Protein AF-F2TVN1-F1 (afdb_monomer)

Structure (mmCIF, N/CA/C/O backbone):
data_AF-F2TVN1-F1
#
_entry.id   AF-F2TVN1-F1
#
loop_
_atom_site.group_PDB
_atom_site.id
_atom_site.type_symbol
_atom_site.label_atom_id
_atom_site.label_alt_id
_atom_site.label_comp_id
_atom_site.label_asym_id
_atom_site.label_entity_id
_atom_site.label_seq_id
_atom_site.pdbx_PDB_ins_code
_atom_site.Cartn_x
_atom_site.Cartn_y
_atom_site.Cartn_z
_atom_site.occupancy
_atom_site.B_iso_or_equiv
_atom_site.auth_seq_id
_atom_site.auth_comp_id
_atom_site.auth_asym_id
_atom_site.auth_atom_id
_atom_site.pdbx_PDB_model_num
ATOM 1 N N . MET A 1 1 ? -55.662 37.431 -53.518 1.00 36.25 1 MET A N 1
ATOM 2 C CA . MET A 1 1 ? -55.819 38.896 -53.651 1.00 36.25 1 MET A CA 1
ATOM 3 C C . MET A 1 1 ? -54.844 39.530 -52.672 1.00 36.25 1 MET A C 1
ATOM 5 O O . MET A 1 1 ? -54.899 39.170 -51.512 1.00 36.25 1 MET A O 1
ATOM 9 N N . SER A 1 2 ? -53.738 40.112 -53.129 1.00 35.88 2 SER A N 1
ATOM 10 C CA . SER A 1 2 ? -53.595 41.418 -53.801 1.00 35.88 2 SER A CA 1
ATOM 11 C C . SER A 1 2 ? -53.331 42.542 -52.787 1.00 35.88 2 SER A C 1
ATOM 13 O O . SER A 1 2 ? -53.999 42.606 -51.763 1.00 35.88 2 SER A O 1
ATOM 15 N N . THR A 1 3 ? -52.388 43.417 -53.160 1.00 40.69 3 THR A N 1
ATOM 16 C CA . THR A 1 3 ? -51.977 44.720 -52.588 1.00 40.69 3 THR A CA 1
ATOM 17 C C . THR A 1 3 ? -51.145 44.692 -51.289 1.00 40.69 3 THR A C 1
ATOM 19 O O . THR A 1 3 ? -51.583 44.136 -50.296 1.00 40.69 3 THR A O 1
ATOM 22 N N . ALA A 1 4 ? -49.853 45.080 -51.288 1.00 42.88 4 ALA A N 1
ATOM 23 C CA . ALA A 1 4 ? -49.265 46.430 -51.485 1.00 42.88 4 ALA A CA 1
ATOM 24 C C . ALA A 1 4 ? -49.445 47.286 -50.197 1.00 42.88 4 ALA A C 1
ATOM 26 O O . ALA A 1 4 ? -50.481 47.175 -49.567 1.00 42.88 4 ALA A O 1
ATOM 27 N N . GLN A 1 5 ? -48.540 48.143 -49.699 1.00 43.66 5 GLN A N 1
ATOM 28 C CA . GLN A 1 5 ? -47.474 48.946 -50.314 1.00 43.66 5 GLN A CA 1
ATOM 29 C C . GLN A 1 5 ? -46.787 49.829 -49.212 1.00 43.66 5 GLN A C 1
ATOM 31 O O . GLN A 1 5 ? -47.404 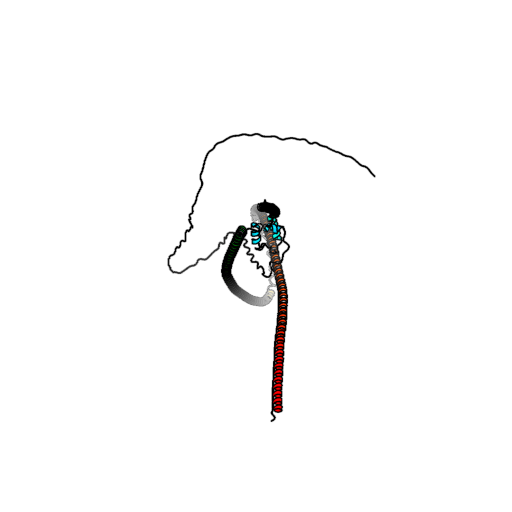50.045 -48.173 1.00 43.66 5 GLN A O 1
ATOM 36 N N . ILE A 1 6 ? -45.612 50.433 -49.520 1.00 41.84 6 ILE A N 1
ATOM 37 C CA . ILE A 1 6 ? -45.077 51.751 -49.033 1.00 41.84 6 ILE A CA 1
ATOM 38 C C . ILE A 1 6 ? -44.469 51.807 -47.606 1.00 41.84 6 ILE A C 1
ATOM 40 O O . ILE A 1 6 ? -45.030 51.254 -46.677 1.00 41.84 6 ILE A O 1
ATOM 44 N N . SER A 1 7 ? -43.411 52.558 -47.256 1.00 43.16 7 SER A N 1
ATOM 45 C CA . SER A 1 7 ? -42.189 53.161 -47.842 1.00 43.16 7 SER A CA 1
ATOM 46 C C . SER A 1 7 ? -41.518 53.970 -46.697 1.00 43.16 7 SER A C 1
ATOM 48 O O . SER A 1 7 ? -42.205 54.321 -45.737 1.00 43.16 7 SER A O 1
ATOM 50 N N . LYS A 1 8 ? -40.205 54.257 -46.802 1.00 46.00 8 LYS A N 1
ATOM 51 C CA . LYS A 1 8 ? -39.429 55.437 -46.304 1.00 46.00 8 LYS A CA 1
ATOM 52 C C . LYS A 1 8 ? -37.957 55.014 -46.126 1.00 46.00 8 LYS A C 1
ATOM 54 O O . LYS A 1 8 ? -37.659 54.255 -45.217 1.00 46.00 8 LYS A O 1
ATOM 59 N N . THR A 1 9 ? -37.047 55.189 -47.090 1.00 41.50 9 THR A N 1
ATOM 60 C CA . THR A 1 9 ? -36.265 56.399 -47.457 1.00 41.50 9 THR A CA 1
ATOM 61 C C . THR A 1 9 ? -35.840 57.307 -46.307 1.00 41.50 9 THR A C 1
ATOM 63 O O . THR A 1 9 ? -36.656 58.076 -45.818 1.00 41.50 9 THR A O 1
ATOM 66 N N . GLU A 1 10 ? -34.532 57.317 -46.031 1.00 45.75 10 GLU A N 1
ATOM 67 C CA . GLU A 1 10 ? -33.753 58.522 -45.726 1.00 45.75 10 GLU A CA 1
ATOM 68 C C . GLU A 1 10 ? -32.330 58.380 -46.304 1.00 45.75 10 GLU A C 1
ATOM 70 O O . GLU A 1 10 ? -31.744 57.297 -46.327 1.00 45.75 10 GLU A O 1
ATOM 75 N N . MET A 1 11 ? -31.835 59.479 -46.871 1.00 40.62 11 MET A N 1
ATOM 76 C CA . MET A 1 11 ? -30.633 59.619 -47.694 1.00 40.62 11 MET A CA 1
ATOM 77 C C . MET A 1 11 ? -29.557 60.457 -46.972 1.00 40.62 11 MET A C 1
ATOM 79 O O . MET A 1 11 ? -29.943 61.474 -46.417 1.00 40.62 11 MET A O 1
ATOM 83 N N . VAL A 1 12 ? -28.256 60.123 -47.172 1.00 41.94 12 VAL A N 1
ATOM 84 C CA . VAL A 1 12 ? -27.107 61.032 -47.540 1.00 41.94 12 VAL A CA 1
ATOM 85 C C . VAL A 1 12 ? -26.705 62.132 -46.492 1.00 41.94 12 VAL A C 1
ATOM 87 O O . VAL A 1 12 ? -27.548 62.449 -45.667 1.00 41.94 12 VAL A O 1
ATOM 90 N N . PRO A 1 13 ? -25.484 62.764 -46.436 1.00 54.66 13 PRO A N 1
ATOM 91 C CA . PRO A 1 13 ? -24.332 62.825 -47.370 1.00 54.66 13 PRO A CA 1
ATOM 92 C C . PRO A 1 13 ? -22.887 62.653 -46.815 1.00 54.66 13 PRO A C 1
ATOM 94 O O . PRO A 1 13 ? -22.612 62.632 -45.621 1.00 54.66 13 PRO A O 1
ATOM 97 N N . LEU A 1 14 ? -21.951 62.641 -47.783 1.00 46.94 14 LEU A N 1
ATOM 98 C CA . LEU A 1 14 ? -20.505 62.930 -47.713 1.00 46.94 14 LEU A CA 1
ATOM 99 C C . LEU A 1 14 ? -20.137 64.348 -47.206 1.00 46.94 14 LEU A C 1
ATOM 101 O O . LEU A 1 14 ? -20.820 65.296 -47.573 1.00 46.94 14 LEU A O 1
ATOM 105 N N . GLN A 1 15 ? -18.951 64.496 -46.580 1.00 43.38 15 GLN A N 1
ATOM 106 C CA . GLN A 1 15 ? -17.939 65.588 -46.731 1.00 43.38 15 GLN A CA 1
ATOM 107 C C . GLN A 1 15 ? -16.689 65.242 -45.864 1.00 43.38 15 GLN A C 1
ATOM 109 O O . GLN A 1 15 ? -16.850 64.821 -44.730 1.00 43.38 15 GLN A O 1
ATOM 114 N N . ARG A 1 16 ? -15.459 65.072 -46.393 1.00 42.66 16 ARG A N 1
ATOM 115 C CA . ARG A 1 16 ? -14.366 66.008 -46.797 1.00 42.66 16 ARG A CA 1
ATOM 116 C C . ARG A 1 16 ? -13.490 66.600 -45.659 1.00 42.66 16 ARG A C 1
ATOM 118 O O . ARG A 1 16 ? -14.004 67.113 -44.682 1.00 42.66 16 ARG A O 1
ATOM 125 N N . ALA A 1 17 ? -12.176 66.654 -45.957 1.00 38.16 17 ALA A N 1
ATOM 126 C CA . ALA A 1 17 ? -11.051 67.391 -45.327 1.00 38.16 17 ALA A CA 1
ATOM 127 C C . ALA A 1 17 ? -10.345 66.731 -44.112 1.00 38.16 17 ALA A C 1
ATOM 129 O O . ALA A 1 17 ? -10.984 66.112 -43.281 1.00 38.16 17 ALA A O 1
ATOM 130 N N . GLY A 1 18 ? -9.016 66.796 -43.939 1.00 36.09 18 GLY A N 1
ATOM 131 C CA . GLY A 1 18 ? -8.003 67.573 -44.651 1.00 36.09 18 GLY A CA 1
ATOM 132 C C . GLY A 1 18 ? -6.557 67.197 -44.275 1.00 36.09 18 GLY A C 1
ATOM 133 O O . GLY A 1 18 ? -6.276 66.551 -43.271 1.00 36.09 18 GLY A O 1
ATOM 134 N N . SER A 1 19 ? -5.645 67.617 -45.148 1.00 40.81 19 SER A N 1
ATOM 135 C CA . SER A 1 19 ? -4.184 67.588 -45.044 1.00 40.81 19 SER A CA 1
ATOM 136 C C . SER A 1 19 ? -3.636 68.759 -44.220 1.00 40.81 19 SER A C 1
ATOM 138 O O . SER A 1 19 ? -4.094 69.875 -44.452 1.00 40.81 19 SER A O 1
ATOM 140 N N . VAL A 1 20 ? -2.561 68.585 -43.434 1.00 44.97 20 VAL A N 1
ATOM 141 C CA . VAL A 1 20 ? -1.663 69.703 -43.053 1.00 44.97 20 VAL A CA 1
ATOM 142 C C . VAL A 1 20 ? -0.188 69.269 -42.997 1.00 44.97 20 VAL A C 1
ATOM 144 O O . VAL A 1 20 ? 0.171 68.202 -42.510 1.00 44.97 20 VAL A O 1
ATOM 147 N N . LYS A 1 21 ? 0.652 70.147 -43.558 1.00 41.50 21 LYS A N 1
ATOM 148 C CA . LYS A 1 21 ? 2.115 70.138 -43.706 1.00 41.50 21 LYS A CA 1
ATOM 149 C C . LYS A 1 21 ? 2.855 70.686 -42.463 1.00 41.50 21 LYS A C 1
ATOM 151 O O . LYS A 1 21 ? 2.386 71.636 -41.859 1.00 41.50 21 LYS A O 1
ATOM 156 N N . LYS A 1 22 ? 4.093 70.193 -42.273 1.00 41.59 22 LYS A N 1
ATOM 157 C CA . LYS A 1 22 ? 5.385 70.867 -41.930 1.00 41.59 22 LYS A CA 1
ATOM 158 C C . LYS A 1 22 ? 5.481 71.937 -40.813 1.00 41.59 22 LYS A C 1
ATOM 160 O O . LYS A 1 22 ? 4.861 72.984 -40.922 1.00 41.59 22 LYS A O 1
ATOM 165 N N . ARG A 1 23 ? 6.515 71.783 -39.955 1.00 42.56 23 ARG A N 1
ATOM 166 C CA . ARG A 1 23 ? 7.610 72.735 -39.552 1.00 42.56 23 ARG A CA 1
ATOM 167 C C . ARG A 1 23 ? 8.525 71.978 -38.549 1.00 42.56 23 ARG A C 1
ATOM 169 O O . ARG A 1 23 ? 7.977 71.330 -37.675 1.00 42.56 23 ARG A O 1
ATOM 176 N N . ARG A 1 24 ? 9.835 71.717 -38.726 1.00 42.53 24 ARG A N 1
ATOM 177 C CA . ARG A 1 24 ? 11.100 72.500 -38.851 1.00 42.53 24 ARG A CA 1
ATOM 178 C C . ARG A 1 24 ? 11.522 73.314 -37.606 1.00 42.53 24 ARG A C 1
ATOM 180 O O . ARG A 1 24 ? 10.919 74.347 -37.360 1.00 42.53 24 ARG A O 1
ATOM 187 N N . ALA A 1 25 ? 12.615 72.878 -36.958 1.00 42.44 25 ALA A N 1
ATOM 188 C CA . ALA A 1 25 ? 13.751 73.648 -36.393 1.00 42.44 25 ALA A CA 1
ATOM 189 C C . ALA A 1 25 ? 14.860 72.614 -36.011 1.00 42.44 25 ALA A C 1
ATOM 191 O O . ALA A 1 25 ? 14.502 71.609 -35.407 1.00 42.44 25 ALA A O 1
ATOM 192 N N . SER A 1 26 ? 16.107 72.561 -36.534 1.00 42.72 26 SER A N 1
ATOM 193 C CA . SER A 1 26 ? 17.300 73.457 -36.423 1.00 42.72 26 SER A CA 1
ATOM 194 C C . SER A 1 26 ? 17.663 73.758 -34.961 1.00 42.72 26 SER A C 1
ATOM 196 O O . SER A 1 26 ? 16.752 74.132 -34.241 1.00 42.72 26 SER A O 1
ATOM 198 N N . GLN A 1 27 ? 18.873 73.676 -34.393 1.00 39.28 27 GLN A N 1
ATOM 199 C CA . GLN A 1 27 ? 20.325 73.581 -34.708 1.00 39.28 27 GLN A CA 1
ATOM 200 C C . GLN A 1 27 ? 20.979 73.073 -33.374 1.00 39.28 27 GLN A C 1
ATOM 202 O O . GLN A 1 27 ? 20.307 73.144 -32.352 1.00 39.28 27 GLN A O 1
ATOM 207 N N . GLY A 1 28 ? 22.186 72.510 -33.213 1.00 37.50 28 GLY A N 1
ATOM 208 C CA . GLY A 1 28 ? 23.531 72.651 -33.805 1.00 37.50 28 GLY A CA 1
ATOM 209 C C . GLY A 1 28 ? 24.439 71.502 -33.274 1.00 37.50 28 GLY A C 1
ATOM 210 O O . GLY A 1 28 ? 24.067 70.848 -32.305 1.00 37.50 28 GLY A O 1
ATOM 211 N N . LEU A 1 29 ? 25.464 71.007 -33.995 1.00 41.19 29 LEU A N 1
ATOM 212 C CA . LEU A 1 29 ? 26.850 71.530 -34.145 1.00 41.19 29 LEU A CA 1
ATOM 213 C C . LEU A 1 29 ? 27.554 71.700 -32.777 1.00 41.19 29 LEU A C 1
ATOM 215 O O . LEU A 1 29 ? 27.094 72.512 -31.990 1.00 41.19 29 LEU A O 1
ATOM 219 N N . LEU A 1 30 ? 28.582 70.924 -32.384 1.00 42.84 30 LEU A N 1
ATOM 220 C CA . LEU A 1 30 ? 29.967 70.758 -32.910 1.00 42.84 30 LEU A CA 1
ATOM 221 C C . LEU A 1 30 ? 30.584 69.420 -32.373 1.00 42.84 30 LEU A C 1
ATOM 223 O O . LEU A 1 30 ? 30.242 69.032 -31.262 1.00 42.84 30 LEU A O 1
ATOM 227 N N . LEU A 1 31 ? 31.286 68.560 -33.147 1.00 41.19 31 LEU A N 1
ATOM 228 C CA . LEU A 1 31 ? 32.741 68.536 -33.504 1.00 41.19 31 LEU A CA 1
ATOM 229 C C . LEU A 1 31 ? 33.674 68.393 -32.262 1.00 41.19 31 LEU A C 1
ATOM 231 O O . LEU A 1 31 ? 33.511 69.161 -31.329 1.00 41.19 31 LEU A O 1
ATOM 235 N N . HIS A 1 32 ? 34.627 67.449 -32.105 1.00 36.03 32 HIS A N 1
ATOM 236 C CA . HIS A 1 32 ? 35.710 66.958 -32.986 1.00 36.03 32 HIS A CA 1
ATOM 237 C C . HIS A 1 32 ? 36.421 65.675 -32.438 1.00 36.03 32 HIS A C 1
ATOM 239 O O . HIS A 1 32 ? 36.527 65.531 -31.228 1.00 36.03 32 HIS A O 1
ATOM 245 N N . HIS A 1 33 ? 36.997 64.866 -33.362 1.00 34.22 33 HIS A N 1
ATOM 246 C CA . HIS A 1 33 ? 38.270 64.077 -33.322 1.00 34.22 33 HIS A CA 1
ATOM 247 C C . HIS A 1 33 ? 38.533 63.016 -32.212 1.00 34.22 33 HIS A C 1
ATOM 249 O O . HIS A 1 33 ? 38.099 63.164 -31.089 1.00 34.22 33 HIS A O 1
ATOM 255 N N . ALA A 1 34 ? 39.297 61.925 -32.379 1.00 34.34 34 ALA A N 1
ATOM 256 C CA . ALA A 1 34 ? 39.984 61.261 -33.490 1.00 34.34 34 ALA A CA 1
ATOM 257 C C . ALA A 1 34 ? 40.574 59.906 -32.991 1.00 34.34 34 ALA A C 1
ATOM 259 O O . ALA A 1 34 ? 40.886 59.755 -31.816 1.00 34.34 34 ALA A O 1
ATOM 260 N N . THR A 1 35 ? 40.788 58.981 -33.939 1.00 36.84 35 THR A N 1
ATOM 261 C CA . THR A 1 35 ? 41.914 58.018 -34.073 1.00 36.84 35 THR A CA 1
ATOM 262 C C . THR A 1 35 ? 42.166 56.815 -33.133 1.00 36.84 35 THR A C 1
ATOM 264 O O . THR A 1 35 ? 42.152 56.886 -31.914 1.00 36.84 35 THR A O 1
ATOM 267 N N . SER A 1 36 ? 42.609 55.748 -33.821 1.00 33.25 36 SER A N 1
ATOM 268 C CA . SER A 1 36 ? 43.500 54.627 -33.451 1.00 33.25 36 SER A CA 1
ATOM 269 C C . SER A 1 36 ? 42.957 53.351 -32.769 1.00 33.25 36 SER A C 1
ATOM 271 O O . SER A 1 36 ? 42.635 53.289 -31.593 1.00 33.25 36 SER A O 1
ATOM 273 N N . SER A 1 37 ? 42.944 52.303 -33.600 1.00 36.97 37 SER A N 1
ATOM 274 C CA . SER A 1 37 ? 43.110 50.850 -33.371 1.00 36.97 37 SER A CA 1
ATOM 275 C C . SER A 1 37 ? 44.581 50.507 -32.984 1.00 36.97 37 SER A C 1
ATOM 277 O O . SER A 1 37 ? 45.391 51.427 -33.109 1.00 36.97 37 SER A O 1
ATOM 279 N N . PRO A 1 38 ? 45.053 49.251 -32.729 1.00 61.53 38 PRO A N 1
ATOM 280 C CA . PRO A 1 38 ? 44.490 47.983 -32.191 1.00 61.53 38 PRO A CA 1
ATOM 281 C C . PRO A 1 38 ? 45.395 47.302 -31.101 1.00 61.53 38 PRO A C 1
ATOM 283 O O . PRO A 1 38 ? 46.413 47.846 -30.697 1.00 61.53 38 PRO A O 1
ATOM 286 N N . GLN A 1 39 ? 45.054 46.043 -30.749 1.00 38.19 39 GLN A N 1
ATOM 287 C CA . GLN A 1 39 ? 45.935 44.854 -30.559 1.00 38.19 39 GLN A CA 1
ATOM 288 C C . GLN A 1 39 ? 46.097 44.198 -29.156 1.00 38.19 39 GLN A C 1
ATOM 290 O O . GLN A 1 39 ? 46.610 44.776 -28.212 1.00 38.19 39 GLN A O 1
ATOM 295 N N . THR A 1 40 ? 45.721 42.901 -29.130 1.00 38.09 40 THR A N 1
ATOM 296 C CA . THR A 1 40 ? 46.318 41.718 -28.447 1.00 38.09 40 THR A CA 1
ATOM 297 C C . THR A 1 40 ? 46.662 41.731 -26.947 1.00 38.09 40 THR A C 1
ATOM 299 O O . THR A 1 40 ? 47.564 42.442 -26.536 1.00 38.09 40 THR A O 1
ATOM 302 N N . ALA A 1 41 ? 46.141 40.753 -26.178 1.00 33.66 41 ALA A N 1
ATOM 303 C CA . ALA A 1 41 ? 46.901 39.574 -25.696 1.00 33.66 41 ALA A CA 1
ATOM 304 C C . ALA A 1 41 ? 46.206 38.774 -24.559 1.00 33.66 41 ALA A C 1
ATOM 306 O O . ALA A 1 41 ? 45.339 39.253 -23.839 1.00 33.66 41 ALA A O 1
ATOM 307 N N . ARG A 1 42 ? 46.646 37.511 -24.446 1.00 39.81 42 ARG A N 1
ATOM 308 C CA . ARG A 1 42 ? 46.382 36.436 -23.463 1.00 39.81 42 ARG A CA 1
ATOM 309 C C . ARG A 1 42 ? 46.694 36.768 -21.984 1.00 39.81 42 ARG A C 1
ATOM 311 O O . ARG A 1 42 ? 47.730 37.366 -21.731 1.00 39.81 42 ARG A O 1
ATOM 318 N N . ARG A 1 43 ? 45.957 36.137 -21.044 1.00 35.28 43 ARG A N 1
ATOM 319 C CA . ARG A 1 43 ? 46.389 35.356 -19.829 1.00 35.28 43 ARG A CA 1
ATOM 320 C C . ARG A 1 43 ? 45.173 35.196 -18.884 1.00 35.28 43 ARG A C 1
ATOM 322 O O . ARG A 1 43 ? 44.502 36.177 -18.625 1.00 35.28 43 ARG A O 1
ATOM 329 N N . MET A 1 44 ? 44.673 33.999 -18.551 1.00 44.06 44 MET A N 1
ATOM 330 C CA . MET A 1 44 ? 45.105 33.021 -17.522 1.00 44.06 44 MET A CA 1
ATOM 331 C C . MET A 1 44 ? 45.124 33.510 -16.057 1.00 44.06 44 MET A C 1
ATOM 333 O O . MET A 1 44 ? 46.130 34.049 -15.616 1.00 44.06 44 MET A O 1
ATOM 337 N N . SER A 1 45 ? 44.066 33.166 -15.308 1.00 38.03 45 SER A N 1
ATOM 338 C CA . SER A 1 45 ? 44.016 32.691 -13.899 1.00 38.03 45 SER A CA 1
ATOM 339 C C . SER A 1 45 ? 42.530 32.369 -13.603 1.00 38.03 45 SER A C 1
ATOM 341 O O . SER A 1 45 ? 41.661 33.128 -14.009 1.00 38.03 45 SER A O 1
ATOM 343 N N . ARG A 1 46 ? 42.072 31.173 -13.194 1.00 43.28 46 ARG A N 1
ATOM 344 C CA . ARG A 1 46 ? 42.308 30.338 -11.996 1.00 43.28 46 ARG A CA 1
ATOM 345 C C . ARG A 1 46 ? 42.095 31.082 -10.671 1.00 43.28 46 ARG A C 1
ATOM 347 O O . ARG A 1 46 ? 43.039 31.632 -10.126 1.00 43.28 46 ARG A O 1
ATOM 354 N N . THR A 1 47 ? 40.883 30.968 -10.128 1.00 38.41 47 THR A N 1
ATOM 355 C CA . THR A 1 47 ? 40.592 31.056 -8.689 1.00 38.41 47 THR A CA 1
ATOM 356 C C . THR A 1 47 ? 39.498 30.046 -8.334 1.00 38.41 47 THR A C 1
ATOM 358 O O . THR A 1 47 ? 38.316 30.224 -8.611 1.00 38.41 47 THR A O 1
ATOM 361 N N . SER A 1 48 ? 39.938 28.929 -7.761 1.00 37.91 48 SER A N 1
ATOM 362 C CA . SER A 1 48 ? 39.141 27.994 -6.974 1.00 37.91 48 SER A CA 1
ATOM 363 C C . SER A 1 48 ? 38.982 28.563 -5.566 1.00 37.91 48 SER A C 1
ATOM 365 O O . SER A 1 48 ? 39.983 28.912 -4.942 1.00 37.91 48 SER A O 1
ATOM 367 N N . ILE A 1 49 ? 37.752 28.639 -5.065 1.00 37.47 49 ILE A N 1
ATOM 368 C CA . ILE A 1 49 ? 37.466 28.960 -3.664 1.00 37.47 49 ILE A CA 1
ATOM 369 C C . ILE A 1 49 ? 37.247 27.634 -2.934 1.00 37.47 49 ILE A C 1
ATOM 371 O O . ILE A 1 49 ? 36.299 26.908 -3.220 1.00 37.47 49 ILE A O 1
ATOM 375 N N . SER A 1 50 ? 38.160 27.325 -2.018 1.00 38.69 50 SER A N 1
ATOM 376 C CA . SER A 1 50 ? 38.101 26.238 -1.039 1.00 38.69 50 SER A CA 1
ATOM 377 C C . SER A 1 50 ? 38.165 26.843 0.361 1.00 38.69 50 SER A C 1
ATOM 379 O O . SER A 1 50 ? 39.009 27.706 0.577 1.00 38.69 50 SER A O 1
ATOM 381 N N . PHE A 1 51 ? 37.346 26.366 1.300 1.00 35.53 51 PHE A N 1
ATOM 382 C CA . PHE A 1 51 ? 37.487 26.573 2.752 1.00 35.53 51 PHE A CA 1
ATOM 383 C C . PHE A 1 51 ? 36.687 25.474 3.498 1.00 35.53 51 PHE A C 1
ATOM 385 O O . PHE A 1 51 ? 35.854 24.823 2.866 1.00 35.53 51 PHE A O 1
ATOM 392 N N . PRO A 1 52 ? 36.996 25.154 4.772 1.00 46.44 52 PRO A N 1
ATOM 393 C CA . PRO A 1 52 ? 37.739 23.939 5.090 1.00 46.44 52 PRO A CA 1
ATOM 394 C C . PRO A 1 52 ? 37.007 22.997 6.062 1.00 46.44 52 PRO A C 1
ATOM 396 O O . PRO A 1 52 ? 36.098 23.375 6.796 1.00 46.44 52 PRO A O 1
ATOM 399 N N . SER A 1 53 ? 37.484 21.757 6.091 1.00 35.03 53 SER A N 1
ATOM 400 C CA . SER A 1 53 ? 37.230 20.741 7.111 1.00 35.03 53 SER A CA 1
ATOM 401 C C . SER A 1 53 ? 37.884 21.107 8.448 1.00 35.03 53 SER A C 1
ATOM 403 O O . SER A 1 53 ? 39.093 21.340 8.486 1.00 35.03 53 SER A O 1
ATOM 405 N N . ILE A 1 54 ? 37.119 21.066 9.542 1.00 36.22 54 ILE A N 1
ATOM 406 C CA . ILE A 1 54 ? 37.651 21.024 10.910 1.00 36.22 54 ILE A CA 1
ATOM 407 C C . ILE A 1 54 ? 37.422 19.610 11.450 1.00 36.22 54 ILE A C 1
ATOM 409 O O . ILE A 1 54 ? 36.292 19.192 11.690 1.00 36.22 54 ILE A O 1
ATOM 413 N N . LEU A 1 55 ? 38.528 18.883 11.594 1.00 37.28 55 LEU A N 1
ATOM 414 C CA . LEU A 1 55 ? 38.674 17.733 12.477 1.00 37.28 55 LEU A CA 1
ATOM 415 C C . LEU A 1 55 ? 38.849 18.258 13.904 1.00 37.28 55 LEU A C 1
ATOM 417 O O . LEU A 1 55 ? 39.639 19.173 14.117 1.00 37.28 55 LEU A O 1
ATOM 421 N N . ASN A 1 56 ? 38.175 17.639 14.869 1.00 34.09 56 ASN A N 1
ATOM 422 C CA . ASN A 1 56 ? 38.613 17.654 16.257 1.00 34.09 56 ASN A CA 1
ATOM 423 C C . ASN A 1 56 ? 38.476 16.239 16.818 1.00 34.09 56 ASN A C 1
ATOM 425 O O . ASN A 1 56 ? 37.416 15.618 16.759 1.00 34.09 56 ASN A O 1
ATOM 429 N N . SER A 1 57 ? 39.604 15.739 17.300 1.00 35.53 57 SER A N 1
ATOM 430 C CA . SER A 1 57 ? 39.824 14.450 17.944 1.00 35.53 57 SER A CA 1
ATOM 431 C C . SER A 1 57 ? 40.212 14.675 19.404 1.00 35.53 57 SER A C 1
ATOM 433 O O . SER A 1 57 ? 40.579 15.790 19.767 1.00 35.53 57 SER A O 1
ATOM 435 N N . SER A 1 58 ? 40.250 13.572 20.163 1.00 33.69 58 SER A N 1
ATOM 436 C CA . SER A 1 58 ? 40.662 13.406 21.574 1.00 33.69 58 SER A CA 1
ATOM 437 C C . SER A 1 58 ? 39.681 13.984 22.604 1.00 33.69 58 SER A C 1
ATOM 439 O O . SER A 1 58 ? 39.091 15.026 22.375 1.00 33.69 58 SER A O 1
ATOM 441 N N . SER A 1 59 ? 39.429 13.414 23.780 1.00 37.03 59 SER A N 1
ATOM 442 C CA . SER A 1 59 ? 39.742 12.153 24.480 1.00 37.03 59 SER A CA 1
ATOM 443 C C . SER A 1 59 ? 39.137 12.303 25.892 1.00 37.03 59 SER A C 1
ATOM 445 O O . SER A 1 59 ? 38.976 13.450 26.303 1.00 37.03 59 SER A O 1
ATOM 447 N N . LEU A 1 60 ? 38.912 11.198 26.623 1.00 35.53 60 LEU A N 1
ATOM 448 C CA . LEU A 1 60 ? 38.826 11.018 28.102 1.00 35.53 60 LEU A CA 1
ATOM 449 C C . LEU A 1 60 ? 37.610 10.136 28.443 1.00 35.53 60 LEU A C 1
ATOM 451 O O . LEU A 1 60 ? 36.480 10.480 28.127 1.00 35.53 60 LEU A O 1
ATOM 455 N N . GLN A 1 61 ? 37.830 8.867 28.788 1.00 35.00 61 GLN A N 1
ATOM 456 C CA . GLN A 1 61 ? 38.174 8.306 30.108 1.00 35.00 61 GLN A CA 1
ATOM 457 C C . GLN A 1 61 ? 36.931 7.803 30.861 1.00 35.00 61 GLN A C 1
ATOM 459 O O . GLN A 1 61 ? 35.946 8.501 31.058 1.00 35.00 61 GLN A O 1
ATOM 464 N N . SER A 1 62 ? 37.046 6.531 31.227 1.00 37.56 62 SER A N 1
ATOM 465 C CA . SER A 1 62 ? 36.212 5.697 32.087 1.00 37.56 62 SER A CA 1
ATOM 466 C C . SER A 1 62 ? 35.975 6.279 33.480 1.00 37.56 62 SER A C 1
ATOM 468 O O . SER A 1 62 ? 36.881 6.920 34.007 1.00 37.56 62 SER A O 1
ATOM 470 N N . LEU A 1 63 ? 34.858 5.909 34.120 1.00 35.12 63 LEU A N 1
ATOM 471 C CA . LEU A 1 63 ? 34.846 5.216 35.420 1.00 35.12 63 LEU A CA 1
ATOM 472 C C . LEU A 1 63 ? 33.426 4.771 35.819 1.00 35.12 63 LEU A C 1
ATOM 474 O O . LEU A 1 63 ? 32.427 5.382 35.445 1.00 35.12 63 LEU A O 1
ATOM 478 N N . ASP A 1 64 ? 33.411 3.665 36.556 1.00 36.59 64 ASP A N 1
ATOM 479 C CA . ASP A 1 64 ? 32.286 2.911 37.103 1.00 36.59 64 ASP A CA 1
ATOM 480 C C . ASP A 1 64 ? 31.493 3.629 38.210 1.00 36.59 64 ASP A C 1
ATOM 482 O O . ASP A 1 64 ? 31.999 4.545 38.856 1.00 36.59 64 ASP A O 1
ATOM 486 N N . ALA A 1 65 ? 30.288 3.096 38.480 1.00 35.28 65 ALA A N 1
ATOM 487 C CA . ALA A 1 65 ? 29.787 2.668 39.805 1.00 35.28 65 ALA A CA 1
ATOM 488 C C . ALA A 1 65 ? 28.308 3.034 40.087 1.00 35.28 65 ALA A C 1
ATOM 490 O O . ALA A 1 65 ? 27.959 4.153 40.440 1.00 35.28 65 ALA A O 1
ATOM 491 N N . SER A 1 66 ? 27.458 2.009 39.961 1.00 33.81 66 SER A N 1
ATOM 492 C CA . SER A 1 66 ? 26.443 1.532 40.924 1.00 33.81 66 SER A CA 1
ATOM 493 C C . SER A 1 66 ? 25.540 2.480 41.751 1.00 33.81 66 SER A C 1
ATOM 495 O O . SER A 1 66 ? 25.987 3.201 42.634 1.00 33.81 66 SER A O 1
ATOM 497 N N . SER A 1 67 ? 24.240 2.148 41.655 1.00 33.25 67 SER A N 1
ATOM 498 C CA . SER A 1 67 ? 23.269 1.859 42.741 1.00 33.25 67 SER A CA 1
ATOM 499 C C . SER A 1 67 ? 22.264 2.924 43.222 1.00 33.25 67 SER A C 1
ATOM 501 O O . SER A 1 67 ? 22.636 3.984 43.705 1.00 33.25 67 SER A O 1
ATOM 503 N N . THR A 1 68 ? 20.984 2.484 43.212 1.00 33.19 68 THR A N 1
ATOM 504 C CA . THR A 1 68 ? 19.828 2.837 44.085 1.00 33.19 68 THR A CA 1
ATOM 505 C C . THR A 1 68 ? 19.313 4.288 44.033 1.00 33.19 68 THR A C 1
ATOM 507 O O . THR A 1 68 ? 20.090 5.220 44.016 1.00 33.19 68 THR A O 1
ATOM 510 N N . SER A 1 69 ? 18.018 4.624 44.016 1.00 32.09 69 SER A N 1
ATOM 511 C CA . SER A 1 69 ? 16.768 3.930 44.360 1.00 32.09 69 SER A CA 1
ATOM 512 C C . SER A 1 69 ? 15.562 4.810 43.960 1.00 32.09 69 SER A C 1
ATOM 514 O O . SER A 1 69 ? 15.641 6.026 44.065 1.00 32.09 69 SER A O 1
ATOM 516 N N . ILE A 1 70 ? 14.458 4.161 43.566 1.00 36.56 70 ILE A N 1
ATOM 517 C CA . ILE A 1 70 ? 13.044 4.430 43.919 1.00 36.56 70 ILE A CA 1
ATOM 518 C C . ILE A 1 70 ? 12.567 5.900 43.973 1.00 36.56 70 ILE A C 1
ATOM 520 O O . ILE A 1 70 ? 12.844 6.601 44.937 1.00 36.56 70 ILE A O 1
ATOM 524 N N . ALA A 1 71 ? 11.663 6.276 43.059 1.00 30.84 71 ALA A N 1
ATOM 525 C CA . ALA A 1 71 ? 10.454 7.041 43.395 1.00 30.84 71 ALA A CA 1
ATOM 526 C C . ALA A 1 71 ? 9.419 6.965 42.261 1.00 30.84 71 ALA A C 1
ATOM 528 O O . ALA A 1 71 ? 9.699 7.246 41.098 1.00 30.84 71 ALA A O 1
ATOM 529 N N . SER A 1 72 ? 8.221 6.547 42.643 1.00 33.19 72 SER A N 1
ATOM 530 C CA . SER A 1 72 ? 7.028 6.390 41.824 1.00 33.19 72 SER A CA 1
ATOM 531 C C . SER A 1 72 ? 6.326 7.723 41.530 1.00 33.19 72 SER A C 1
ATOM 533 O O . SER A 1 72 ? 6.466 8.683 42.282 1.00 33.19 72 SER A O 1
ATOM 535 N N . SER A 1 73 ? 5.416 7.656 40.552 1.00 32.09 73 SER A N 1
ATOM 536 C CA . SER A 1 73 ? 4.110 8.340 40.469 1.00 32.09 73 SER A CA 1
ATOM 537 C C . SER A 1 73 ? 3.923 9.511 39.489 1.00 32.09 73 SER A C 1
ATOM 539 O O . SER A 1 73 ? 4.712 10.443 39.427 1.00 32.09 73 SER A O 1
ATOM 541 N N . ALA A 1 74 ? 2.778 9.402 38.793 1.00 32.84 74 ALA A N 1
ATOM 542 C CA . ALA A 1 74 ? 1.873 10.460 38.331 1.00 32.84 74 ALA A CA 1
ATOM 543 C C . ALA A 1 74 ? 2.412 11.428 37.258 1.00 32.84 74 ALA A C 1
ATOM 545 O O . ALA A 1 74 ? 3.226 12.301 37.508 1.00 32.84 74 ALA A O 1
ATOM 546 N N . SER A 1 75 ? 2.071 11.211 35.985 1.00 39.56 75 SER A N 1
ATOM 547 C CA . SER A 1 75 ? 0.845 11.710 35.334 1.00 39.56 75 SER A CA 1
ATOM 548 C C . SER A 1 75 ? 0.840 13.226 35.128 1.00 39.56 75 SER A C 1
ATOM 550 O O . SER A 1 75 ? 0.510 13.962 36.044 1.00 39.56 75 SER A O 1
ATOM 552 N N . GLU A 1 76 ? 1.095 13.658 33.893 1.00 35.00 76 GLU A N 1
ATOM 553 C CA . GLU A 1 76 ? 0.375 14.769 33.258 1.00 35.00 76 GLU A CA 1
ATOM 554 C C . GLU A 1 76 ? 0.668 14.754 31.752 1.00 35.00 76 GLU A C 1
ATOM 556 O O . GLU A 1 76 ? 1.688 15.221 31.248 1.00 35.00 76 GLU A O 1
ATOM 561 N N . GLY A 1 77 ? -0.243 14.109 31.023 1.00 36.12 77 GLY A N 1
ATOM 562 C CA . GLY A 1 77 ? -0.297 14.164 29.574 1.00 36.12 77 GLY A CA 1
ATOM 563 C C . GLY A 1 77 ? -0.899 15.491 29.135 1.00 36.12 77 GLY A C 1
ATOM 564 O O . GLY A 1 77 ? -2.114 15.652 29.132 1.00 36.12 77 GLY A O 1
ATOM 565 N N . ALA A 1 78 ? -0.049 16.410 28.699 1.00 41.94 78 ALA A N 1
ATOM 566 C CA . ALA A 1 78 ? -0.444 17.547 27.882 1.00 41.94 78 ALA A CA 1
ATOM 567 C C . ALA A 1 78 ? 0.536 17.661 26.710 1.00 41.94 78 ALA A C 1
ATOM 569 O O . ALA A 1 78 ? 1.513 18.403 26.754 1.00 41.94 78 ALA A O 1
ATOM 570 N N . SER A 1 79 ? 0.290 16.878 25.654 1.00 37.28 79 SER A N 1
ATOM 571 C CA . SER A 1 79 ? 0.932 17.099 24.355 1.00 37.28 79 SER A CA 1
ATOM 572 C C . SER A 1 79 ? 0.040 17.972 23.463 1.00 37.28 79 SER A C 1
ATOM 574 O O . SER A 1 79 ? -1.169 17.738 23.383 1.00 37.28 79 SER A O 1
ATOM 576 N N . PRO A 1 80 ? 0.618 18.978 22.785 1.00 40.16 80 PRO A N 1
ATOM 577 C CA . PRO A 1 80 ? -0.110 19.943 21.979 1.00 40.16 80 PRO A CA 1
ATOM 578 C C . PRO A 1 80 ? -0.589 19.316 20.666 1.00 40.16 80 PRO A C 1
ATOM 580 O O . PRO A 1 80 ? 0.118 18.534 20.029 1.00 40.16 80 PRO A O 1
ATOM 583 N N . ARG A 1 81 ? -1.792 19.711 20.236 1.00 40.00 81 ARG A N 1
ATOM 584 C CA . ARG A 1 81 ? -2.351 19.411 18.912 1.00 40.00 81 ARG A CA 1
ATOM 585 C C . ARG A 1 81 ? -1.383 19.868 17.811 1.00 40.00 81 ARG A C 1
ATOM 587 O O . ARG A 1 81 ? -1.337 21.052 17.482 1.00 40.00 81 ARG A O 1
ATOM 594 N N . ARG A 1 82 ? -0.645 18.930 17.211 1.00 34.09 82 ARG A N 1
ATOM 595 C CA . ARG A 1 82 ? -0.073 19.094 15.868 1.00 34.09 82 ARG A CA 1
ATOM 596 C C . ARG A 1 82 ? -1.148 18.773 14.834 1.00 34.09 82 ARG A C 1
ATOM 598 O O . ARG A 1 82 ? -1.869 17.787 14.963 1.00 34.09 82 ARG A O 1
ATOM 605 N N . ALA A 1 83 ? -1.259 19.648 13.841 1.00 35.81 83 ALA A N 1
ATOM 606 C CA . ALA A 1 83 ? -2.107 19.480 12.670 1.00 35.81 83 ALA A CA 1
ATOM 607 C C . ALA A 1 83 ? -1.793 18.154 11.944 1.00 35.81 83 ALA A C 1
ATOM 609 O O . ALA A 1 83 ? -0.634 17.733 11.952 1.00 35.81 83 ALA A O 1
ATOM 610 N N . PRO A 1 84 ? -2.784 17.499 11.312 1.00 37.34 84 PRO A N 1
ATOM 611 C CA . PRO A 1 84 ? -2.535 16.284 10.555 1.00 37.34 84 PRO A CA 1
ATOM 612 C C . PRO A 1 84 ? -1.756 16.634 9.283 1.00 37.34 84 PRO A C 1
ATOM 614 O O . PRO A 1 84 ? -2.293 17.201 8.331 1.00 37.34 84 PRO A O 1
ATOM 617 N N . GLU A 1 85 ? -0.471 16.296 9.265 1.00 35.56 85 GLU A N 1
ATOM 618 C CA . GLU A 1 85 ? 0.278 16.157 8.023 1.00 35.56 85 GLU A CA 1
ATOM 619 C C . GLU A 1 85 ? -0.299 14.946 7.280 1.00 35.56 85 GLU A C 1
ATOM 621 O O . GLU A 1 85 ? -0.104 13.797 7.672 1.00 35.56 85 GLU A O 1
ATOM 626 N N . HIS A 1 86 ? -1.065 15.205 6.219 1.00 35.06 86 HIS A N 1
ATOM 627 C CA . HIS A 1 86 ? -1.512 14.183 5.278 1.00 35.06 86 HIS A CA 1
ATOM 628 C C . HIS A 1 86 ? -0.311 13.651 4.481 1.00 35.06 86 HIS A C 1
ATOM 630 O O . HIS A 1 86 ? -0.085 14.025 3.331 1.00 35.06 86 HIS A O 1
ATOM 636 N N . HIS A 1 87 ? 0.458 12.763 5.100 1.00 32.28 87 HIS A N 1
ATOM 637 C CA . HIS A 1 87 ? 1.322 11.820 4.407 1.00 32.28 87 HIS A CA 1
ATOM 638 C C . HIS A 1 87 ? 0.492 10.577 4.081 1.00 32.28 87 HIS A C 1
ATOM 640 O O . HIS A 1 87 ? 0.466 9.600 4.822 1.00 32.28 87 HIS A O 1
ATOM 646 N N . THR A 1 88 ? -0.258 10.639 2.981 1.00 35.78 88 THR A N 1
ATOM 647 C CA . THR A 1 88 ? -0.748 9.426 2.326 1.00 35.78 88 THR A CA 1
ATOM 648 C C . THR A 1 88 ? 0.397 8.875 1.490 1.00 35.78 88 THR A C 1
ATOM 650 O O . THR A 1 88 ? 0.591 9.296 0.347 1.00 35.78 88 THR A O 1
ATOM 653 N N . ASP A 1 89 ? 1.166 7.960 2.073 1.00 36.81 89 ASP A N 1
ATOM 654 C CA . ASP A 1 89 ? 2.036 7.064 1.321 1.00 36.81 89 ASP A CA 1
ATOM 655 C C . ASP A 1 89 ? 1.135 6.167 0.467 1.00 36.81 89 ASP A C 1
ATOM 657 O O . ASP A 1 89 ? 0.601 5.147 0.903 1.00 36.81 89 ASP A O 1
ATOM 661 N N . PHE A 1 90 ? 0.879 6.630 -0.754 1.00 34.69 90 PHE A N 1
ATOM 662 C CA . PHE A 1 90 ? 0.138 5.913 -1.779 1.00 34.69 90 PHE A CA 1
ATOM 663 C C . PHE A 1 90 ? 1.094 4.900 -2.424 1.00 34.69 90 PHE A C 1
ATOM 665 O O . PHE A 1 90 ? 1.500 5.047 -3.574 1.00 34.69 90 PHE A O 1
ATOM 672 N N . ASP A 1 91 ? 1.481 3.878 -1.657 1.00 38.50 91 ASP A N 1
ATOM 673 C CA . ASP A 1 91 ? 2.146 2.674 -2.165 1.00 38.50 91 ASP A CA 1
ATOM 674 C C . ASP A 1 91 ? 1.109 1.827 -2.921 1.00 38.50 91 ASP A C 1
ATOM 676 O O . ASP A 1 91 ? 0.669 0.754 -2.502 1.00 38.50 91 ASP A O 1
ATOM 680 N N . ALA A 1 92 ? 0.662 2.352 -4.061 1.00 37.94 92 ALA A N 1
ATOM 681 C CA . ALA A 1 92 ? -0.032 1.564 -5.055 1.00 37.94 92 ALA A CA 1
ATOM 682 C C . ALA A 1 92 ? 1.021 0.735 -5.790 1.00 37.94 92 ALA A C 1
ATOM 684 O O . ALA A 1 92 ? 1.773 1.237 -6.628 1.00 37.94 92 ALA A O 1
ATOM 685 N N . ARG A 1 93 ? 1.047 -0.559 -5.469 1.00 37.31 93 ARG A N 1
ATOM 686 C CA . ARG A 1 93 ? 1.538 -1.594 -6.373 1.00 37.31 93 ARG A CA 1
ATOM 687 C C . ARG A 1 93 ? 0.783 -1.439 -7.690 1.00 37.31 93 ARG A C 1
ATOM 689 O O . ARG A 1 93 ? -0.370 -1.836 -7.802 1.00 37.31 93 ARG A O 1
ATOM 696 N N . VAL A 1 94 ? 1.418 -0.788 -8.654 1.00 36.34 94 VAL A N 1
ATOM 697 C CA . VAL A 1 94 ? 1.024 -0.887 -10.054 1.00 36.34 94 VAL A CA 1
ATOM 698 C C . VAL A 1 94 ? 1.388 -2.307 -10.459 1.00 36.34 94 VAL A C 1
ATOM 700 O O . VAL A 1 94 ? 2.573 -2.640 -10.515 1.00 36.34 94 VAL A O 1
ATOM 703 N N . ASP A 1 95 ? 0.383 -3.157 -10.652 1.00 36.00 95 ASP A N 1
ATOM 704 C CA . ASP A 1 95 ? 0.604 -4.505 -11.157 1.00 36.00 95 ASP A CA 1
ATOM 705 C C . ASP A 1 95 ? 1.348 -4.424 -12.499 1.00 36.00 95 ASP A C 1
ATOM 707 O O . ASP A 1 95 ? 0.860 -3.770 -13.431 1.00 36.00 95 ASP A O 1
ATOM 711 N N . PRO A 1 96 ? 2.514 -5.081 -12.639 1.00 44.50 96 PRO A N 1
ATOM 712 C CA . PRO A 1 96 ? 3.320 -5.024 -13.859 1.00 44.50 96 PRO A CA 1
ATOM 713 C C . PRO A 1 96 ? 2.618 -5.654 -15.075 1.00 44.50 96 PRO A C 1
ATOM 715 O O . PRO A 1 96 ? 3.056 -5.446 -16.206 1.00 44.50 96 PRO A O 1
ATOM 718 N N . ASP A 1 97 ? 1.506 -6.361 -14.853 1.00 39.25 97 ASP A N 1
ATOM 719 C CA . ASP A 1 97 ? 0.674 -6.969 -15.893 1.00 39.25 97 ASP A CA 1
ATOM 720 C C . ASP A 1 97 ? -0.412 -6.028 -16.449 1.00 39.25 97 ASP A C 1
ATOM 722 O O . ASP A 1 97 ? -1.006 -6.312 -17.497 1.00 39.25 97 ASP A O 1
ATOM 726 N N . THR A 1 98 ? -0.637 -4.861 -15.829 1.00 41.69 98 THR A N 1
ATOM 727 C CA . THR A 1 98 ? -1.413 -3.785 -16.463 1.00 41.69 98 THR A CA 1
ATOM 728 C C . THR A 1 98 ? -0.535 -3.046 -17.459 1.00 41.69 98 THR A C 1
ATOM 730 O O . THR A 1 98 ? 0.099 -2.040 -17.168 1.00 41.69 98 THR A O 1
ATOM 733 N N . ASN A 1 99 ? -0.494 -3.598 -18.668 1.00 36.41 99 ASN A N 1
ATOM 734 C CA . ASN A 1 99 ? 0.179 -3.051 -19.835 1.00 36.41 99 ASN A CA 1
ATOM 735 C C . ASN A 1 99 ? -0.041 -1.516 -19.933 1.00 36.41 99 ASN A C 1
ATOM 737 O O . ASN A 1 99 ? -1.142 -1.092 -20.296 1.00 36.41 99 ASN A O 1
ATOM 741 N N . PRO A 1 100 ? 0.969 -0.658 -19.666 1.00 43.97 100 PRO A N 1
ATOM 742 C CA . PRO A 1 100 ? 0.821 0.807 -19.697 1.00 43.97 100 PRO A CA 1
ATOM 743 C C . PRO A 1 100 ? 0.574 1.353 -21.117 1.00 43.97 100 PRO A C 1
ATOM 745 O O . PRO A 1 100 ? 0.387 2.548 -21.327 1.00 43.97 100 PRO A O 1
ATOM 748 N N . LEU A 1 101 ? 0.555 0.462 -22.111 1.00 38.81 101 LEU A N 1
ATOM 749 C CA . LEU A 1 101 ? 0.227 0.731 -23.506 1.00 38.81 101 LEU A CA 1
ATOM 750 C C . LEU A 1 101 ? -1.217 0.362 -23.880 1.00 38.81 101 LEU A C 1
ATOM 752 O O . LEU A 1 101 ? -1.583 0.491 -25.051 1.00 38.81 101 LEU A O 1
ATOM 756 N N . ALA A 1 102 ? -2.057 -0.063 -22.928 1.00 37.38 102 ALA A N 1
ATOM 757 C CA . ALA A 1 102 ? -3.494 -0.174 -23.154 1.00 37.38 102 ALA A CA 1
ATOM 758 C C . ALA A 1 102 ? -4.094 1.236 -23.282 1.00 37.38 102 ALA A C 1
ATOM 760 O O . ALA A 1 102 ? -4.497 1.878 -22.316 1.00 37.38 102 ALA A O 1
ATOM 761 N N . TYR A 1 103 ? -4.067 1.719 -24.520 1.00 38.06 103 TYR A N 1
ATOM 762 C CA . TYR A 1 103 ? -4.756 2.881 -25.062 1.00 38.06 103 TYR A CA 1
ATOM 763 C C . TYR A 1 103 ? -6.036 3.213 -24.272 1.00 38.06 103 TYR A C 1
ATOM 765 O O . TYR A 1 103 ? -7.034 2.505 -24.382 1.00 38.06 103 TYR A O 1
ATOM 773 N N . ASN A 1 104 ? -6.026 4.312 -23.512 1.00 43.03 104 ASN A N 1
ATOM 774 C CA . ASN A 1 104 ? -7.252 4.954 -23.049 1.00 43.03 104 ASN A CA 1
ATOM 775 C C . ASN A 1 104 ? -7.544 6.130 -24.001 1.00 43.03 104 ASN A C 1
ATOM 777 O O . ASN A 1 104 ? -6.923 7.188 -23.871 1.00 43.03 104 ASN A O 1
ATOM 781 N N . PRO A 1 105 ? -8.421 5.962 -25.010 1.00 41.81 105 PRO A N 1
ATOM 782 C CA . PRO A 1 105 ? -8.717 7.005 -25.991 1.00 41.81 105 PRO A CA 1
ATOM 783 C C . PRO A 1 105 ? -9.554 8.159 -25.418 1.00 41.81 105 PRO A C 1
ATOM 785 O O . PRO A 1 105 ? -9.842 9.111 -26.140 1.00 41.81 105 PRO A O 1
ATOM 788 N N . LEU A 1 106 ? -9.906 8.139 -24.130 1.00 42.38 106 LEU A N 1
ATOM 789 C CA . LEU A 1 106 ? -10.587 9.247 -23.461 1.00 42.38 106 LEU A CA 1
ATOM 790 C C . LEU A 1 106 ? -9.575 10.232 -22.867 1.00 42.38 106 LEU A C 1
ATOM 792 O O . LEU A 1 106 ? -9.529 10.512 -21.672 1.00 42.38 106 LEU A O 1
ATOM 796 N N . LEU A 1 107 ? -8.752 10.789 -23.751 1.00 47.47 107 LEU A N 1
ATOM 797 C CA . LEU A 1 107 ? -8.126 12.079 -23.515 1.00 47.47 107 LEU A CA 1
ATOM 798 C C . LEU A 1 107 ? -9.237 13.125 -23.511 1.00 47.47 107 LEU A C 1
ATOM 800 O O . LEU A 1 107 ? -9.661 13.572 -24.574 1.00 47.47 107 LEU A O 1
ATOM 804 N N . ASP A 1 108 ? -9.691 13.535 -22.329 1.00 51.91 108 ASP A N 1
ATOM 805 C CA . ASP A 1 108 ? -10.395 14.805 -22.209 1.00 51.91 108 ASP A CA 1
ATOM 806 C C . ASP A 1 108 ? -9.462 15.899 -22.788 1.00 51.91 108 ASP A C 1
ATOM 808 O O . ASP A 1 108 ? -8.361 16.122 -22.251 1.00 51.91 108 ASP A O 1
ATOM 812 N N . PRO A 1 109 ? -9.832 16.567 -23.903 1.00 53.56 109 PRO A N 1
ATOM 813 C CA . PRO A 1 109 ? -9.001 17.582 -24.552 1.00 53.56 109 PRO A CA 1
ATOM 814 C C . PRO A 1 109 ? -8.575 18.705 -23.599 1.00 53.56 109 PRO A C 1
ATOM 816 O O . PRO A 1 109 ? -7.564 19.382 -23.829 1.00 53.56 109 PRO A O 1
ATOM 819 N N . HIS A 1 110 ? -9.328 18.902 -22.516 1.00 51.28 110 HIS A N 1
ATOM 820 C CA . HIS A 1 110 ? -9.051 19.894 -21.495 1.00 51.28 110 HIS A CA 1
ATOM 821 C C . HIS A 1 110 ? -7.847 19.510 -20.621 1.00 51.28 110 HIS A C 1
ATOM 823 O O . HIS A 1 110 ? -6.970 20.348 -20.401 1.00 51.28 110 HIS A O 1
ATOM 829 N N . VAL A 1 111 ? -7.690 18.241 -20.227 1.00 53.50 111 VAL A N 1
ATOM 830 C CA . VAL A 1 111 ? -6.546 17.790 -19.405 1.00 53.50 111 VAL A CA 1
ATOM 831 C C . VAL A 1 111 ? -5.238 17.831 -20.202 1.00 53.50 111 VAL A C 1
ATOM 833 O O . VAL A 1 111 ? -4.197 18.266 -19.700 1.00 53.50 111 VAL A O 1
ATOM 836 N N . GLN A 1 112 ? -5.296 17.503 -21.494 1.00 58.16 112 GLN A N 1
ATOM 837 C CA . GLN A 1 112 ? -4.134 17.526 -22.386 1.00 58.16 112 GLN A CA 1
ATOM 838 C C . GLN A 1 112 ? -3.536 18.937 -22.566 1.00 58.16 112 GLN A C 1
ATOM 840 O O . GLN A 1 112 ? -2.318 19.093 -22.709 1.00 58.16 112 GLN A O 1
ATOM 845 N N . ARG A 1 113 ? -4.370 19.989 -22.513 1.00 57.72 113 ARG A N 1
ATOM 846 C CA . ARG A 1 113 ? -3.905 21.390 -22.534 1.00 57.72 113 ARG A CA 1
ATOM 847 C C . ARG A 1 113 ? -3.128 21.758 -21.272 1.00 57.72 113 ARG A C 1
ATOM 849 O O . ARG A 1 113 ? -2.144 22.496 -21.357 1.00 57.72 113 ARG A O 1
ATOM 856 N N . HIS A 1 114 ? -3.523 21.222 -20.122 1.00 59.75 114 HIS A N 1
ATOM 857 C CA . HIS A 1 114 ? -2.913 21.546 -18.834 1.00 59.75 114 HIS A CA 1
ATOM 858 C C . HIS A 1 114 ? -1.604 20.782 -18.569 1.00 59.75 114 HIS A C 1
ATOM 860 O O . HIS A 1 114 ? -0.724 21.318 -17.896 1.00 59.75 114 HIS A O 1
ATOM 866 N N . LEU A 1 115 ? -1.393 19.617 -19.196 1.00 61.31 115 LEU A N 1
ATOM 867 C CA . LEU A 1 115 ? -0.125 18.862 -19.138 1.00 61.31 115 LEU A CA 1
ATOM 868 C C . LEU A 1 115 ? 1.087 19.608 -19.711 1.00 61.31 115 LEU A C 1
ATOM 870 O O . LEU A 1 115 ? 2.229 19.312 -19.358 1.00 61.31 115 LEU A O 1
ATOM 874 N N . ARG A 1 116 ? 0.858 20.599 -20.579 1.00 62.81 116 ARG A N 1
ATOM 875 C CA . ARG A 1 116 ? 1.924 21.455 -21.126 1.00 62.81 116 ARG A CA 1
ATOM 876 C C . ARG A 1 116 ? 2.476 22.444 -20.095 1.00 62.81 116 ARG A C 1
ATOM 878 O O . ARG A 1 116 ? 3.527 23.035 -20.326 1.00 62.81 116 ARG A O 1
ATOM 885 N N . ARG A 1 117 ? 1.790 22.629 -18.962 1.00 67.81 117 ARG A N 1
ATOM 886 C CA . ARG A 1 117 ? 2.199 23.541 -17.889 1.00 67.81 117 ARG A CA 1
ATOM 887 C C . ARG A 1 117 ? 3.036 22.774 -16.854 1.00 67.81 117 ARG A C 1
ATOM 889 O O . ARG A 1 117 ? 2.502 21.876 -16.205 1.00 67.81 117 ARG A O 1
ATOM 896 N N . PRO A 1 118 ? 4.317 23.130 -16.632 1.00 66.44 118 PRO A N 1
ATOM 897 C CA . PRO A 1 118 ? 5.205 22.372 -15.744 1.00 66.44 118 PRO A CA 1
ATOM 898 C C . PRO A 1 118 ? 4.712 22.293 -14.296 1.00 66.44 118 PRO A C 1
ATOM 900 O O . PRO A 1 118 ? 4.859 21.254 -13.659 1.00 66.44 118 PRO A O 1
ATOM 903 N N . GLY A 1 119 ? 4.112 23.378 -13.788 1.00 65.19 119 GLY A N 1
ATOM 904 C CA . GLY A 1 119 ? 3.555 23.425 -12.433 1.00 65.19 119 GLY A CA 1
ATOM 905 C C . GLY A 1 119 ? 2.407 22.435 -12.259 1.00 65.19 119 GLY A C 1
ATOM 906 O O . GLY A 1 119 ? 2.446 21.611 -11.358 1.00 65.19 119 GLY A O 1
ATOM 907 N N . VAL A 1 120 ? 1.454 22.437 -13.194 1.00 64.69 120 VAL A N 1
ATOM 908 C CA . VAL A 1 120 ? 0.290 21.539 -13.171 1.00 64.69 120 VAL A CA 1
ATOM 909 C C . VAL A 1 120 ? 0.704 20.084 -13.382 1.00 64.69 120 VAL A C 1
ATOM 911 O O . VAL A 1 120 ? 0.203 19.206 -12.691 1.00 64.69 120 VAL A O 1
ATOM 914 N N . LYS A 1 121 ? 1.674 19.821 -14.271 1.00 68.94 121 LYS A N 1
ATOM 915 C CA . LYS A 1 121 ? 2.240 18.478 -14.470 1.00 68.94 121 LYS A CA 1
ATOM 916 C C . LYS A 1 121 ? 2.881 17.942 -13.186 1.00 68.94 121 LYS A C 1
ATOM 918 O O . LYS A 1 121 ? 2.689 16.777 -12.867 1.00 68.94 121 LYS A O 1
ATOM 923 N N . LYS A 1 122 ? 3.611 18.772 -12.430 1.00 69.19 122 LYS A N 1
ATOM 924 C CA . LYS A 1 122 ? 4.175 18.369 -11.129 1.00 69.19 122 LYS A CA 1
ATOM 925 C C . LYS A 1 122 ? 3.083 18.034 -10.116 1.00 69.19 122 LYS A C 1
ATOM 927 O O . LYS A 1 122 ? 3.207 17.023 -9.435 1.00 69.19 122 LYS A O 1
ATOM 932 N N . THR A 1 123 ? 2.024 18.839 -10.039 1.00 65.50 123 THR A N 1
ATOM 933 C CA . THR A 1 123 ? 0.906 18.579 -9.122 1.00 65.50 123 THR A CA 1
ATOM 934 C C . THR A 1 123 ? 0.176 17.293 -9.493 1.00 65.50 123 THR A C 1
ATOM 936 O O . THR A 1 123 ? 0.011 16.439 -8.637 1.00 65.50 123 THR A O 1
ATOM 939 N N . LEU A 1 124 ? -0.153 17.110 -10.776 1.00 66.94 124 LEU A N 1
ATOM 940 C CA . LEU A 1 124 ? -0.841 15.921 -11.288 1.00 66.94 124 LEU A CA 1
ATOM 941 C C . LEU A 1 124 ? -0.025 14.631 -11.131 1.00 66.94 124 LEU A C 1
ATOM 943 O O . LEU A 1 124 ? -0.609 13.568 -10.922 1.00 66.94 124 LEU A O 1
ATOM 947 N N . LYS A 1 125 ? 1.307 14.712 -11.245 1.00 68.12 125 LYS A N 1
ATOM 948 C CA . LYS A 1 125 ? 2.212 13.597 -10.929 1.00 68.12 125 LYS A CA 1
ATOM 949 C C . LYS A 1 125 ? 2.197 13.288 -9.437 1.00 68.12 125 LYS A C 1
ATOM 951 O O . LYS A 1 125 ? 2.066 12.138 -9.047 1.00 68.12 125 LYS A O 1
ATOM 956 N N . ARG A 1 126 ? 2.291 14.328 -8.601 1.00 65.94 126 ARG A N 1
ATOM 957 C CA . ARG A 1 126 ? 2.287 14.194 -7.140 1.00 65.94 126 ARG A CA 1
ATOM 958 C C . ARG A 1 126 ? 0.980 13.596 -6.616 1.00 65.94 126 ARG A C 1
ATOM 960 O O . ARG A 1 126 ? 1.012 12.875 -5.631 1.00 65.94 126 ARG A O 1
ATOM 967 N N . THR A 1 127 ? -0.147 13.873 -7.269 1.00 62.12 127 THR A N 1
ATOM 968 C CA . THR A 1 127 ? -1.460 13.311 -6.922 1.00 62.12 127 THR A CA 1
ATOM 969 C C . THR A 1 127 ? -1.733 11.946 -7.563 1.00 62.12 127 THR A C 1
ATOM 971 O O . THR A 1 127 ? -2.847 11.448 -7.449 1.00 62.12 127 THR A O 1
ATOM 974 N N . GLY A 1 128 ? -0.767 11.344 -8.271 1.00 59.41 128 GLY A N 1
ATOM 975 C CA . GLY A 1 128 ? -0.924 10.020 -8.893 1.00 59.41 128 GLY A CA 1
ATOM 976 C C . GLY A 1 128 ? -1.904 9.973 -10.073 1.00 59.41 128 GLY A C 1
ATOM 977 O O . GLY A 1 128 ? -2.233 8.904 -10.570 1.00 59.41 128 GLY A O 1
ATOM 978 N N . THR A 1 129 ? -2.378 11.127 -10.546 1.00 66.00 129 THR A N 1
ATOM 979 C CA . THR A 1 129 ? -3.320 11.233 -11.676 1.00 66.00 129 THR A CA 1
ATOM 980 C C . THR A 1 129 ? -2.658 10.997 -13.031 1.00 66.00 129 THR A C 1
ATOM 982 O O . THR A 1 129 ? -3.330 10.602 -13.983 1.00 66.00 129 THR A O 1
ATOM 985 N N . ILE A 1 130 ? -1.350 11.248 -13.145 1.00 65.31 130 ILE A N 1
ATOM 986 C CA . ILE A 1 130 ? -0.575 10.988 -14.364 1.00 65.31 130 ILE A CA 1
ATOM 987 C C . ILE A 1 130 ? 0.753 10.309 -14.035 1.00 65.31 130 ILE A C 1
ATOM 989 O O . ILE A 1 130 ? 1.368 10.609 -13.013 1.00 65.31 130 ILE A O 1
ATOM 993 N N . THR A 1 131 ? 1.220 9.455 -14.940 1.00 64.00 131 THR A N 1
ATOM 994 C CA . THR A 1 131 ? 2.550 8.849 -14.903 1.00 64.00 131 THR A CA 1
ATOM 995 C C . THR A 1 131 ? 3.645 9.875 -15.181 1.00 64.00 131 THR A C 1
ATOM 997 O O . THR A 1 131 ? 3.404 11.000 -15.647 1.00 64.00 131 THR A O 1
ATOM 1000 N N . ASP A 1 132 ? 4.894 9.476 -14.946 1.00 62.53 132 ASP A N 1
ATOM 1001 C CA . ASP A 1 132 ? 6.039 10.336 -15.210 1.00 62.53 132 ASP A CA 1
ATOM 1002 C C . ASP A 1 132 ? 6.186 10.745 -16.682 1.00 62.53 132 ASP A C 1
ATOM 1004 O O . ASP A 1 132 ? 6.570 11.891 -16.977 1.00 62.53 132 ASP A O 1
ATOM 1008 N N . ASP A 1 133 ? 5.741 9.868 -17.577 1.00 59.56 133 ASP A N 1
ATOM 1009 C CA . ASP A 1 133 ? 5.696 10.073 -19.024 1.00 59.56 133 ASP A CA 1
ATOM 1010 C C . ASP A 1 133 ? 4.524 10.965 -19.466 1.00 59.56 133 ASP A C 1
ATOM 1012 O O . ASP A 1 133 ? 4.466 11.425 -20.607 1.00 59.56 133 ASP A O 1
ATOM 1016 N N . GLY A 1 134 ? 3.631 11.326 -18.539 1.00 55.06 134 GLY A N 1
ATOM 1017 C CA . GLY A 1 134 ? 2.482 12.195 -18.789 1.00 55.06 134 GLY A CA 1
ATOM 1018 C C . GLY A 1 134 ? 1.262 11.464 -19.343 1.00 55.06 134 GLY A C 1
ATOM 1019 O O . GLY A 1 134 ? 0.387 12.117 -19.912 1.00 55.06 134 GLY A O 1
ATOM 1020 N N . GLN A 1 135 ? 1.199 10.142 -19.184 1.00 59.72 135 GLN A N 1
ATOM 1021 C CA . GLN A 1 135 ? -0.001 9.362 -19.470 1.00 59.72 135 GLN A CA 1
ATOM 1022 C C . GLN A 1 135 ? -0.933 9.437 -18.258 1.00 59.72 135 GLN A C 1
ATOM 1024 O O . GLN A 1 135 ? -0.477 9.353 -17.122 1.00 59.72 135 GLN A O 1
ATOM 1029 N N . LEU A 1 136 ? -2.232 9.641 -18.478 1.00 58.44 136 LEU A N 1
ATOM 1030 C CA . LEU A 1 136 ? -3.217 9.558 -17.400 1.00 58.44 136 LEU A CA 1
ATOM 1031 C C . LEU A 1 136 ? -3.286 8.112 -16.914 1.00 58.44 136 LEU A C 1
ATOM 1033 O O . LEU A 1 136 ? -3.565 7.215 -17.707 1.00 58.44 136 LEU A O 1
ATOM 1037 N N . LEU A 1 137 ? -3.057 7.901 -15.619 1.00 56.34 137 LEU A N 1
ATOM 1038 C CA . LEU A 1 137 ? -3.431 6.639 -14.994 1.00 56.34 137 LEU A CA 1
ATOM 1039 C C . LEU A 1 137 ? -4.958 6.614 -14.978 1.00 56.34 137 LEU A C 1
ATOM 1041 O O . LEU A 1 137 ? -5.581 7.619 -14.639 1.00 56.34 137 LEU A O 1
ATOM 1045 N N . ALA A 1 138 ? -5.569 5.516 -15.420 1.00 50.78 138 ALA A N 1
ATOM 1046 C CA . ALA A 1 138 ? -7.018 5.361 -15.393 1.00 50.78 138 ALA A CA 1
ATOM 1047 C C . ALA A 1 138 ? -7.485 5.391 -13.931 1.00 50.78 138 ALA A C 1
ATOM 1049 O O . ALA A 1 138 ? -7.506 4.377 -13.243 1.00 50.78 138 ALA A O 1
ATOM 1050 N N . THR A 1 139 ? -7.779 6.577 -13.406 1.00 47.53 139 THR A N 1
ATOM 1051 C CA . THR A 1 139 ? -8.189 6.718 -12.015 1.00 47.53 139 THR A CA 1
ATOM 1052 C C . THR A 1 139 ? -9.660 6.346 -11.903 1.00 47.53 139 THR A C 1
ATOM 1054 O O . THR A 1 139 ? -10.501 7.002 -12.515 1.00 47.53 139 THR A O 1
ATOM 1057 N N . ALA A 1 140 ? -9.978 5.377 -11.045 1.00 45.19 140 ALA A N 1
ATOM 1058 C CA . ALA A 1 140 ? -11.337 4.982 -10.661 1.00 45.19 140 ALA A CA 1
ATOM 1059 C C . ALA A 1 140 ? -12.182 6.110 -10.013 1.00 45.19 140 ALA A C 1
ATOM 1061 O O . ALA A 1 140 ? -13.334 5.898 -9.658 1.00 45.19 140 ALA A O 1
ATOM 1062 N N . ASN A 1 141 ? -11.638 7.325 -9.871 1.00 53.31 141 ASN A N 1
ATOM 1063 C CA . ASN A 1 141 ? -12.280 8.466 -9.223 1.00 53.31 141 ASN A CA 1
ATOM 1064 C C . ASN A 1 141 ? -12.398 9.673 -10.168 1.00 53.31 141 ASN A C 1
ATOM 1066 O O . ASN A 1 141 ? -11.728 10.693 -9.993 1.00 53.31 141 ASN A O 1
ATOM 1070 N N . GLU A 1 142 ? -13.318 9.603 -11.137 1.00 53.97 142 GLU A N 1
ATOM 1071 C CA . GLU A 1 142 ? -13.676 10.738 -12.009 1.00 53.97 142 GLU A CA 1
ATOM 1072 C C . GLU A 1 142 ? -14.021 12.022 -11.235 1.00 53.97 142 GLU A C 1
ATOM 1074 O O . GLU A 1 142 ? -13.797 13.132 -11.724 1.00 53.97 142 GLU A O 1
ATOM 1079 N N . ARG A 1 143 ? -14.578 11.891 -10.022 1.00 54.94 143 ARG A N 1
ATOM 1080 C CA . ARG A 1 143 ? -14.932 13.036 -9.173 1.00 54.94 143 ARG A CA 1
ATOM 1081 C C . ARG A 1 143 ? -13.711 13.882 -8.816 1.00 54.94 143 ARG A C 1
ATOM 1083 O O . ARG A 1 143 ? -13.797 15.095 -8.934 1.00 54.94 143 ARG A O 1
ATOM 1090 N N . ALA A 1 144 ? -12.578 13.274 -8.464 1.00 56.03 144 ALA A N 1
ATOM 1091 C CA . ALA A 1 144 ? -11.371 14.009 -8.076 1.00 56.03 144 ALA A CA 1
ATOM 1092 C C . ALA A 1 144 ? -10.770 14.806 -9.250 1.00 56.03 144 ALA A C 1
ATOM 1094 O O . ALA A 1 144 ? -10.349 15.951 -9.078 1.00 56.03 144 ALA A O 1
ATOM 1095 N N . LEU A 1 145 ? -10.808 14.238 -10.462 1.00 59.09 145 LEU A N 1
ATOM 1096 C CA . LEU A 1 145 ? -10.406 14.919 -11.698 1.00 59.09 145 LEU A CA 1
ATOM 1097 C C . LEU A 1 145 ? -11.314 16.113 -12.018 1.00 59.09 145 LEU A C 1
ATOM 1099 O O . LEU A 1 145 ? -10.814 17.184 -12.365 1.00 59.09 145 LEU A O 1
ATOM 1103 N N . LYS A 1 146 ? -12.635 15.958 -11.855 1.00 59.00 146 LYS A N 1
ATOM 1104 C CA . LYS A 1 146 ? -13.607 17.047 -12.052 1.00 59.00 146 LYS A CA 1
ATOM 1105 C C . LYS A 1 146 ? -13.373 18.189 -11.057 1.00 59.00 146 LYS A C 1
ATOM 1107 O O . LYS A 1 146 ? -13.329 19.343 -11.483 1.00 59.00 146 LYS A O 1
ATOM 1112 N N . THR A 1 147 ? -13.128 17.888 -9.778 1.00 59.56 147 THR A N 1
ATOM 1113 C CA . THR A 1 147 ? -12.850 18.905 -8.747 1.00 59.56 147 THR A CA 1
ATOM 1114 C C . THR A 1 147 ? -11.548 19.660 -9.026 1.00 59.56 147 THR A C 1
ATOM 1116 O O . THR A 1 147 ? -11.544 20.892 -9.068 1.00 59.56 147 THR A O 1
ATOM 1119 N N . PHE A 1 148 ? -10.465 18.941 -9.338 1.00 60.66 148 PHE A N 1
ATOM 1120 C CA . PHE A 1 148 ? -9.183 19.551 -9.704 1.00 60.66 148 PHE A CA 1
ATOM 1121 C C . PHE A 1 148 ? -9.306 20.427 -10.958 1.00 60.66 148 PHE A C 1
ATOM 1123 O O . PHE A 1 148 ? -8.737 21.518 -11.022 1.00 60.66 148 PHE A O 1
ATOM 1130 N N . HIS A 1 149 ? -10.095 20.000 -11.950 1.00 59.56 149 HIS A N 1
ATOM 1131 C CA . HIS A 1 149 ? -10.328 20.794 -13.152 1.00 59.56 149 HIS A CA 1
ATOM 1132 C C . HIS A 1 149 ? -11.106 22.083 -12.857 1.00 59.56 149 HIS A C 1
ATOM 1134 O O . HIS A 1 149 ? -10.733 23.145 -13.366 1.00 59.56 149 HIS A O 1
ATOM 1140 N N . THR A 1 150 ? -12.136 22.022 -12.005 1.00 58.56 150 THR A N 1
ATOM 1141 C CA . THR A 1 150 ? -12.888 23.210 -11.569 1.00 58.56 150 THR A CA 1
ATOM 1142 C C . THR A 1 150 ? -12.038 24.191 -10.761 1.00 58.56 150 THR A C 1
ATOM 1144 O O . THR A 1 150 ? -12.189 25.403 -10.913 1.00 58.56 150 THR A O 1
ATOM 1147 N N . GLU A 1 151 ? -11.092 23.703 -9.957 1.00 60.75 151 GLU A N 1
ATOM 1148 C CA . GLU A 1 151 ? -10.138 24.548 -9.229 1.00 60.75 151 GLU A CA 1
ATOM 1149 C C . GLU A 1 151 ? -9.123 25.211 -10.173 1.00 60.75 151 GLU A C 1
ATOM 1151 O O . GLU A 1 151 ? -8.839 26.404 -10.051 1.00 60.75 151 GLU A O 1
ATOM 1156 N N . LEU A 1 152 ? -8.647 24.484 -11.188 1.00 58.66 152 LEU A N 1
ATOM 1157 C CA . LEU A 1 152 ? -7.733 25.008 -12.210 1.00 58.66 152 LEU A CA 1
ATOM 1158 C C . LEU A 1 152 ? -8.369 26.052 -13.130 1.00 58.66 152 LEU A C 1
ATOM 1160 O O . LEU A 1 152 ? -7.701 26.996 -13.553 1.00 58.66 152 LEU A O 1
ATOM 1164 N N . THR A 1 153 ? -9.649 25.883 -13.459 1.00 56.28 153 THR A N 1
ATOM 1165 C CA . THR A 1 153 ? -10.396 26.827 -14.304 1.00 56.28 153 THR A CA 1
ATOM 1166 C C . THR A 1 153 ? -10.846 28.062 -13.531 1.00 56.28 153 THR A C 1
ATOM 1168 O O . THR A 1 153 ? -10.817 29.158 -14.089 1.00 56.28 153 THR A O 1
ATOM 1171 N N . ARG A 1 154 ? -11.144 27.943 -12.229 1.00 56.06 154 ARG A N 1
ATOM 1172 C CA . ARG A 1 154 ? -11.410 29.102 -11.355 1.00 56.06 154 ARG A CA 1
ATOM 1173 C C . ARG A 1 154 ? -10.185 30.003 -11.145 1.00 56.06 154 ARG A C 1
ATOM 1175 O O . ARG A 1 154 ? -10.350 31.186 -10.864 1.00 56.06 154 ARG A O 1
ATOM 1182 N N . GLY A 1 155 ? -8.971 29.484 -11.343 1.00 52.81 155 GLY A N 1
ATOM 1183 C CA . GLY A 1 155 ? -7.716 30.239 -11.245 1.00 52.81 155 GLY A CA 1
ATOM 1184 C C . GLY A 1 155 ? -7.322 31.064 -12.481 1.00 52.81 155 GLY A C 1
ATOM 1185 O O . GLY A 1 155 ? -6.224 31.622 -12.494 1.00 52.81 155 GLY A O 1
ATOM 1186 N N . GLN A 1 156 ? -8.154 31.151 -13.530 1.00 51.06 156 GLN A N 1
ATOM 1187 C CA . GLN A 1 156 ? -7.813 31.864 -14.770 1.00 51.06 156 GLN A CA 1
ATOM 1188 C C . GLN A 1 156 ? -7.768 33.394 -14.597 1.00 51.06 156 GLN A C 1
ATOM 1190 O O . GLN A 1 156 ? -8.682 34.126 -14.967 1.00 51.06 156 GLN A O 1
ATOM 1195 N N . LYS A 1 157 ? -6.630 33.895 -14.114 1.00 46.41 157 LYS A N 1
ATOM 1196 C CA . LYS A 1 157 ? -6.125 35.233 -14.436 1.00 46.41 157 LYS A CA 1
ATOM 1197 C C . LYS A 1 157 ? -4.879 35.077 -15.314 1.00 46.41 157 LYS A C 1
ATOM 1199 O O . LYS A 1 157 ? -3.809 34.754 -14.819 1.00 46.41 157 LYS A O 1
ATOM 1204 N N . ASN A 1 158 ? -5.040 35.328 -16.616 1.00 53.56 158 ASN A N 1
ATOM 1205 C CA . ASN A 1 158 ? -3.988 35.669 -17.587 1.00 53.56 158 ASN A CA 1
ATOM 1206 C C . ASN A 1 158 ? -2.707 34.806 -17.570 1.00 53.56 158 ASN A C 1
ATOM 1208 O O . ASN A 1 158 ? -1.665 35.211 -17.056 1.00 53.56 158 ASN A O 1
ATOM 1212 N N . ASP A 1 159 ? -2.738 33.652 -18.242 1.00 59.94 159 ASP A N 1
ATOM 1213 C CA . ASP A 1 159 ? -1.564 32.787 -18.379 1.00 59.94 159 ASP A CA 1
ATOM 1214 C C . ASP A 1 159 ? -0.493 33.372 -19.315 1.00 59.94 159 ASP A C 1
ATOM 1216 O O . ASP A 1 159 ? -0.508 33.202 -20.539 1.00 59.94 159 ASP A O 1
ATOM 1220 N N . ALA A 1 160 ? 0.519 33.999 -18.713 1.00 59.56 160 ALA A N 1
ATOM 1221 C CA . ALA A 1 160 ? 1.744 34.463 -19.370 1.00 59.56 160 ALA A CA 1
ATOM 1222 C C . ALA A 1 160 ? 2.438 33.371 -20.215 1.00 59.56 160 ALA A C 1
ATOM 1224 O O . ALA A 1 160 ? 3.131 33.670 -21.192 1.00 59.56 160 ALA A O 1
ATOM 1225 N N . TYR A 1 161 ? 2.231 32.094 -19.877 1.00 59.50 161 TYR A N 1
ATOM 1226 C CA . TYR A 1 161 ? 2.751 30.957 -20.633 1.00 59.50 161 TYR A CA 1
ATOM 1227 C C . TYR A 1 161 ? 2.106 30.824 -22.020 1.00 59.50 161 TYR A C 1
ATOM 1229 O O . TYR A 1 161 ? 2.815 30.645 -23.010 1.00 59.50 161 TYR A O 1
ATOM 1237 N N . GLU A 1 162 ? 0.784 30.969 -22.132 1.00 63.19 162 GLU A N 1
ATOM 1238 C CA . GLU A 1 162 ? 0.092 30.853 -23.422 1.00 63.19 162 GLU A CA 1
ATOM 1239 C C . GLU A 1 162 ? 0.426 32.029 -24.341 1.00 63.19 162 GLU A C 1
ATOM 1241 O O . GLU A 1 162 ? 0.696 31.838 -25.530 1.00 63.19 162 GLU A O 1
ATOM 1246 N N . GLN A 1 163 ? 0.550 33.232 -23.773 1.00 68.56 163 GLN A N 1
ATOM 1247 C CA . GLN A 1 163 ? 1.042 34.398 -24.508 1.00 68.56 163 GLN A CA 1
ATOM 1248 C C . GLN A 1 163 ? 2.490 34.206 -24.990 1.00 68.56 163 GLN A C 1
ATOM 1250 O O . GLN A 1 163 ? 2.822 34.583 -26.117 1.00 68.56 163 GLN A O 1
ATOM 1255 N N . ARG A 1 164 ? 3.356 33.570 -24.188 1.00 70.81 164 ARG A N 1
ATOM 1256 C CA . ARG A 1 164 ? 4.739 33.246 -24.576 1.00 70.81 164 ARG A CA 1
ATOM 1257 C C . ARG A 1 164 ? 4.793 32.215 -25.706 1.00 70.81 164 ARG A C 1
ATOM 1259 O O . ARG A 1 164 ? 5.548 32.406 -26.658 1.00 70.81 164 ARG A O 1
ATOM 1266 N N . VAL A 1 165 ? 3.974 31.164 -25.646 1.00 72.44 165 VAL A N 1
ATOM 1267 C CA . VAL A 1 165 ? 3.886 30.147 -26.710 1.00 72.44 165 VAL A CA 1
ATOM 1268 C C . VAL A 1 165 ? 3.359 30.758 -28.013 1.00 72.44 165 VAL A C 1
ATOM 1270 O O . VAL A 1 165 ? 3.902 30.479 -29.082 1.00 72.44 165 VAL A O 1
ATOM 1273 N N . ALA A 1 166 ? 2.359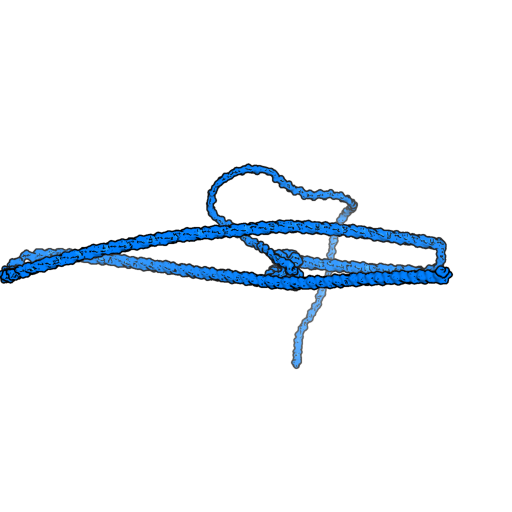 31.640 -27.945 1.00 73.12 166 ALA A N 1
ATOM 1274 C CA . ALA A 1 166 ? 1.849 32.345 -29.120 1.00 73.12 166 ALA A CA 1
ATOM 1275 C C . ALA A 1 166 ? 2.908 33.265 -29.760 1.00 73.12 166 ALA A C 1
ATOM 1277 O O . ALA A 1 166 ? 3.035 33.295 -30.986 1.00 73.12 166 ALA A O 1
ATOM 1278 N N . ARG A 1 167 ? 3.716 33.972 -28.953 1.00 77.69 167 ARG A N 1
ATOM 1279 C CA . ARG A 1 167 ? 4.841 34.792 -29.447 1.00 77.69 167 ARG A CA 1
ATOM 1280 C C . ARG A 1 167 ? 5.925 33.938 -30.113 1.00 77.69 167 ARG A C 1
ATOM 1282 O O . ARG A 1 167 ? 6.362 34.278 -31.208 1.00 77.69 167 ARG A O 1
ATOM 1289 N N . MET A 1 168 ? 6.293 32.809 -29.506 1.00 72.06 168 MET A N 1
ATOM 1290 C CA . MET A 1 168 ? 7.271 31.862 -30.065 1.00 72.06 168 MET A CA 1
ATOM 1291 C C . MET A 1 168 ? 6.813 31.284 -31.412 1.00 72.06 168 MET A C 1
ATOM 1293 O O . MET A 1 168 ? 7.606 31.207 -32.347 1.00 72.06 168 MET A O 1
ATOM 1297 N N . LYS A 1 169 ? 5.527 30.927 -31.548 1.00 80.62 169 LYS A N 1
ATOM 1298 C CA . LYS A 1 169 ? 4.970 30.455 -32.828 1.00 80.62 169 LYS A CA 1
ATOM 1299 C C . LYS A 1 169 ? 5.067 31.518 -33.922 1.00 80.62 169 LYS A C 1
ATOM 1301 O O . LYS A 1 169 ? 5.570 31.224 -35.002 1.00 80.62 169 LYS A O 1
ATOM 1306 N N . LYS A 1 170 ? 4.681 32.763 -33.619 1.00 80.50 170 LYS A N 1
ATOM 1307 C CA . LYS A 1 170 ? 4.798 33.883 -34.569 1.00 80.50 170 LYS A CA 1
ATOM 1308 C C . LYS A 1 170 ? 6.251 34.141 -34.993 1.00 80.50 170 LYS A C 1
ATOM 1310 O O . LYS A 1 170 ? 6.495 34.400 -36.166 1.00 80.50 170 LYS A O 1
ATOM 1315 N N . GLN A 1 171 ? 7.211 34.021 -34.071 1.00 76.81 171 GLN A N 1
ATOM 1316 C CA . GLN A 1 171 ? 8.645 34.140 -34.378 1.00 76.81 171 GLN A CA 1
ATOM 1317 C C . GLN A 1 171 ? 9.163 32.992 -35.258 1.00 76.81 171 GLN A C 1
ATOM 1319 O O . GLN A 1 171 ? 9.977 33.205 -36.155 1.00 76.81 171 GLN A O 1
ATOM 1324 N N . HIS A 1 172 ? 8.690 31.765 -35.034 1.00 78.75 172 HIS A N 1
ATOM 1325 C CA . HIS A 1 172 ? 9.082 30.629 -35.865 1.00 78.75 172 HIS A CA 1
ATOM 1326 C C . HIS A 1 172 ? 8.536 30.756 -37.295 1.00 78.75 172 HIS A C 1
ATOM 1328 O O . HIS A 1 172 ? 9.258 30.510 -38.261 1.00 78.75 172 HIS A O 1
ATOM 1334 N N . GLU A 1 173 ? 7.283 31.195 -37.442 1.00 83.06 173 GLU A N 1
ATOM 1335 C CA . GLU A 1 173 ? 6.666 31.448 -38.748 1.00 83.06 173 GLU A CA 1
ATOM 1336 C C . GLU A 1 173 ? 7.387 32.561 -39.523 1.00 83.06 173 GLU A C 1
ATOM 1338 O O . GLU A 1 173 ? 7.605 32.421 -40.728 1.00 83.06 173 GLU A O 1
ATOM 1343 N N . SER A 1 174 ? 7.817 33.643 -38.859 1.00 81.31 174 SER A N 1
ATOM 1344 C CA . SER A 1 174 ? 8.592 34.700 -39.523 1.00 81.31 174 SER A CA 1
ATOM 1345 C C . SER A 1 174 ? 9.956 34.196 -40.003 1.00 81.31 174 SER A C 1
ATOM 1347 O O . SER A 1 174 ? 10.326 34.443 -41.150 1.00 81.31 174 SER A O 1
ATOM 1349 N N . LEU A 1 175 ? 10.665 33.412 -39.183 1.00 78.75 175 LEU A N 1
ATOM 1350 C CA . LEU A 1 175 ? 11.959 32.828 -39.556 1.00 78.75 175 LEU A CA 1
ATOM 1351 C C . LEU A 1 175 ? 11.840 31.813 -40.703 1.00 78.75 175 LEU A C 1
ATOM 1353 O O . LEU A 1 175 ? 12.707 31.759 -41.578 1.00 78.75 175 LEU A O 1
ATOM 1357 N N . GLN A 1 176 ? 10.770 31.012 -40.735 1.00 82.25 176 GLN A N 1
ATOM 1358 C CA . GLN A 1 176 ? 10.505 30.109 -41.858 1.00 82.25 176 GLN A CA 1
ATOM 1359 C C . GLN A 1 176 ? 10.253 30.883 -43.156 1.00 82.25 176 GLN A C 1
ATOM 1361 O O . GLN A 1 176 ? 10.868 30.565 -44.176 1.00 82.25 176 GLN A O 1
ATOM 1366 N N . ARG A 1 177 ? 9.439 31.946 -43.117 1.00 83.25 177 ARG A N 1
ATOM 1367 C CA . ARG A 1 177 ? 9.189 32.804 -44.289 1.00 83.25 177 ARG A CA 1
ATOM 1368 C C . ARG A 1 177 ? 10.469 33.468 -44.805 1.00 83.25 177 ARG A C 1
ATOM 1370 O O . ARG A 1 177 ? 10.685 33.516 -46.016 1.00 83.25 177 ARG A O 1
ATOM 1377 N N . GLU A 1 178 ? 11.349 33.929 -43.917 1.00 83.38 178 GLU A N 1
ATOM 1378 C CA . GLU A 1 178 ? 12.653 34.490 -44.299 1.00 83.38 178 GLU A CA 1
ATOM 1379 C C . GLU A 1 178 ? 13.571 33.454 -44.965 1.00 83.38 178 GLU A C 1
ATOM 1381 O O . GLU A 1 178 ? 14.175 33.736 -46.006 1.00 83.38 178 GLU A O 1
ATOM 1386 N N . ARG A 1 179 ? 13.637 32.228 -44.424 1.00 78.44 179 ARG A N 1
ATOM 1387 C CA . ARG A 1 179 ? 14.409 31.123 -45.022 1.00 78.44 179 ARG A CA 1
ATOM 1388 C C . ARG A 1 179 ? 13.901 30.761 -46.415 1.00 78.44 179 ARG A C 1
ATOM 1390 O O . ARG A 1 179 ? 14.697 30.596 -47.343 1.00 78.44 179 ARG A O 1
ATOM 1397 N N . GLU A 1 180 ? 12.586 30.678 -46.590 1.00 84.06 180 GLU A N 1
ATOM 1398 C CA . GLU A 1 180 ? 11.979 30.415 -47.896 1.00 84.06 180 GLU A CA 1
ATOM 1399 C C . GLU A 1 180 ? 12.266 31.537 -48.902 1.00 84.06 180 GLU A C 1
ATOM 1401 O O . GLU A 1 180 ? 12.602 31.264 -50.061 1.00 84.06 180 GLU A O 1
ATOM 1406 N N . ALA A 1 181 ? 12.213 32.799 -48.469 1.00 84.19 181 ALA A N 1
ATOM 1407 C CA . ALA A 1 181 ? 12.563 33.942 -49.307 1.00 84.19 181 ALA A CA 1
ATOM 1408 C C . ALA A 1 181 ? 14.043 33.914 -49.736 1.00 84.19 181 ALA A C 1
ATOM 1410 O O . ALA A 1 181 ? 14.351 34.159 -50.908 1.00 84.19 181 ALA A O 1
ATOM 1411 N N . ALA A 1 182 ? 14.960 33.555 -48.833 1.00 81.25 182 ALA A N 1
ATOM 1412 C CA . ALA A 1 182 ? 16.382 33.406 -49.144 1.00 81.25 182 ALA A CA 1
ATOM 1413 C C . ALA A 1 182 ? 16.633 32.291 -50.176 1.00 81.25 182 ALA A C 1
ATOM 1415 O O . ALA A 1 182 ? 17.334 32.507 -51.170 1.00 81.25 182 ALA A O 1
ATOM 1416 N N . LEU A 1 183 ? 15.993 31.128 -50.013 1.00 84.44 183 LEU A N 1
ATOM 1417 C CA . LEU A 1 183 ? 16.084 30.024 -50.976 1.00 84.44 183 LEU A CA 1
ATOM 1418 C C . LEU A 1 183 ? 15.547 30.416 -52.359 1.00 84.44 183 LEU A C 1
ATOM 1420 O O . LEU A 1 183 ? 16.149 30.065 -53.380 1.00 84.44 183 LEU A O 1
ATOM 1424 N N . ARG A 1 184 ? 14.452 31.185 -52.417 1.00 85.25 184 ARG A N 1
ATOM 1425 C CA . ARG A 1 184 ? 13.925 31.722 -53.683 1.00 85.25 184 ARG A CA 1
ATOM 1426 C C . ARG A 1 184 ? 14.938 32.648 -54.367 1.00 85.25 184 ARG A C 1
ATOM 1428 O O . ARG A 1 184 ? 15.157 32.493 -55.568 1.00 85.25 184 ARG A O 1
ATOM 1435 N N . ARG A 1 185 ? 15.618 33.533 -53.625 1.00 84.94 185 ARG A N 1
ATOM 1436 C CA . ARG A 1 185 ? 16.674 34.422 -54.164 1.00 84.94 185 ARG A CA 1
ATOM 1437 C C . ARG A 1 185 ? 17.880 33.649 -54.712 1.00 84.94 185 ARG A C 1
ATOM 1439 O O . ARG A 1 185 ? 18.399 33.988 -55.773 1.00 84.94 185 ARG A O 1
ATOM 1446 N N . VAL A 1 186 ? 18.311 32.580 -54.040 1.00 83.94 186 VAL A N 1
ATOM 1447 C CA . VAL A 1 186 ? 19.413 31.731 -54.534 1.00 83.94 186 VAL A CA 1
ATOM 1448 C C . VAL A 1 186 ? 19.018 31.019 -55.830 1.00 83.94 186 VAL A C 1
ATOM 1450 O O . VAL A 1 186 ? 19.798 30.992 -56.785 1.00 83.94 186 VAL A O 1
ATOM 1453 N N . LYS A 1 187 ? 17.791 30.486 -55.906 1.00 83.31 187 LYS A N 1
ATOM 1454 C CA . LYS A 1 187 ? 17.284 29.829 -57.121 1.00 83.31 187 LYS A CA 1
ATOM 1455 C C . LYS A 1 187 ? 17.207 30.794 -58.307 1.00 83.31 187 LYS A C 1
ATOM 1457 O O . LYS A 1 187 ? 17.609 30.421 -59.408 1.00 83.31 187 LYS A O 1
ATOM 1462 N N . THR A 1 188 ? 16.733 32.026 -58.110 1.00 85.25 188 THR A N 1
ATOM 1463 C CA . THR A 1 188 ? 16.681 33.024 -59.194 1.00 85.25 188 THR A CA 1
ATOM 1464 C C . THR A 1 188 ? 18.077 33.459 -59.640 1.00 85.25 188 THR A C 1
ATOM 1466 O O . THR A 1 188 ? 18.309 33.571 -60.843 1.00 85.25 188 THR A O 1
ATOM 1469 N N . ARG A 1 189 ? 19.035 33.611 -58.713 1.00 84.94 189 ARG A N 1
ATOM 1470 C CA . ARG A 1 189 ? 20.439 33.909 -59.045 1.00 84.94 189 ARG A CA 1
ATOM 1471 C C . ARG A 1 189 ? 21.081 32.799 -59.884 1.00 84.94 189 ARG A C 1
ATOM 1473 O O . ARG A 1 189 ? 21.637 33.097 -60.936 1.00 84.94 189 ARG A O 1
ATOM 1480 N N . ARG A 1 190 ? 20.916 31.528 -59.492 1.00 83.88 190 ARG A N 1
ATOM 1481 C CA . ARG A 1 190 ? 21.419 30.373 -60.265 1.00 83.88 190 ARG A CA 1
ATOM 1482 C C . ARG A 1 190 ? 20.817 30.291 -61.671 1.00 83.88 190 ARG A C 1
ATOM 1484 O O . ARG A 1 190 ? 21.526 29.955 -62.613 1.00 83.88 190 ARG A O 1
ATOM 1491 N N . LYS A 1 191 ? 19.529 30.627 -61.839 1.00 84.69 191 LYS A N 1
ATOM 1492 C CA . LYS A 1 191 ? 18.890 30.683 -63.168 1.00 84.69 191 LYS A CA 1
ATOM 1493 C C . LYS A 1 191 ? 19.514 31.760 -64.065 1.00 84.69 191 LYS A C 1
ATOM 1495 O O . LYS A 1 191 ? 19.806 31.467 -65.221 1.00 84.69 191 LYS A O 1
ATOM 1500 N N . LYS A 1 192 ? 19.761 32.964 -63.533 1.00 86.12 192 LYS A N 1
ATOM 1501 C CA . LYS A 1 192 ? 20.415 34.056 -64.279 1.00 86.12 192 LYS A CA 1
ATOM 1502 C C . LYS A 1 192 ? 21.861 33.716 -64.652 1.00 86.12 192 LYS A C 1
ATOM 1504 O O . LYS A 1 192 ? 22.274 33.959 -65.778 1.00 86.12 192 LYS A O 1
ATOM 1509 N N . GLU A 1 193 ? 22.611 33.114 -63.732 1.00 80.44 193 GLU A N 1
ATOM 1510 C CA . GLU A 1 193 ? 23.998 32.698 -63.973 1.00 80.44 193 GLU A CA 1
ATOM 1511 C C . GLU A 1 193 ? 24.093 31.598 -65.040 1.00 80.44 193 GLU A C 1
ATOM 1513 O O . GLU A 1 193 ? 24.936 31.672 -65.933 1.00 80.44 193 GLU A O 1
ATOM 1518 N N . LYS A 1 194 ? 23.177 30.619 -65.007 1.00 86.81 194 LYS A N 1
ATOM 1519 C CA . LYS A 1 194 ? 23.074 29.596 -66.053 1.00 86.81 194 LYS A CA 1
ATOM 1520 C C . LYS A 1 194 ? 22.784 30.221 -67.420 1.00 86.81 194 LYS A C 1
ATOM 1522 O O . LYS A 1 194 ? 23.496 29.933 -68.373 1.00 86.81 194 LYS A O 1
ATOM 1527 N N . GLN A 1 195 ? 21.812 31.133 -67.505 1.00 83.38 195 GLN A N 1
ATOM 1528 C CA . GLN A 1 195 ? 21.510 31.848 -68.752 1.00 83.38 195 GLN A CA 1
ATOM 1529 C C . GLN A 1 195 ? 22.708 32.660 -69.269 1.00 83.38 195 GLN A C 1
ATOM 1531 O O . GLN A 1 195 ? 22.968 32.668 -70.471 1.00 83.38 195 GLN A O 1
ATOM 1536 N N . ALA A 1 196 ? 23.468 33.307 -68.380 1.00 82.19 196 ALA A N 1
ATOM 1537 C CA . ALA A 1 196 ? 24.679 34.032 -68.757 1.00 82.19 196 ALA A CA 1
ATOM 1538 C C . ALA A 1 196 ? 25.763 33.094 -69.320 1.00 82.19 196 ALA A C 1
ATOM 1540 O O . ALA A 1 196 ? 26.349 33.398 -70.360 1.00 82.19 196 ALA A O 1
ATOM 1541 N N . ARG A 1 197 ? 25.986 31.931 -68.689 1.00 77.62 197 ARG A N 1
ATOM 1542 C CA . ARG A 1 197 ? 26.902 30.897 -69.204 1.00 77.62 197 ARG A CA 1
ATOM 1543 C C . ARG A 1 197 ? 26.458 30.357 -70.560 1.00 77.62 197 ARG A C 1
ATOM 1545 O O . ARG A 1 197 ? 27.274 30.289 -71.474 1.00 77.62 197 ARG A O 1
ATOM 1552 N N . ASP A 1 198 ? 25.180 30.028 -70.712 1.00 81.62 198 ASP A N 1
ATOM 1553 C CA . ASP A 1 198 ? 24.644 29.480 -71.962 1.00 81.62 198 ASP A CA 1
ATOM 1554 C C . ASP A 1 198 ? 24.778 30.495 -73.114 1.00 81.62 198 ASP A C 1
ATOM 1556 O O . ASP A 1 198 ? 25.151 30.133 -74.232 1.00 81.62 198 ASP A O 1
ATOM 1560 N N . ASN A 1 199 ? 24.563 31.787 -72.842 1.00 84.25 199 ASN A N 1
ATOM 1561 C CA . ASN A 1 199 ? 24.779 32.860 -73.815 1.00 84.25 199 ASN A CA 1
ATOM 1562 C C . ASN A 1 199 ? 26.261 33.036 -74.179 1.00 84.25 199 ASN A C 1
ATOM 1564 O O . ASN A 1 199 ? 26.587 33.246 -75.349 1.00 84.25 199 ASN A O 1
ATOM 1568 N N . TYR A 1 200 ? 27.164 32.913 -73.205 1.00 78.44 200 TYR A N 1
ATOM 1569 C CA . TYR A 1 200 ? 28.607 32.963 -73.440 1.00 78.44 200 TYR A CA 1
ATOM 1570 C C . TYR A 1 200 ? 29.084 31.797 -74.323 1.00 78.44 200 TYR A C 1
ATOM 1572 O O . TYR A 1 200 ? 29.794 32.013 -75.306 1.00 78.44 200 TYR A O 1
ATOM 1580 N N . ILE A 1 201 ? 28.610 30.575 -74.054 1.00 77.69 201 ILE A N 1
ATOM 1581 C CA . ILE A 1 201 ? 28.898 29.382 -74.869 1.00 77.69 201 ILE A CA 1
ATOM 1582 C C . ILE A 1 201 ? 28.351 29.547 -76.296 1.00 77.69 201 ILE A C 1
ATOM 1584 O O . ILE A 1 201 ? 29.038 29.234 -77.272 1.00 77.69 201 ILE A O 1
ATOM 1588 N N . LYS A 1 202 ? 27.138 30.094 -76.454 1.00 77.62 202 LYS A N 1
ATOM 1589 C CA . LYS A 1 202 ? 26.567 30.409 -77.776 1.00 77.62 202 LYS A CA 1
ATOM 1590 C C . LYS A 1 202 ? 27.387 31.452 -78.542 1.00 77.62 202 LYS A C 1
ATOM 1592 O O . LYS A 1 202 ? 27.527 31.343 -79.758 1.00 77.62 202 LYS A O 1
ATOM 1597 N N . ARG A 1 203 ? 27.962 32.445 -77.856 1.00 77.12 203 ARG A N 1
ATOM 1598 C CA . ARG A 1 203 ? 28.847 33.445 -78.476 1.00 77.12 203 ARG A CA 1
ATOM 1599 C C . ARG A 1 203 ? 30.166 32.820 -78.942 1.00 77.12 203 ARG A C 1
ATOM 1601 O O . ARG A 1 203 ? 30.570 33.044 -80.077 1.00 77.12 203 ARG A O 1
ATOM 1608 N N . LEU A 1 204 ? 30.790 31.982 -78.113 1.00 69.38 204 LEU A N 1
ATOM 1609 C CA . LEU A 1 204 ? 32.025 31.273 -78.471 1.00 69.38 204 LEU A CA 1
ATOM 1610 C C . LEU A 1 204 ? 31.831 30.282 -79.626 1.00 69.38 204 LEU A C 1
ATOM 1612 O O . LEU A 1 204 ? 32.671 30.198 -80.517 1.00 69.38 204 LEU A O 1
ATOM 1616 N N . SER A 1 205 ? 30.716 29.552 -79.644 1.00 61.75 205 SER A N 1
ATOM 1617 C CA . SER A 1 205 ? 30.410 28.603 -80.724 1.00 61.75 205 SER A CA 1
ATOM 1618 C C . SER A 1 205 ? 30.104 29.285 -82.061 1.00 61.75 205 SER A C 1
ATOM 1620 O O . SER A 1 205 ? 30.422 28.717 -83.102 1.00 61.75 205 SER A O 1
ATOM 1622 N N . ARG A 1 206 ? 29.568 30.516 -82.062 1.00 64.75 206 ARG A N 1
ATOM 1623 C CA . ARG A 1 206 ? 29.452 31.333 -83.285 1.00 64.75 206 ARG A CA 1
ATOM 1624 C C . ARG A 1 206 ? 30.818 31.755 -83.832 1.00 64.75 206 ARG A C 1
ATOM 1626 O O . ARG A 1 206 ? 31.020 31.670 -85.035 1.00 64.75 206 ARG A O 1
ATOM 1633 N N . ASN A 1 207 ? 31.764 32.105 -82.961 1.00 59.06 207 ASN A N 1
ATOM 1634 C CA . ASN A 1 207 ? 33.124 32.482 -83.367 1.00 59.06 207 ASN A CA 1
ATOM 1635 C C . ASN A 1 207 ? 33.989 31.288 -83.817 1.00 59.06 207 ASN A C 1
ATOM 1637 O O . ASN A 1 207 ? 34.986 31.486 -84.499 1.00 59.06 207 ASN A O 1
ATOM 1641 N N . ARG A 1 208 ? 33.622 30.046 -83.470 1.00 57.75 208 ARG A N 1
ATOM 1642 C CA . ARG A 1 208 ? 34.331 28.835 -83.927 1.00 57.75 208 ARG A CA 1
ATOM 1643 C C . ARG A 1 208 ? 34.041 28.443 -85.380 1.00 57.75 208 ARG A C 1
ATOM 1645 O O . ARG A 1 208 ? 34.770 27.622 -85.915 1.00 57.75 208 ARG A O 1
ATOM 1652 N N . LYS A 1 209 ? 33.008 29.001 -86.023 1.00 52.16 209 LYS A N 1
ATOM 1653 C CA . LYS A 1 209 ? 32.636 28.640 -87.405 1.00 52.16 209 LYS A CA 1
ATOM 1654 C C . LYS A 1 209 ? 33.471 29.329 -88.497 1.00 52.16 209 LYS A C 1
ATOM 1656 O O . LYS A 1 209 ? 33.236 29.045 -89.662 1.00 52.16 209 LYS A O 1
ATOM 1661 N N . SER A 1 210 ? 34.413 30.213 -88.153 1.00 53.72 210 SER A N 1
ATOM 1662 C CA . SER A 1 210 ? 35.223 30.958 -89.135 1.00 53.72 210 SER A CA 1
ATOM 1663 C C . SER A 1 210 ? 36.725 30.658 -89.090 1.00 53.72 210 SER A C 1
ATOM 1665 O O . SER A 1 210 ? 37.498 31.402 -89.686 1.00 53.72 210 SER A O 1
ATOM 1667 N N . VAL A 1 211 ? 37.159 29.609 -88.388 1.00 54.19 211 VAL A N 1
ATOM 1668 C CA . VAL A 1 211 ? 38.554 29.149 -88.453 1.00 54.19 211 VAL A CA 1
ATOM 1669 C C . VAL A 1 211 ? 38.596 27.999 -89.451 1.00 54.19 211 VAL A C 1
ATOM 1671 O O . VAL A 1 211 ? 38.211 26.880 -89.131 1.00 54.19 211 VAL A O 1
ATOM 1674 N N . VAL A 1 212 ? 38.957 28.331 -90.687 1.00 50.31 212 VAL A N 1
ATOM 1675 C CA . VAL A 1 212 ? 39.229 27.382 -91.772 1.00 50.31 212 VAL A CA 1
ATOM 1676 C C . VAL A 1 212 ? 40.470 26.563 -91.407 1.00 50.31 212 VAL A C 1
ATOM 1678 O O . VAL A 1 212 ? 41.446 27.124 -90.908 1.00 50.31 212 VAL A O 1
ATOM 1681 N N . ASP A 1 213 ? 40.407 25.252 -91.649 1.00 53.78 213 ASP A N 1
ATOM 1682 C CA . ASP A 1 213 ? 41.473 24.274 -91.422 1.00 53.78 213 ASP A CA 1
ATOM 1683 C C . ASP A 1 213 ? 42.719 24.592 -92.269 1.00 53.78 213 ASP A C 1
ATOM 1685 O O . ASP A 1 213 ? 42.877 24.108 -93.388 1.00 53.78 213 ASP A O 1
ATOM 1689 N N . TYR A 1 214 ? 43.626 25.407 -91.733 1.00 53.81 214 TYR A N 1
ATOM 1690 C CA . TYR A 1 214 ? 45.013 25.419 -92.187 1.00 53.81 214 TYR A CA 1
ATOM 1691 C C . TYR A 1 214 ? 45.779 24.310 -91.463 1.00 53.81 214 TYR A C 1
ATOM 1693 O O . TYR A 1 214 ? 45.618 24.114 -90.256 1.00 53.81 214 TYR A O 1
ATOM 1701 N N . ALA A 1 215 ? 46.618 23.577 -92.199 1.00 59.06 215 ALA A N 1
ATOM 1702 C CA . ALA A 1 215 ? 47.549 22.631 -91.601 1.00 59.06 215 ALA A CA 1
ATOM 1703 C C . ALA A 1 215 ? 48.475 23.397 -90.643 1.00 59.06 215 ALA A C 1
ATOM 1705 O O . ALA A 1 215 ? 49.225 24.273 -91.070 1.00 59.06 215 ALA A O 1
ATOM 1706 N N . LEU A 1 216 ? 48.367 23.090 -89.348 1.00 63.50 216 LEU A N 1
ATOM 1707 C CA . LEU A 1 216 ? 49.173 23.698 -88.290 1.00 63.50 216 LEU A CA 1
ATOM 1708 C C . LEU A 1 216 ? 50.659 23.575 -88.637 1.00 63.50 216 LEU A C 1
ATOM 1710 O O . LEU A 1 216 ? 51.131 22.487 -88.975 1.00 63.50 216 LEU A O 1
ATOM 1714 N N . THR A 1 217 ? 51.397 24.674 -88.517 1.00 70.94 217 THR A N 1
ATOM 1715 C CA . THR A 1 217 ? 52.859 24.644 -88.645 1.00 70.94 217 THR A CA 1
ATOM 1716 C C . THR A 1 217 ? 53.468 23.797 -87.520 1.00 70.94 217 THR A C 1
ATOM 1718 O O . THR A 1 217 ? 52.878 23.665 -86.446 1.00 70.94 217 THR A O 1
ATOM 1721 N N . GLU A 1 218 ? 54.661 23.220 -87.713 1.00 69.38 218 GLU A N 1
ATOM 1722 C CA . GLU A 1 218 ? 55.303 22.378 -86.683 1.00 69.38 218 GLU A CA 1
ATOM 1723 C C . GLU A 1 218 ? 55.440 23.099 -85.331 1.00 69.38 218 GLU A C 1
ATOM 1725 O O . GLU A 1 218 ? 55.215 22.497 -84.282 1.00 69.38 218 GLU A O 1
ATOM 1730 N N . ARG A 1 219 ? 55.696 24.415 -85.343 1.00 70.38 219 ARG A N 1
ATOM 1731 C CA . ARG A 1 219 ? 55.738 25.249 -84.129 1.00 70.38 219 ARG A CA 1
ATOM 1732 C C . ARG A 1 219 ? 54.390 25.320 -83.409 1.00 70.38 219 ARG A C 1
ATOM 1734 O O . ARG A 1 219 ? 54.350 25.273 -82.183 1.00 70.38 219 ARG A O 1
ATOM 1741 N N . GLU A 1 220 ? 53.286 25.419 -84.145 1.00 72.31 220 GLU A N 1
ATOM 1742 C CA . GLU A 1 220 ? 51.937 25.440 -83.569 1.00 72.31 220 GLU A CA 1
ATOM 1743 C C . GLU A 1 220 ? 51.510 24.058 -83.071 1.00 72.31 220 GLU A C 1
ATOM 1745 O O . GLU A 1 220 ? 50.825 23.962 -82.051 1.00 72.31 220 GLU A O 1
ATOM 1750 N N . ARG A 1 221 ? 51.947 22.981 -83.739 1.00 73.06 221 ARG A N 1
ATOM 1751 C CA . ARG A 1 221 ? 51.736 21.611 -83.257 1.00 73.06 221 ARG A CA 1
ATOM 1752 C C . ARG A 1 221 ? 52.460 21.385 -81.927 1.00 73.06 221 ARG A C 1
ATOM 1754 O O . ARG A 1 221 ? 51.804 20.955 -80.982 1.00 73.06 221 ARG A O 1
ATOM 1761 N N . ILE A 1 222 ? 53.740 21.755 -81.830 1.00 76.19 222 ILE A N 1
ATOM 1762 C CA . ILE A 1 222 ? 54.522 21.663 -80.584 1.00 76.19 222 ILE A CA 1
ATOM 1763 C C . ILE A 1 222 ? 53.870 22.505 -79.481 1.00 76.19 222 ILE A C 1
ATOM 1765 O O . ILE A 1 222 ? 53.657 22.015 -78.377 1.00 76.19 222 ILE A O 1
ATOM 1769 N N . PHE A 1 223 ? 53.447 23.738 -79.778 1.00 79.38 223 PHE A N 1
ATOM 1770 C CA . PHE A 1 223 ? 52.753 24.577 -78.798 1.00 79.38 223 PHE A CA 1
ATOM 1771 C C . PHE A 1 223 ? 51.438 23.949 -78.309 1.00 79.38 223 PHE A C 1
ATOM 1773 O O . PHE A 1 223 ? 51.141 23.978 -77.116 1.00 79.38 223 PHE A O 1
ATOM 1780 N N . LEU A 1 224 ? 50.632 23.363 -79.200 1.00 80.62 224 LEU A N 1
ATOM 1781 C CA . LEU A 1 224 ? 49.393 22.688 -78.809 1.00 80.62 224 LEU A CA 1
ATOM 1782 C C . LEU A 1 224 ? 49.651 21.400 -78.021 1.00 80.62 224 LEU A C 1
ATOM 1784 O O . LEU A 1 224 ? 48.869 21.092 -77.122 1.00 80.62 224 LEU A O 1
ATOM 1788 N N . GLU A 1 225 ? 50.716 20.663 -78.328 1.00 79.00 225 GLU A N 1
ATOM 1789 C CA . GLU A 1 225 ? 51.158 19.502 -77.551 1.00 79.00 225 GLU A CA 1
ATOM 1790 C C . GLU A 1 225 ? 51.631 19.916 -76.153 1.00 79.00 225 GLU A C 1
ATOM 1792 O O . GLU A 1 225 ? 51.120 19.377 -75.174 1.00 79.00 225 GLU A O 1
ATOM 1797 N N . GLU A 1 226 ? 52.445 20.967 -76.023 1.00 79.88 226 GLU A N 1
ATOM 1798 C CA . GLU A 1 226 ? 52.835 21.529 -74.722 1.00 79.88 226 GLU A CA 1
ATOM 1799 C C . GLU A 1 226 ? 51.629 22.030 -73.910 1.00 79.88 226 GLU A C 1
ATOM 1801 O O . GLU A 1 226 ? 51.583 21.897 -72.686 1.00 79.88 226 GLU A O 1
ATOM 1806 N N . GLN A 1 227 ? 50.631 22.642 -74.558 1.00 82.19 227 GLN A N 1
ATOM 1807 C CA . GLN A 1 227 ? 49.415 23.078 -73.864 1.00 82.19 227 GLN A CA 1
ATOM 1808 C C . GLN A 1 227 ? 48.544 21.893 -73.439 1.00 82.19 227 GLN A C 1
ATOM 1810 O O . GLN A 1 227 ? 47.945 21.944 -72.363 1.00 82.19 227 GLN A O 1
ATOM 1815 N N . LYS A 1 228 ? 48.477 20.824 -74.242 1.00 81.56 228 LYS A N 1
ATOM 1816 C CA . LYS A 1 228 ? 47.802 19.577 -73.854 1.00 81.56 228 LYS A CA 1
ATOM 1817 C C . LYS A 1 228 ? 48.497 18.938 -72.660 1.00 81.56 228 LYS A C 1
ATOM 1819 O O . LYS A 1 228 ? 47.821 18.635 -71.684 1.00 81.56 228 LYS A O 1
ATOM 1824 N N . GLU A 1 229 ? 49.822 18.851 -72.686 1.00 84.12 229 GLU A N 1
ATOM 1825 C CA . GLU A 1 229 ? 50.616 18.325 -71.577 1.00 84.12 229 GLU A CA 1
ATOM 1826 C C . GLU A 1 229 ? 50.404 19.153 -70.299 1.00 84.12 229 GLU A C 1
ATOM 1828 O O . GLU A 1 229 ? 50.092 18.601 -69.248 1.00 84.12 229 GLU A O 1
ATOM 1833 N N . LYS A 1 230 ? 50.415 20.491 -70.387 1.00 84.25 230 LYS A N 1
ATOM 1834 C CA . LYS A 1 230 ? 50.083 21.379 -69.253 1.00 84.25 230 LYS A CA 1
ATOM 1835 C C . LYS A 1 230 ? 48.667 21.159 -68.714 1.00 84.25 230 LYS A C 1
ATOM 1837 O O . LYS A 1 230 ? 48.442 21.272 -67.509 1.00 84.25 230 LYS A O 1
ATOM 1842 N N . VAL A 1 231 ? 47.693 20.887 -69.582 1.00 83.81 231 VAL A N 1
ATOM 1843 C CA . VAL A 1 231 ? 46.314 20.584 -69.171 1.00 83.81 231 VAL A CA 1
ATOM 1844 C C . VAL A 1 231 ? 46.230 19.212 -68.507 1.00 83.81 231 VAL A C 1
ATOM 1846 O O . VAL A 1 231 ? 45.524 19.077 -67.509 1.00 83.81 231 VAL A O 1
ATOM 1849 N N . ASP A 1 232 ? 46.947 18.215 -69.013 1.00 83.38 232 ASP A N 1
ATOM 1850 C CA . ASP A 1 232 ? 46.948 16.868 -68.448 1.00 83.38 232 ASP A CA 1
ATOM 1851 C C . ASP A 1 232 ? 47.694 16.811 -67.107 1.00 83.38 232 ASP A C 1
ATOM 1853 O O . ASP A 1 232 ? 47.185 16.198 -66.170 1.00 83.38 232 ASP A O 1
ATOM 1857 N N . ILE A 1 233 ? 48.786 17.568 -66.941 1.00 87.56 233 ILE A N 1
ATOM 1858 C CA . ILE A 1 233 ? 49.439 17.788 -65.638 1.00 87.56 233 ILE A CA 1
ATOM 1859 C C . ILE A 1 233 ? 48.453 18.419 -64.645 1.00 87.56 233 ILE A C 1
ATOM 1861 O O . ILE A 1 233 ? 48.292 17.923 -63.533 1.00 87.56 233 ILE A O 1
ATOM 1865 N N . ARG A 1 234 ? 47.710 19.461 -65.047 1.00 84.81 234 ARG A N 1
ATOM 1866 C CA . ARG A 1 234 ? 46.688 20.079 -64.179 1.00 84.81 234 ARG A CA 1
ATOM 1867 C C . ARG A 1 234 ? 45.569 19.110 -63.796 1.00 84.81 234 ARG A C 1
ATOM 1869 O O . ARG A 1 234 ? 45.112 19.144 -62.658 1.00 84.81 234 ARG A O 1
ATOM 1876 N N . LYS A 1 235 ? 45.131 18.235 -64.710 1.00 89.44 235 LYS A N 1
ATOM 1877 C CA . LYS A 1 235 ? 44.147 17.186 -64.386 1.00 89.44 235 LYS A CA 1
ATOM 1878 C C . LYS A 1 235 ? 44.703 16.207 -63.357 1.00 89.44 235 LYS A C 1
ATOM 1880 O O . LYS A 1 235 ? 44.003 15.892 -62.402 1.00 89.44 235 LYS A O 1
ATOM 1885 N N . GLN A 1 236 ? 45.950 15.765 -63.521 1.00 87.38 236 GLN A N 1
ATOM 1886 C CA . GLN A 1 236 ? 46.608 14.884 -62.556 1.00 87.38 236 GLN A CA 1
ATOM 1887 C C . GLN A 1 236 ? 46.747 15.558 -61.183 1.00 87.38 236 GLN A C 1
ATOM 1889 O O . GLN A 1 236 ? 46.444 14.938 -60.165 1.00 87.38 236 GLN A O 1
ATOM 1894 N N . GLU A 1 237 ? 47.121 16.839 -61.134 1.00 86.75 237 GLU A N 1
ATOM 1895 C CA . GLU A 1 237 ? 47.163 17.619 -59.889 1.00 86.75 237 GLU A CA 1
ATOM 1896 C C . GLU A 1 237 ? 45.784 17.725 -59.219 1.00 86.75 237 GLU A C 1
ATOM 1898 O O . GLU A 1 237 ? 45.667 17.548 -58.004 1.00 86.75 237 GLU A O 1
ATOM 1903 N N . ASP A 1 238 ? 44.724 17.987 -59.986 1.00 88.88 238 ASP A N 1
ATOM 1904 C CA . ASP A 1 238 ? 43.361 18.069 -59.458 1.00 88.88 238 ASP A CA 1
ATOM 1905 C C . ASP A 1 238 ? 42.839 16.700 -58.983 1.00 88.88 238 ASP A C 1
ATOM 1907 O O . ASP A 1 238 ? 42.161 16.622 -57.954 1.00 88.88 238 ASP A O 1
ATOM 1911 N N . GLU A 1 239 ? 43.198 15.607 -59.662 1.00 90.00 239 GLU A N 1
ATOM 1912 C CA . GLU A 1 239 ? 42.913 14.240 -59.213 1.00 90.00 239 GLU A CA 1
ATOM 1913 C C . GLU A 1 239 ? 43.642 13.901 -57.907 1.00 90.00 239 GLU A C 1
ATOM 1915 O O . GLU A 1 239 ? 43.037 13.320 -57.000 1.00 90.00 239 GLU A O 1
ATOM 1920 N N . LEU A 1 240 ? 44.911 14.298 -57.765 1.00 90.69 240 LEU A N 1
ATOM 1921 C CA . LEU A 1 240 ? 45.669 14.132 -56.522 1.00 90.69 240 LEU A CA 1
ATOM 1922 C C . LEU A 1 240 ? 45.041 14.938 -55.380 1.00 90.69 240 LEU A C 1
ATOM 1924 O O . LEU A 1 240 ? 44.772 14.377 -54.317 1.00 90.69 240 LEU A O 1
ATOM 1928 N N . ARG A 1 241 ? 44.687 16.207 -55.614 1.00 91.00 241 ARG A N 1
ATOM 1929 C CA . ARG A 1 241 ? 43.960 17.037 -54.633 1.00 91.00 241 ARG A CA 1
ATOM 1930 C C . ARG A 1 241 ? 42.616 16.428 -54.248 1.00 91.00 241 ARG A C 1
ATOM 1932 O O . ARG A 1 241 ? 42.221 16.478 -53.082 1.00 91.00 241 ARG A O 1
ATOM 1939 N N . HIS A 1 242 ? 41.899 15.838 -55.205 1.00 89.12 242 HIS A N 1
ATOM 1940 C CA . HIS A 1 242 ? 40.648 1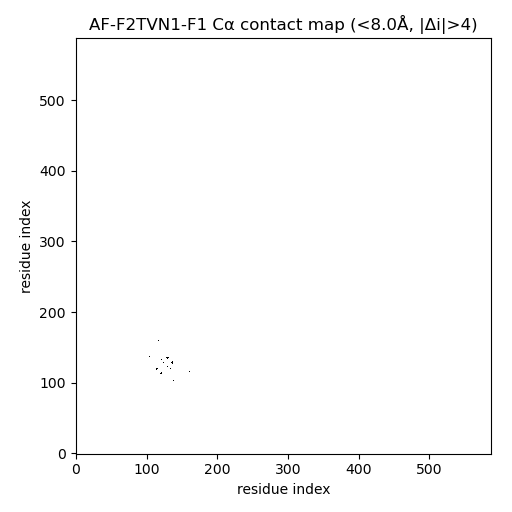5.141 -54.928 1.00 89.12 242 HIS A CA 1
ATOM 1941 C C . HIS A 1 242 ? 40.872 13.916 -54.029 1.00 89.12 242 HIS A C 1
ATOM 1943 O O . HIS A 1 242 ? 40.153 13.748 -53.041 1.00 89.12 242 HIS A O 1
ATOM 1949 N N . ARG A 1 243 ? 41.898 13.102 -54.312 1.00 89.06 243 ARG A N 1
ATOM 1950 C CA . ARG A 1 243 ? 42.277 11.946 -53.480 1.00 89.06 243 ARG A CA 1
ATOM 1951 C C . ARG A 1 243 ? 42.680 12.368 -52.068 1.00 89.06 243 ARG A C 1
ATOM 1953 O O . ARG A 1 243 ? 42.196 11.773 -51.108 1.00 89.06 243 ARG A O 1
ATOM 1960 N N . GLU A 1 244 ? 43.476 13.424 -51.921 1.00 92.81 244 GLU A N 1
ATOM 1961 C CA . GLU A 1 244 ? 43.845 13.981 -50.613 1.00 92.81 244 GLU A CA 1
ATOM 1962 C C . GLU A 1 244 ? 42.623 14.457 -49.822 1.00 92.81 244 GLU A C 1
ATOM 1964 O O . GLU A 1 244 ? 42.500 14.189 -48.625 1.00 92.81 244 GLU A O 1
ATOM 1969 N N . LEU A 1 245 ? 41.687 15.143 -50.482 1.00 93.12 245 LEU A N 1
ATOM 1970 C CA . LEU A 1 245 ? 40.460 15.614 -49.847 1.00 93.12 245 LEU A CA 1
ATOM 1971 C C . LEU A 1 245 ? 39.584 14.443 -49.386 1.00 93.12 245 LEU A C 1
ATOM 1973 O O . LEU A 1 245 ? 39.019 14.498 -48.291 1.00 93.12 245 LEU A O 1
ATOM 1977 N N . MET A 1 246 ? 39.489 13.378 -50.184 1.00 91.56 246 MET A N 1
ATOM 1978 C CA . MET A 1 246 ? 38.765 12.164 -49.806 1.00 91.56 246 MET A CA 1
ATOM 1979 C C . MET A 1 246 ? 39.447 11.437 -48.642 1.00 91.56 246 MET A C 1
ATOM 1981 O O . MET A 1 246 ? 38.762 11.080 -47.687 1.00 91.56 246 MET A O 1
ATOM 1985 N N . ALA A 1 247 ? 40.776 11.314 -48.648 1.00 92.38 247 ALA A N 1
ATOM 1986 C CA . ALA A 1 247 ? 41.535 10.733 -47.539 1.00 92.38 247 ALA A CA 1
ATOM 1987 C C . ALA A 1 247 ? 41.391 11.545 -46.236 1.00 92.38 247 ALA A C 1
ATOM 1989 O O . ALA A 1 247 ? 41.246 10.989 -45.149 1.00 92.38 247 ALA A O 1
ATOM 1990 N N . ARG A 1 248 ? 41.362 12.881 -46.321 1.00 91.88 248 ARG A N 1
ATOM 1991 C CA . ARG A 1 248 ? 41.088 13.739 -45.156 1.00 91.88 248 ARG A CA 1
ATOM 1992 C C . ARG A 1 248 ? 39.678 13.534 -44.612 1.00 91.88 248 ARG A C 1
ATOM 1994 O O . ARG A 1 248 ? 39.505 13.498 -43.396 1.00 91.88 248 ARG A O 1
ATOM 2001 N N . LYS A 1 249 ? 38.678 13.390 -45.488 1.00 92.56 249 LYS A N 1
ATOM 2002 C CA . LYS A 1 249 ? 37.296 13.108 -45.074 1.00 92.56 249 LYS A CA 1
ATOM 2003 C C . LYS A 1 249 ? 37.178 11.756 -44.379 1.00 92.56 249 LYS A C 1
ATOM 2005 O O . LYS A 1 249 ? 36.608 11.705 -43.296 1.00 92.56 249 LYS A O 1
ATOM 2010 N N . THR A 1 250 ? 37.762 10.697 -44.938 1.00 91.00 250 THR A N 1
ATOM 2011 C CA . THR A 1 250 ? 37.708 9.362 -44.322 1.00 91.00 250 THR A CA 1
ATOM 2012 C C . THR A 1 250 ? 38.396 9.335 -42.959 1.00 91.00 250 THR A C 1
ATOM 2014 O O . THR A 1 250 ? 37.852 8.762 -42.019 1.00 91.00 250 THR A O 1
ATOM 2017 N N . LEU A 1 251 ? 39.537 10.016 -42.803 1.00 91.94 251 LEU A N 1
ATOM 2018 C CA . LEU A 1 251 ? 40.187 10.173 -41.498 1.00 91.94 251 LEU A CA 1
ATOM 2019 C C . LEU A 1 251 ? 39.322 10.963 -40.513 1.00 91.94 251 LEU A C 1
ATOM 2021 O O . LEU A 1 251 ? 39.205 10.584 -39.349 1.00 91.94 251 LEU A O 1
ATOM 2025 N N . GLN A 1 252 ? 38.696 12.050 -40.965 1.00 93.00 252 GLN A N 1
ATOM 2026 C CA . GLN A 1 252 ? 37.818 12.851 -40.119 1.00 93.00 252 GLN A CA 1
ATOM 2027 C C . GLN A 1 252 ? 36.606 12.044 -39.641 1.00 93.00 252 GLN A C 1
ATOM 2029 O O . GLN A 1 252 ? 36.229 12.151 -38.473 1.00 93.00 252 GLN A O 1
ATOM 2034 N N . ASP A 1 253 ? 36.011 11.237 -40.514 1.00 90.88 253 ASP A N 1
ATOM 2035 C CA . ASP A 1 253 ? 34.875 10.390 -40.162 1.00 90.88 253 ASP A CA 1
ATOM 2036 C C . ASP A 1 253 ? 35.306 9.243 -39.237 1.00 90.88 253 ASP A C 1
ATOM 2038 O O . ASP A 1 253 ? 34.662 9.028 -38.215 1.00 90.88 253 ASP A O 1
ATOM 2042 N N . ALA A 1 254 ? 36.476 8.633 -39.452 1.00 91.06 254 ALA A N 1
ATOM 2043 C CA . ALA A 1 254 ? 37.035 7.646 -38.524 1.00 91.06 254 ALA A CA 1
ATOM 2044 C C . ALA A 1 254 ? 37.299 8.224 -37.117 1.00 91.06 254 ALA A C 1
ATOM 2046 O O . ALA A 1 254 ? 37.080 7.548 -36.111 1.00 91.06 254 ALA A O 1
ATOM 2047 N N . VAL A 1 255 ? 37.748 9.482 -37.019 1.00 92.88 255 VAL A N 1
ATOM 2048 C CA . VAL A 1 255 ? 37.920 10.172 -35.727 1.00 92.88 255 VAL A CA 1
ATOM 2049 C C . VAL A 1 255 ? 36.571 10.445 -35.060 1.00 92.88 255 VAL A C 1
ATOM 2051 O O . VAL A 1 255 ? 36.453 10.271 -33.847 1.00 92.88 255 VAL A O 1
ATOM 2054 N N . LYS A 1 256 ? 35.546 10.851 -35.821 1.00 92.50 256 LYS A N 1
ATOM 2055 C CA . LYS A 1 256 ? 34.188 11.023 -35.277 1.00 92.50 256 LYS A CA 1
ATOM 2056 C C . LYS A 1 256 ? 33.630 9.698 -34.770 1.00 92.50 256 LYS A C 1
ATOM 2058 O O . LYS A 1 256 ? 33.120 9.665 -33.657 1.00 92.50 256 LYS A O 1
ATOM 2063 N N . ASP A 1 257 ? 33.782 8.621 -35.532 1.00 89.44 257 ASP A N 1
ATOM 2064 C CA . ASP A 1 257 ? 33.291 7.296 -35.152 1.00 89.44 257 ASP A CA 1
ATOM 2065 C C . ASP A 1 257 ? 33.979 6.779 -33.887 1.00 89.44 257 ASP A C 1
ATOM 2067 O O . ASP A 1 257 ? 33.315 6.226 -33.010 1.00 89.44 257 ASP A O 1
ATOM 2071 N N . LYS A 1 258 ? 35.294 7.002 -33.739 1.00 92.25 258 LYS A N 1
ATOM 2072 C CA . LYS A 1 258 ? 36.011 6.693 -32.491 1.00 92.25 258 LYS A CA 1
ATOM 2073 C C . LYS A 1 258 ? 35.451 7.475 -31.303 1.00 92.25 258 LYS A C 1
ATOM 2075 O O . LYS A 1 258 ? 35.142 6.861 -30.289 1.00 92.25 258 LYS A O 1
ATOM 2080 N N . ARG A 1 259 ? 35.229 8.786 -31.449 1.00 89.94 259 ARG A N 1
ATOM 2081 C CA . ARG A 1 259 ? 34.634 9.616 -30.385 1.00 89.94 259 ARG A CA 1
ATOM 2082 C C . ARG A 1 259 ? 33.225 9.170 -30.013 1.00 89.94 259 ARG A C 1
ATOM 2084 O O . ARG A 1 259 ? 32.906 9.100 -28.838 1.00 89.94 259 ARG A O 1
ATOM 2091 N N . VAL A 1 260 ? 32.391 8.824 -30.996 1.00 91.38 260 VAL A N 1
ATOM 2092 C CA . VAL A 1 260 ? 31.037 8.307 -30.735 1.00 91.38 260 VAL A C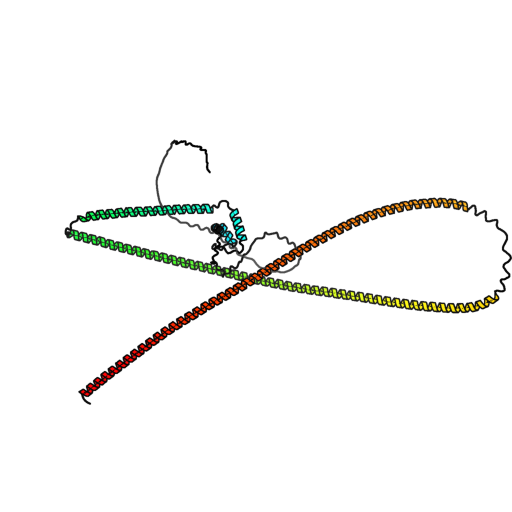A 1
ATOM 2093 C C . VAL A 1 260 ? 31.099 6.983 -29.974 1.00 91.38 260 VAL A C 1
ATOM 2095 O O . VAL A 1 260 ? 30.296 6.772 -29.067 1.00 91.38 260 VAL A O 1
ATOM 2098 N N . LYS A 1 261 ? 32.056 6.105 -30.300 1.00 90.94 261 LYS A N 1
ATOM 2099 C CA . LYS A 1 261 ? 32.265 4.848 -29.570 1.00 90.94 261 LYS A CA 1
ATOM 2100 C C . LYS A 1 261 ? 32.739 5.090 -28.136 1.00 90.94 261 LYS A C 1
ATOM 2102 O O . LYS A 1 261 ? 32.157 4.507 -27.227 1.00 90.94 261 LYS A O 1
ATOM 2107 N N . GLU A 1 262 ? 33.714 5.970 -27.929 1.00 91.56 262 GLU A N 1
ATOM 2108 C CA . GLU A 1 262 ? 34.191 6.368 -26.594 1.00 91.56 262 GLU A CA 1
ATOM 2109 C C . GLU A 1 262 ? 33.063 6.992 -25.756 1.00 91.56 262 GLU A C 1
ATOM 2111 O O . GLU A 1 262 ? 32.827 6.562 -24.631 1.00 91.56 262 GLU A O 1
ATOM 2116 N N . ASP A 1 263 ? 32.286 7.916 -26.329 1.00 87.44 263 ASP A N 1
ATOM 2117 C CA . ASP A 1 263 ? 31.119 8.514 -25.670 1.00 87.44 263 ASP A CA 1
ATOM 2118 C C . ASP A 1 263 ? 30.045 7.465 -25.349 1.00 87.44 263 ASP A C 1
ATOM 2120 O O . ASP A 1 263 ? 29.388 7.538 -24.310 1.00 87.44 263 ASP A O 1
ATOM 2124 N N . SER A 1 264 ? 29.834 6.485 -26.235 1.00 89.19 264 SER A N 1
ATOM 2125 C CA . SER A 1 264 ? 28.879 5.400 -25.994 1.00 89.19 264 SER A CA 1
ATOM 2126 C C . SER A 1 264 ? 29.337 4.468 -24.872 1.00 89.19 264 SER A C 1
ATOM 2128 O O . SER A 1 264 ? 28.514 4.110 -24.032 1.00 89.19 264 SER A O 1
ATOM 2130 N N . ALA A 1 265 ? 30.634 4.155 -24.803 1.00 91.00 265 ALA A N 1
ATOM 2131 C CA . ALA A 1 265 ? 31.222 3.346 -23.741 1.00 91.00 265 ALA A CA 1
ATOM 2132 C C . ALA A 1 265 ? 31.149 4.079 -22.394 1.00 91.00 265 ALA A C 1
ATOM 2134 O O . ALA A 1 265 ? 30.628 3.531 -21.430 1.00 91.00 265 ALA A O 1
ATOM 2135 N N . ALA A 1 266 ? 31.526 5.361 -22.352 1.00 90.06 266 ALA A N 1
ATOM 2136 C CA . ALA A 1 266 ? 31.422 6.180 -21.144 1.00 90.06 266 ALA A CA 1
ATOM 2137 C C . ALA A 1 266 ? 29.970 6.306 -20.645 1.00 90.06 266 ALA A C 1
ATOM 2139 O O . ALA A 1 266 ? 29.708 6.295 -19.442 1.00 90.06 266 ALA A O 1
ATOM 2140 N N . ARG A 1 267 ? 28.992 6.396 -21.560 1.00 89.06 267 ARG A N 1
ATOM 2141 C CA . ARG A 1 267 ? 27.566 6.377 -21.196 1.00 89.06 267 ARG A CA 1
ATOM 2142 C C . ARG A 1 267 ? 27.127 5.022 -20.653 1.00 89.06 267 ARG A C 1
ATOM 2144 O O . ARG A 1 267 ? 26.359 5.003 -19.698 1.00 89.06 267 ARG A O 1
ATOM 2151 N N . GLN A 1 268 ? 27.584 3.918 -21.241 1.00 90.81 268 GLN A N 1
ATOM 2152 C CA . GLN A 1 268 ? 27.288 2.574 -20.740 1.00 90.81 268 GLN A CA 1
ATOM 2153 C C . GLN A 1 268 ? 27.869 2.369 -19.338 1.00 90.81 268 GLN A C 1
ATOM 2155 O O . GLN A 1 268 ? 27.128 1.990 -18.438 1.00 90.81 268 GLN A O 1
ATOM 2160 N N . GLU A 1 269 ? 29.131 2.738 -19.115 1.00 91.12 269 GLU A N 1
ATOM 2161 C CA . GLU A 1 269 ? 29.769 2.679 -17.794 1.00 91.12 269 GLU A CA 1
ATOM 2162 C C . GLU A 1 269 ? 29.032 3.539 -16.756 1.00 91.12 269 GLU A C 1
ATOM 2164 O O . GLU A 1 269 ? 28.795 3.097 -15.631 1.00 91.12 269 GLU A O 1
ATOM 2169 N N . ALA A 1 270 ? 28.598 4.748 -17.131 1.00 89.19 270 ALA A N 1
ATOM 2170 C CA . ALA A 1 270 ? 27.814 5.609 -16.247 1.00 89.19 270 ALA A CA 1
ATOM 2171 C C . ALA A 1 270 ? 26.444 5.000 -15.895 1.00 89.19 270 ALA A C 1
ATOM 2173 O O . ALA A 1 270 ? 26.002 5.098 -14.748 1.00 89.19 270 ALA A O 1
ATOM 2174 N N . VAL A 1 271 ? 25.777 4.357 -16.861 1.00 91.25 271 VAL A N 1
ATOM 2175 C CA . VAL A 1 271 ? 24.503 3.656 -16.635 1.00 91.25 271 VAL A CA 1
AT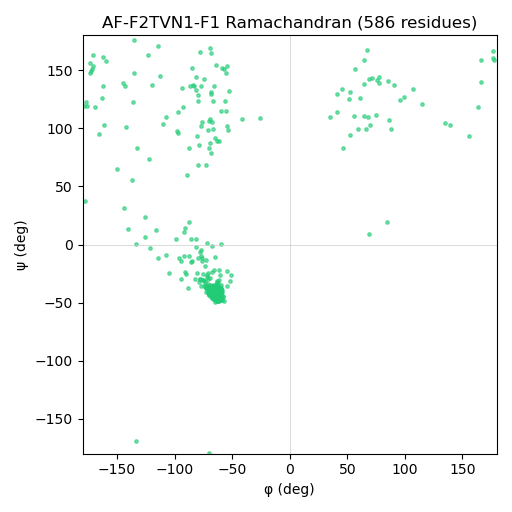OM 2176 C C . VAL A 1 271 ? 24.705 2.439 -15.734 1.00 91.25 271 VAL A C 1
ATOM 2178 O O . VAL A 1 271 ? 23.932 2.256 -14.798 1.00 91.25 271 VAL A O 1
ATOM 2181 N N . GLU A 1 272 ? 25.757 1.647 -15.944 1.00 93.06 272 GLU A N 1
ATOM 2182 C CA . GLU A 1 272 ? 26.081 0.513 -15.074 1.00 93.06 272 GLU A CA 1
ATOM 2183 C C . GLU A 1 272 ? 26.412 0.959 -13.648 1.00 93.06 272 GLU A C 1
ATOM 2185 O O . GLU A 1 272 ? 25.938 0.354 -12.686 1.00 93.06 272 GLU A O 1
ATOM 2190 N N . HIS A 1 273 ? 27.180 2.038 -13.482 1.00 90.31 273 HIS A N 1
ATOM 2191 C CA . HIS A 1 273 ? 27.475 2.589 -12.161 1.00 90.31 273 HIS A CA 1
ATOM 2192 C C . HIS A 1 273 ? 26.199 3.076 -11.457 1.00 90.31 273 HIS A C 1
ATOM 2194 O O . HIS A 1 273 ? 26.008 2.820 -10.267 1.00 90.31 273 HIS A O 1
ATOM 2200 N N . ALA A 1 274 ? 25.294 3.738 -12.186 1.00 87.94 274 ALA A N 1
ATOM 2201 C CA . ALA A 1 274 ? 23.994 4.138 -11.654 1.00 87.94 274 ALA A CA 1
ATOM 2202 C C . ALA A 1 274 ? 23.130 2.923 -11.271 1.00 87.94 274 ALA A C 1
ATOM 2204 O O . ALA A 1 274 ? 22.499 2.940 -10.214 1.00 87.94 274 ALA A O 1
ATOM 2205 N N . HIS A 1 275 ? 23.148 1.855 -12.076 1.00 88.12 275 HIS A N 1
ATOM 2206 C CA . HIS A 1 275 ? 22.443 0.608 -11.778 1.00 88.12 275 HIS A CA 1
ATOM 2207 C C . HIS A 1 275 ? 22.976 -0.050 -10.501 1.00 88.12 275 HIS A C 1
ATOM 2209 O O . HIS A 1 275 ? 22.197 -0.355 -9.604 1.00 88.12 275 HIS A O 1
ATOM 2215 N N . ARG A 1 276 ? 24.303 -0.174 -10.358 1.00 92.00 276 ARG A N 1
ATOM 2216 C CA . ARG A 1 276 ? 24.934 -0.723 -9.143 1.00 92.00 276 ARG A CA 1
ATOM 2217 C C . ARG A 1 276 ? 24.608 0.112 -7.903 1.00 92.00 276 ARG A C 1
ATOM 2219 O O . ARG A 1 276 ? 24.341 -0.442 -6.840 1.00 92.00 276 ARG A O 1
ATOM 2226 N N . ALA A 1 277 ? 24.593 1.441 -8.023 1.00 91.44 277 ALA A N 1
ATOM 2227 C CA . ALA A 1 277 ? 24.203 2.320 -6.921 1.00 91.44 277 ALA A CA 1
ATOM 2228 C C . ALA A 1 277 ? 22.725 2.129 -6.527 1.00 91.44 277 ALA A C 1
ATOM 2230 O O . ALA A 1 277 ? 22.410 2.074 -5.337 1.00 91.44 277 ALA A O 1
ATOM 2231 N N . ALA A 1 278 ? 21.829 1.977 -7.506 1.00 86.56 278 ALA A N 1
ATOM 2232 C CA . ALA A 1 278 ? 20.418 1.686 -7.262 1.00 86.56 278 ALA A CA 1
ATOM 2233 C C . ALA A 1 278 ? 20.222 0.304 -6.614 1.00 86.56 278 ALA A C 1
ATOM 2235 O O . ALA A 1 278 ? 19.460 0.177 -5.658 1.00 86.56 278 ALA A O 1
ATOM 2236 N N . GLU A 1 279 ? 20.954 -0.719 -7.058 1.00 93.12 279 GLU A N 1
ATOM 2237 C CA . GLU A 1 279 ? 20.942 -2.051 -6.441 1.00 93.12 279 GLU A CA 1
ATOM 2238 C C . GLU A 1 279 ? 21.401 -2.011 -4.979 1.00 93.12 279 GLU A C 1
ATOM 2240 O O . GLU A 1 279 ? 20.761 -2.616 -4.120 1.00 93.12 279 GLU A O 1
ATOM 2245 N N . GLN A 1 280 ? 22.457 -1.255 -4.665 1.00 93.00 280 GLN A N 1
ATOM 2246 C CA . GLN A 1 280 ? 22.912 -1.067 -3.283 1.00 93.00 280 GLN A CA 1
ATOM 2247 C C . GLN A 1 280 ? 21.860 -0.360 -2.418 1.00 93.00 280 GLN A C 1
ATOM 2249 O O . GLN A 1 280 ? 21.661 -0.730 -1.261 1.00 93.00 280 GLN A O 1
ATOM 2254 N N . GLN A 1 281 ? 21.159 0.639 -2.962 1.00 88.88 281 GLN A N 1
ATOM 2255 C CA . GLN A 1 281 ? 20.052 1.290 -2.257 1.00 88.88 281 GLN A CA 1
ATOM 2256 C C . GLN A 1 281 ? 18.892 0.321 -2.017 1.00 88.88 281 GLN A C 1
ATOM 2258 O O . GLN A 1 281 ? 18.382 0.250 -0.900 1.00 88.88 281 GLN A O 1
ATOM 2263 N N . LEU A 1 282 ? 18.522 -0.481 -3.019 1.00 92.19 282 LEU A N 1
ATOM 2264 C CA . LEU A 1 282 ? 17.487 -1.504 -2.880 1.00 92.19 282 LEU A CA 1
ATOM 2265 C C . LEU A 1 282 ? 17.859 -2.557 -1.831 1.00 92.19 282 LEU A C 1
ATOM 2267 O O . LEU A 1 282 ? 16.996 -2.977 -1.065 1.00 92.19 282 LEU A O 1
ATOM 2271 N N . GLN A 1 283 ? 19.127 -2.966 -1.750 1.00 92.31 283 GLN A N 1
ATOM 2272 C CA . GLN A 1 283 ? 19.597 -3.880 -0.706 1.00 92.31 283 GLN A CA 1
ATOM 2273 C C . GLN A 1 283 ? 19.465 -3.274 0.696 1.00 92.31 283 GLN A C 1
ATOM 2275 O O . GLN A 1 283 ? 18.983 -3.955 1.597 1.00 92.31 283 GLN A O 1
ATOM 2280 N N . ARG A 1 284 ? 19.817 -1.994 0.881 1.00 92.06 284 ARG A N 1
ATOM 2281 C CA . ARG A 1 284 ? 19.629 -1.298 2.169 1.00 92.06 284 ARG A CA 1
ATOM 2282 C C . ARG A 1 284 ? 18.157 -1.232 2.566 1.00 92.06 284 ARG A C 1
ATOM 2284 O O . ARG A 1 284 ? 17.812 -1.638 3.666 1.00 92.06 284 ARG A O 1
ATOM 2291 N N . VAL A 1 285 ? 17.284 -0.838 1.637 1.00 92.50 285 VAL A N 1
ATOM 2292 C CA . VAL A 1 285 ? 15.834 -0.786 1.883 1.00 92.50 285 VAL A CA 1
ATOM 2293 C C . VAL A 1 285 ? 15.271 -2.173 2.214 1.00 92.50 285 VAL A C 1
ATOM 2295 O O . VAL A 1 285 ? 14.404 -2.293 3.075 1.00 92.50 285 VAL A O 1
ATOM 2298 N N . ARG A 1 286 ? 15.767 -3.243 1.578 1.00 92.44 286 ARG A N 1
ATOM 2299 C CA . ARG A 1 286 ? 15.374 -4.621 1.923 1.00 92.44 286 ARG A CA 1
ATOM 2300 C C . ARG A 1 286 ? 15.741 -4.974 3.363 1.00 92.44 286 ARG A C 1
ATOM 2302 O O . ARG A 1 286 ? 14.881 -5.491 4.071 1.00 92.44 286 ARG A O 1
ATOM 2309 N N . LEU A 1 287 ? 16.961 -4.657 3.799 1.00 93.56 287 LEU A N 1
ATOM 2310 C CA . LEU A 1 287 ? 17.392 -4.876 5.183 1.00 93.56 287 LEU A CA 1
ATOM 2311 C C . LEU A 1 287 ? 16.543 -4.060 6.170 1.00 93.56 287 LEU A C 1
ATOM 2313 O O . LEU A 1 287 ? 16.067 -4.617 7.155 1.00 93.56 287 LEU A O 1
ATOM 2317 N N . ASP A 1 288 ? 16.246 -2.796 5.861 1.00 92.38 288 ASP A N 1
ATOM 2318 C CA . ASP A 1 288 ? 15.388 -1.947 6.699 1.00 92.38 288 ASP A CA 1
ATOM 2319 C C . ASP A 1 288 ? 13.959 -2.513 6.826 1.00 92.38 288 ASP A C 1
ATOM 2321 O O . ASP A 1 288 ? 13.359 -2.500 7.906 1.00 92.38 288 ASP A O 1
ATOM 2325 N N . ILE A 1 289 ? 13.398 -3.048 5.733 1.00 88.94 289 ILE A N 1
ATOM 2326 C CA . ILE A 1 289 ? 12.086 -3.713 5.741 1.00 88.94 289 ILE A CA 1
ATOM 2327 C C . ILE A 1 289 ? 12.128 -4.981 6.599 1.00 88.94 289 ILE A C 1
ATOM 2329 O O . ILE A 1 289 ? 11.193 -5.231 7.364 1.00 88.94 289 ILE A O 1
ATOM 2333 N N . GLU A 1 290 ? 13.179 -5.791 6.479 1.00 94.00 290 GLU A N 1
ATOM 2334 C CA . GLU A 1 290 ? 13.352 -6.999 7.289 1.00 94.00 290 GLU A CA 1
ATOM 2335 C C . GLU A 1 290 ? 13.493 -6.669 8.778 1.00 94.00 290 GLU A C 1
ATOM 2337 O O . GLU A 1 290 ? 12.830 -7.297 9.604 1.00 94.00 290 GLU A O 1
ATOM 2342 N N . GLU A 1 291 ? 14.273 -5.648 9.135 1.00 93.00 291 GLU A N 1
ATOM 2343 C CA . GLU A 1 291 ? 14.373 -5.170 10.514 1.00 93.00 291 GLU A CA 1
ATOM 2344 C C . GLU A 1 291 ? 13.032 -4.667 11.047 1.00 93.00 291 GLU A C 1
ATOM 2346 O O . GLU A 1 291 ? 12.644 -5.005 12.167 1.00 93.00 291 GLU A O 1
ATOM 2351 N N . ARG A 1 292 ? 12.287 -3.892 10.250 1.00 92.00 292 ARG A N 1
ATOM 2352 C CA . ARG A 1 292 ? 10.960 -3.405 10.643 1.00 92.00 292 ARG A CA 1
ATOM 2353 C C . ARG A 1 292 ? 9.985 -4.558 10.876 1.00 92.00 292 ARG A C 1
ATOM 2355 O O . ARG A 1 292 ? 9.232 -4.509 11.847 1.00 92.00 292 ARG A O 1
ATOM 2362 N N . LYS A 1 293 ? 10.020 -5.599 10.035 1.00 93.94 293 LYS A N 1
ATOM 2363 C CA . LYS A 1 293 ? 9.222 -6.821 10.226 1.00 93.94 293 LYS A CA 1
ATOM 2364 C C . LYS A 1 293 ? 9.603 -7.546 11.514 1.00 93.94 293 LYS A C 1
ATOM 2366 O O . LYS A 1 293 ? 8.714 -7.851 12.298 1.00 93.94 293 LYS A O 1
ATOM 2371 N N . ARG A 1 294 ? 10.902 -7.732 11.783 1.00 93.44 294 ARG A N 1
ATOM 2372 C CA . ARG A 1 294 ? 11.380 -8.343 13.038 1.00 93.44 294 ARG A CA 1
ATOM 2373 C C . ARG A 1 294 ? 10.885 -7.575 14.262 1.00 93.44 294 ARG A C 1
ATOM 2375 O O . ARG A 1 294 ? 10.268 -8.169 15.135 1.00 93.44 294 ARG A O 1
ATOM 2382 N N . ARG A 1 295 ? 11.037 -6.244 14.274 1.00 93.31 295 ARG A N 1
ATOM 2383 C CA . ARG A 1 295 ? 10.526 -5.388 15.362 1.00 93.31 295 ARG A CA 1
ATOM 2384 C C . ARG A 1 295 ? 9.008 -5.499 15.520 1.00 93.31 295 ARG A C 1
ATOM 2386 O O . ARG A 1 295 ? 8.505 -5.489 16.638 1.00 93.31 295 ARG A O 1
ATOM 2393 N N . GLN A 1 296 ? 8.267 -5.598 14.416 1.00 92.44 296 GLN A N 1
ATOM 2394 C CA . GLN A 1 296 ? 6.815 -5.768 14.452 1.00 92.44 296 GLN A CA 1
ATOM 2395 C C . GLN A 1 296 ? 6.408 -7.129 15.031 1.00 92.44 296 GLN A C 1
ATOM 2397 O O . GLN A 1 296 ? 5.458 -7.194 15.810 1.00 92.44 296 GLN A O 1
ATOM 2402 N N . ASP A 1 297 ? 7.115 -8.200 14.678 1.00 92.94 297 ASP A N 1
ATOM 2403 C CA . ASP A 1 297 ? 6.863 -9.536 15.217 1.00 92.94 297 ASP A CA 1
ATOM 2404 C C . ASP A 1 297 ? 7.251 -9.632 16.700 1.00 92.94 297 ASP A C 1
ATOM 2406 O O . ASP A 1 297 ? 6.507 -10.221 17.484 1.00 92.94 297 ASP A O 1
ATOM 2410 N N . ASP A 1 298 ? 8.334 -8.976 17.120 1.00 93.88 298 ASP A N 1
ATOM 2411 C CA . ASP A 1 298 ? 8.712 -8.869 18.533 1.00 93.88 298 ASP A CA 1
ATOM 2412 C C . ASP A 1 298 ? 7.657 -8.102 19.344 1.00 93.88 298 ASP A C 1
ATOM 2414 O O . ASP A 1 298 ? 7.246 -8.557 20.411 1.00 93.88 298 ASP A O 1
ATOM 2418 N N . LEU A 1 299 ? 7.132 -6.989 18.814 1.00 93.62 299 LEU A N 1
ATOM 2419 C CA . LEU A 1 299 ? 6.023 -6.256 19.439 1.00 93.62 299 LEU A CA 1
ATOM 2420 C C . LEU A 1 299 ? 4.754 -7.110 19.539 1.00 93.62 299 LEU A C 1
ATOM 2422 O O . LEU A 1 299 ? 4.065 -7.079 20.558 1.00 93.62 299 LEU A O 1
ATOM 2426 N N . ARG A 1 300 ? 4.434 -7.898 18.506 1.00 91.94 300 ARG A N 1
ATOM 2427 C CA . ARG A 1 300 ? 3.293 -8.828 18.545 1.00 91.94 300 ARG A CA 1
ATOM 2428 C C . ARG A 1 300 ? 3.470 -9.879 19.637 1.00 91.94 300 ARG A C 1
ATOM 2430 O O . ARG A 1 300 ? 2.531 -10.100 20.398 1.00 91.94 300 ARG A O 1
ATOM 2437 N N . ARG A 1 301 ? 4.666 -10.463 19.759 1.00 94.31 301 ARG A N 1
ATOM 2438 C CA . ARG A 1 301 ? 4.996 -11.420 20.827 1.00 94.31 301 ARG A CA 1
ATOM 2439 C C . ARG A 1 301 ? 4.866 -10.789 22.211 1.00 94.31 301 ARG A C 1
ATOM 2441 O O . ARG A 1 301 ? 4.223 -11.378 23.070 1.00 94.31 301 ARG A O 1
ATOM 2448 N N . GLN A 1 302 ? 5.376 -9.572 22.406 1.00 93.00 302 GLN A N 1
ATOM 2449 C CA . GLN A 1 302 ? 5.229 -8.842 23.672 1.00 93.00 302 GLN A CA 1
ATOM 2450 C C . GLN A 1 302 ? 3.757 -8.593 24.023 1.00 93.00 302 GLN A C 1
ATOM 2452 O O . GLN A 1 302 ? 3.343 -8.842 25.152 1.00 93.00 302 GLN A O 1
ATOM 2457 N N . ILE A 1 303 ? 2.938 -8.173 23.054 1.00 91.50 303 ILE A N 1
ATOM 2458 C CA . ILE A 1 303 ? 1.497 -7.969 23.263 1.00 91.50 303 ILE A CA 1
ATOM 2459 C C . ILE A 1 303 ? 0.796 -9.289 23.612 1.00 91.50 303 ILE A C 1
ATOM 2461 O O . ILE A 1 303 ? -0.083 -9.310 24.474 1.00 91.50 303 ILE A O 1
ATOM 2465 N N . GLU A 1 304 ? 1.145 -10.394 22.953 1.00 93.81 304 GLU A N 1
ATOM 2466 C CA . GLU A 1 304 ? 0.591 -11.714 23.269 1.00 93.81 304 GLU A CA 1
ATOM 2467 C C . GLU A 1 304 ? 0.999 -12.193 24.666 1.00 93.81 304 GLU A C 1
ATOM 2469 O O . GLU A 1 304 ? 0.152 -12.691 25.409 1.00 93.81 304 GLU A O 1
ATOM 2474 N N . GLU A 1 305 ? 2.258 -12.002 25.058 1.00 94.19 305 GLU A N 1
ATOM 2475 C CA . GLU A 1 305 ? 2.740 -12.311 26.405 1.00 94.19 305 GLU A CA 1
ATOM 2476 C C . GLU A 1 305 ? 2.044 -11.458 27.470 1.00 94.19 305 GLU A C 1
ATOM 2478 O O . GLU A 1 305 ? 1.583 -11.994 28.478 1.00 94.19 305 GLU A O 1
ATOM 2483 N N . GLU A 1 306 ? 1.882 -10.153 27.243 1.00 93.38 306 GLU A N 1
ATOM 2484 C CA . GLU A 1 306 ? 1.124 -9.280 28.143 1.00 93.38 306 GLU A CA 1
ATOM 2485 C C . GLU A 1 306 ? -0.345 -9.693 28.246 1.00 93.38 306 GLU A C 1
ATOM 2487 O O . GLU A 1 306 ? -0.903 -9.708 29.344 1.00 93.38 306 GLU A O 1
ATOM 2492 N N . LYS A 1 307 ? -0.983 -10.060 27.128 1.00 92.44 307 LYS A N 1
ATOM 2493 C CA . LYS A 1 307 ? -2.357 -10.582 27.134 1.00 92.44 307 LYS A CA 1
ATOM 2494 C C . LYS A 1 307 ? -2.452 -11.868 27.948 1.00 92.44 307 LYS A C 1
ATOM 2496 O O . LYS A 1 307 ? -3.367 -11.983 28.759 1.00 92.44 307 LYS A O 1
ATOM 2501 N N . ARG A 1 308 ? -1.503 -12.798 27.788 1.00 93.31 308 ARG A N 1
ATOM 2502 C CA . ARG A 1 308 ? -1.437 -14.032 28.589 1.00 93.31 308 ARG A CA 1
ATOM 2503 C C . ARG A 1 308 ? -1.258 -13.727 30.076 1.00 93.31 308 ARG A C 1
ATOM 2505 O O . ARG A 1 308 ? -1.989 -14.284 30.886 1.00 93.31 308 ARG A O 1
ATOM 2512 N N . ARG A 1 309 ? -0.363 -12.801 30.439 1.00 94.00 309 ARG A N 1
ATOM 2513 C CA . ARG A 1 309 ? -0.164 -12.369 31.836 1.00 94.00 309 ARG A CA 1
ATOM 2514 C C . ARG A 1 309 ? -1.422 -11.730 32.426 1.00 94.00 309 ARG A C 1
ATOM 2516 O O . ARG A 1 309 ? -1.806 -12.068 33.538 1.00 94.00 309 ARG A O 1
ATOM 2523 N N . LYS A 1 310 ? -2.104 -10.858 31.677 1.00 92.75 310 LYS A N 1
ATOM 2524 C CA . LYS A 1 310 ? -3.374 -10.246 32.108 1.00 92.75 310 LYS A CA 1
ATOM 2525 C C . LYS A 1 310 ? -4.479 -11.285 32.285 1.00 92.75 310 LYS A C 1
ATOM 2527 O O . LYS A 1 310 ? -5.213 -11.221 33.261 1.00 92.75 310 LYS A O 1
ATOM 2532 N N . GLN A 1 311 ? -4.577 -12.258 31.379 1.00 90.06 311 GLN A N 1
ATOM 2533 C CA . GLN A 1 311 ? -5.518 -13.373 31.514 1.00 90.06 311 GLN A CA 1
ATOM 2534 C C . GLN A 1 311 ? -5.208 -14.234 32.743 1.00 90.06 311 GLN A C 1
ATOM 2536 O O . GLN A 1 311 ? -6.127 -14.603 33.465 1.00 90.06 311 GLN A O 1
ATOM 2541 N N . GLN A 1 312 ? -3.932 -14.521 33.013 1.00 92.69 312 GLN A N 1
ATOM 2542 C CA . GLN A 1 312 ? -3.519 -15.235 34.224 1.00 92.69 312 GLN A CA 1
ATOM 2543 C C . GLN A 1 312 ? -3.884 -14.454 35.489 1.00 92.69 312 GLN A C 1
ATOM 2545 O O . GLN A 1 312 ? -4.504 -15.029 36.378 1.00 92.69 312 GLN A O 1
ATOM 2550 N N . HIS A 1 313 ? -3.600 -13.150 35.536 1.00 92.50 313 HIS A N 1
ATOM 2551 C CA . HIS A 1 313 ? -3.972 -12.299 36.667 1.00 92.50 313 HIS A CA 1
ATOM 2552 C C . HIS A 1 313 ? -5.487 -12.269 36.888 1.00 92.50 313 HIS A C 1
ATOM 2554 O O . HIS A 1 313 ? -5.945 -12.477 38.004 1.00 92.50 313 HIS A O 1
ATOM 2560 N N . ALA A 1 314 ? -6.273 -12.106 35.820 1.00 90.12 314 ALA A N 1
ATOM 2561 C CA . ALA A 1 314 ? -7.732 -12.129 35.905 1.00 90.12 314 ALA A CA 1
ATOM 2562 C C . ALA A 1 314 ? -8.265 -13.487 36.399 1.00 90.12 314 ALA A C 1
ATOM 2564 O O . ALA A 1 314 ? -9.214 -13.539 37.175 1.00 90.12 314 ALA A O 1
ATOM 2565 N N . MET A 1 315 ? -7.643 -14.598 35.988 1.00 90.00 315 MET A N 1
ATOM 2566 C CA . MET A 1 315 ? -7.984 -15.935 36.487 1.00 90.00 315 MET A CA 1
ATOM 2567 C C . MET A 1 315 ? -7.599 -16.120 37.961 1.00 90.00 315 MET A C 1
ATOM 2569 O O . MET A 1 315 ? -8.312 -16.801 38.695 1.00 90.00 315 MET A O 1
ATOM 2573 N N . GLU A 1 316 ? -6.481 -15.550 38.408 1.00 93.19 316 GLU A N 1
ATOM 2574 C CA . GLU A 1 316 ? -6.064 -15.569 39.813 1.00 93.19 316 GLU A CA 1
ATOM 2575 C C . GLU A 1 316 ? -6.963 -14.698 40.695 1.00 93.19 316 GLU A C 1
ATOM 2577 O O . GLU A 1 316 ? -7.348 -15.139 41.775 1.00 93.19 316 GLU A O 1
ATOM 2582 N N . GLU A 1 317 ? -7.347 -13.508 40.233 1.00 92.56 317 GLU A N 1
ATOM 2583 C CA . GLU A 1 317 ? -8.340 -12.655 40.896 1.00 92.56 317 GLU A CA 1
ATOM 2584 C C . GLU A 1 317 ? -9.691 -13.362 40.986 1.00 92.56 317 GLU A C 1
ATOM 2586 O O . GLU A 1 317 ? -10.219 -13.504 42.082 1.00 92.56 317 GLU A O 1
ATOM 2591 N N . ALA A 1 318 ? -10.183 -13.948 39.891 1.00 90.00 318 ALA A N 1
ATOM 2592 C CA . ALA A 1 318 ? -11.426 -14.718 39.909 1.00 90.00 318 ALA A CA 1
ATOM 2593 C C . ALA A 1 318 ? -11.370 -15.916 40.876 1.00 90.00 318 ALA A C 1
ATOM 2595 O O . ALA A 1 318 ? -12.369 -16.252 41.512 1.00 90.00 318 ALA A O 1
ATOM 2596 N N . LYS A 1 319 ? -10.207 -16.568 41.023 1.00 92.50 319 LYS A N 1
ATOM 2597 C CA . LYS A 1 319 ? -10.005 -17.617 42.037 1.00 92.50 319 LYS A CA 1
ATOM 2598 C C . LYS A 1 319 ? -10.036 -17.052 43.456 1.00 92.50 319 LYS A C 1
ATOM 2600 O O . LYS A 1 319 ? -10.644 -17.676 44.320 1.00 92.50 319 LYS A O 1
ATOM 2605 N N . LYS A 1 320 ? -9.402 -15.901 43.704 1.00 92.25 320 LYS A N 1
ATOM 2606 C CA . LYS A 1 320 ? -9.450 -15.221 45.009 1.00 92.25 320 LYS A CA 1
ATOM 2607 C C . LYS A 1 320 ? -10.878 -14.814 45.360 1.00 92.25 320 LYS A C 1
ATOM 2609 O O . LYS A 1 320 ? -11.332 -15.152 46.445 1.00 92.25 320 LYS A O 1
ATOM 2614 N N . ASP A 1 321 ? -11.601 -14.200 44.431 1.00 90.00 321 ASP A N 1
ATOM 2615 C CA . ASP A 1 321 ? -12.998 -13.801 44.620 1.00 90.00 321 ASP A CA 1
ATOM 2616 C C . ASP A 1 321 ? -13.891 -15.012 44.890 1.00 90.00 321 ASP A C 1
ATOM 2618 O O . ASP A 1 321 ? -14.729 -14.985 45.790 1.00 90.00 321 ASP A O 1
ATOM 2622 N N . ARG A 1 322 ? -13.673 -16.116 44.166 1.00 91.94 322 ARG A N 1
ATOM 2623 C CA . ARG A 1 322 ? -14.368 -17.376 44.429 1.00 91.94 322 ARG A CA 1
ATOM 2624 C C . ARG A 1 322 ? -14.088 -17.900 45.839 1.00 91.94 322 ARG A C 1
ATOM 2626 O O . ARG A 1 322 ? -15.036 -18.297 46.503 1.00 91.94 322 ARG A O 1
ATOM 2633 N N . MET A 1 323 ? -12.838 -17.881 46.304 1.00 91.06 323 MET A N 1
ATOM 2634 C CA . MET A 1 323 ? -12.510 -18.294 47.676 1.00 91.06 323 MET A CA 1
ATOM 2635 C C . MET A 1 323 ? -13.161 -17.379 48.720 1.00 91.06 323 MET A C 1
ATOM 2637 O O . MET A 1 323 ? -13.662 -17.872 49.723 1.00 91.06 323 MET A O 1
ATOM 2641 N N . VAL A 1 324 ? -13.200 -16.064 48.481 1.00 93.00 324 VAL A N 1
ATOM 2642 C CA . VAL A 1 324 ? -13.880 -15.106 49.370 1.00 93.00 324 VAL A CA 1
ATOM 2643 C C . VAL A 1 324 ? -15.382 -15.390 49.430 1.00 93.00 324 VAL A C 1
ATOM 2645 O O . VAL A 1 324 ? -15.959 -15.387 50.512 1.00 93.00 324 VAL A O 1
ATOM 2648 N N . LEU A 1 325 ? -16.016 -15.678 48.290 1.00 90.56 325 LEU A N 1
ATOM 2649 C CA . LEU A 1 325 ? -17.429 -16.055 48.244 1.00 90.56 325 LEU A CA 1
ATOM 2650 C C . LEU A 1 325 ? -17.689 -17.406 48.918 1.00 90.56 325 LEU A C 1
ATOM 2652 O O . LEU A 1 325 ? -18.662 -17.526 49.652 1.00 90.56 325 LEU A O 1
ATOM 2656 N N . GLU A 1 326 ? -16.837 -18.409 48.696 1.00 90.62 326 GLU A N 1
ATOM 2657 C CA . GLU A 1 326 ? -16.940 -19.711 49.366 1.00 90.62 326 GLU A CA 1
ATOM 2658 C C . GLU A 1 326 ? -16.811 -19.557 50.891 1.00 90.62 326 GLU A C 1
ATOM 2660 O O . GLU A 1 326 ? -17.623 -20.125 51.616 1.00 90.62 326 GLU A O 1
ATOM 2665 N N . HIS A 1 327 ? -15.883 -18.721 51.372 1.00 90.81 327 HIS A N 1
ATOM 2666 C CA . HIS A 1 327 ? -15.741 -18.405 52.796 1.00 90.81 327 HIS A CA 1
ATOM 2667 C C . HIS A 1 327 ? -16.963 -17.666 53.350 1.00 90.81 327 HIS A C 1
ATOM 2669 O O . HIS A 1 327 ? -17.496 -18.056 54.379 1.00 90.81 327 HIS A O 1
ATOM 2675 N N . ALA A 1 328 ? -17.465 -16.648 52.647 1.00 89.12 328 ALA A N 1
ATOM 2676 C CA . ALA A 1 328 ? -18.657 -15.914 53.071 1.00 89.12 328 ALA A CA 1
ATOM 2677 C C . ALA A 1 328 ? -19.909 -16.810 53.110 1.00 89.12 328 ALA A C 1
ATOM 2679 O O . ALA A 1 328 ? -20.765 -16.652 53.978 1.00 89.12 328 ALA A O 1
ATOM 2680 N N . ILE A 1 329 ? -20.025 -17.766 52.180 1.00 88.94 329 ILE A N 1
ATOM 2681 C CA . ILE A 1 329 ? -21.097 -18.768 52.190 1.00 88.94 329 ILE A CA 1
ATOM 2682 C C . ILE A 1 329 ? -20.931 -19.718 53.381 1.00 88.94 329 ILE A C 1
ATOM 2684 O O . ILE A 1 329 ? -21.928 -20.037 54.022 1.00 88.94 329 ILE A O 1
ATOM 2688 N N . GLN A 1 330 ? -19.707 -20.158 53.687 1.00 89.12 330 GLN A N 1
ATOM 2689 C CA . GLN A 1 330 ? -19.429 -20.991 54.862 1.00 89.12 330 GLN A CA 1
ATOM 2690 C C . GLN A 1 330 ? -19.758 -20.257 56.163 1.00 89.12 330 GLN A C 1
ATOM 2692 O O . GLN A 1 330 ? -20.501 -20.799 56.971 1.00 89.12 330 GLN A O 1
ATOM 2697 N N . GLU A 1 331 ? -19.318 -19.009 56.327 1.00 89.06 331 GLU A N 1
ATOM 2698 C CA . GLU A 1 331 ? -19.663 -18.178 57.488 1.00 89.06 331 GLU A CA 1
ATOM 2699 C C . GLU A 1 331 ? -21.181 -18.003 57.615 1.00 89.06 331 GLU A C 1
ATOM 2701 O O . GLU A 1 331 ? -21.736 -18.194 58.693 1.00 89.06 331 GLU A O 1
ATOM 2706 N N . GLN A 1 332 ? -21.892 -17.727 56.514 1.00 86.12 332 GLN A N 1
ATOM 2707 C CA . GLN A 1 332 ? -23.357 -17.658 56.545 1.00 86.12 332 GLN A CA 1
ATOM 2708 C C . GLN A 1 332 ? -24.002 -18.991 56.932 1.00 86.12 332 GLN A C 1
ATOM 2710 O O . GLN A 1 332 ? -25.006 -18.993 57.643 1.00 86.12 332 GLN A O 1
ATOM 2715 N N . GLN A 1 333 ? -23.465 -20.122 56.468 1.00 87.19 333 GLN A N 1
ATOM 2716 C CA . GLN A 1 333 ? -23.951 -21.445 56.858 1.00 87.19 333 GLN A CA 1
ATOM 2717 C C . GLN A 1 333 ? -23.708 -21.702 58.347 1.00 87.19 333 GLN A C 1
ATOM 2719 O O . GLN A 1 333 ? -24.631 -22.143 59.029 1.00 87.19 333 GLN A O 1
ATOM 2724 N N . GLU A 1 334 ? -22.529 -21.364 58.868 1.00 89.19 334 GLU A N 1
ATOM 2725 C CA . GLU A 1 334 ? -22.192 -21.480 60.289 1.00 89.19 334 GLU A CA 1
ATOM 2726 C C . GLU A 1 334 ? -23.088 -20.586 61.157 1.00 89.19 334 GLU A C 1
ATOM 2728 O O . GLU A 1 334 ? -23.701 -21.076 62.106 1.00 89.19 334 GLU A O 1
ATOM 2733 N N . GLU A 1 335 ? -23.281 -19.314 60.794 1.00 88.12 335 GLU A N 1
ATOM 2734 C CA . GLU A 1 335 ? -24.212 -18.403 61.476 1.00 88.12 335 GLU A CA 1
ATOM 2735 C C . GLU A 1 335 ? -25.650 -18.945 61.458 1.00 88.12 335 GLU A C 1
ATOM 2737 O O . GLU A 1 335 ? -26.388 -18.865 62.447 1.00 88.12 335 GLU A O 1
ATOM 2742 N N . GLN A 1 336 ? -26.077 -19.520 60.333 1.00 83.38 336 GLN A N 1
ATOM 2743 C CA . GLN A 1 336 ? -27.413 -20.086 60.185 1.00 83.38 336 GLN A CA 1
ATOM 2744 C C . GLN A 1 336 ? -27.577 -21.375 61.005 1.00 83.38 336 GLN A C 1
ATOM 2746 O O . GLN A 1 336 ? -28.638 -21.597 61.599 1.00 83.38 336 GLN A O 1
ATOM 2751 N N . GLU A 1 337 ? -26.536 -22.201 61.099 1.00 89.06 337 GLU A N 1
ATOM 2752 C CA . GLU A 1 337 ? -26.477 -23.357 61.992 1.00 89.06 337 GLU A CA 1
ATOM 2753 C C . GLU A 1 337 ? -26.487 -22.947 63.466 1.00 89.06 337 GLU A C 1
ATOM 2755 O O . GLU A 1 337 ? -27.224 -23.544 64.255 1.00 89.06 337 GLU A O 1
ATOM 2760 N N . GLU A 1 338 ? -25.743 -21.912 63.855 1.00 89.38 338 GLU A N 1
ATOM 2761 C CA . GLU A 1 338 ? -25.766 -21.362 65.212 1.00 89.38 338 GLU A CA 1
ATOM 2762 C C . GLU A 1 338 ? -27.144 -20.807 65.574 1.00 89.38 338 GLU A C 1
ATOM 2764 O O . GLU A 1 338 ? -27.687 -21.136 66.633 1.00 89.38 338 GLU A O 1
ATOM 2769 N N . LEU A 1 339 ? -27.772 -20.041 64.680 1.00 86.81 339 LEU A N 1
ATOM 2770 C CA . LEU A 1 339 ? -29.145 -19.569 64.857 1.00 86.81 339 LEU A CA 1
ATOM 2771 C C . LEU A 1 339 ? -30.131 -20.734 64.992 1.00 86.81 339 LEU A C 1
ATOM 2773 O O . LEU A 1 339 ? -31.055 -20.677 65.810 1.00 86.81 339 LEU A O 1
ATOM 2777 N N . ASN A 1 340 ? -29.945 -21.810 64.227 1.00 85.44 340 ASN A N 1
ATOM 2778 C CA . ASN A 1 340 ? -30.767 -23.011 64.338 1.00 85.44 340 ASN A CA 1
ATOM 2779 C C . ASN A 1 340 ? -30.536 -23.747 65.667 1.00 85.44 340 ASN A C 1
ATOM 2781 O O . ASN A 1 340 ? -31.515 -24.154 66.299 1.00 85.44 340 ASN A O 1
ATOM 2785 N N . LYS A 1 341 ? -29.290 -23.848 66.146 1.00 88.38 341 LYS A N 1
ATOM 2786 C CA . LYS A 1 341 ? -28.952 -24.390 67.475 1.00 88.38 341 LYS A CA 1
ATOM 2787 C C . LYS A 1 341 ? -29.582 -23.554 68.590 1.00 88.38 341 LYS A C 1
ATOM 2789 O O . LYS A 1 341 ? -30.222 -24.113 69.476 1.00 88.38 341 LYS A O 1
ATOM 2794 N N . GLN A 1 342 ? -29.507 -22.225 68.513 1.00 84.75 342 GLN A N 1
ATOM 2795 C CA . GLN A 1 342 ? -30.152 -21.323 69.474 1.00 84.75 342 GLN A CA 1
ATOM 2796 C C . GLN A 1 342 ? -31.681 -21.460 69.462 1.00 84.75 342 GLN A C 1
ATOM 2798 O O . GLN A 1 342 ? -32.316 -21.477 70.516 1.00 84.75 342 GLN A O 1
ATOM 2803 N N . ARG A 1 343 ? -32.299 -21.596 68.281 1.00 87.25 343 ARG A N 1
ATOM 2804 C CA . ARG A 1 343 ? -33.742 -21.868 68.161 1.00 87.25 343 ARG A CA 1
ATOM 2805 C C . ARG A 1 343 ? -34.117 -23.223 68.758 1.00 87.25 343 ARG A C 1
ATOM 2807 O O . ARG A 1 343 ? -35.151 -23.317 69.414 1.00 87.25 343 ARG A O 1
ATOM 2814 N N . ALA A 1 344 ? -33.299 -24.253 68.552 1.00 81.62 344 ALA A N 1
ATOM 2815 C CA . ALA A 1 344 ? -33.503 -25.568 69.151 1.00 81.62 344 ALA A CA 1
ATOM 2816 C C . ALA A 1 344 ? -33.379 -25.518 70.684 1.00 81.62 344 ALA A C 1
ATOM 2818 O O . ALA A 1 344 ? -34.253 -26.046 71.369 1.00 81.62 344 ALA A O 1
ATOM 2819 N N . ALA A 1 345 ? -32.380 -24.807 71.216 1.00 84.12 345 ALA A N 1
ATOM 2820 C CA . ALA A 1 345 ? -32.206 -24.593 72.653 1.00 84.12 345 ALA A CA 1
ATOM 2821 C C . ALA A 1 345 ? -33.396 -23.837 73.270 1.00 84.12 345 ALA A C 1
ATOM 2823 O O . ALA A 1 345 ? -33.963 -24.289 74.260 1.00 84.12 345 ALA A O 1
ATOM 2824 N N . ARG A 1 346 ? -33.871 -22.753 72.635 1.00 84.19 346 ARG A N 1
ATOM 2825 C CA . ARG A 1 346 ? -35.080 -22.033 73.085 1.00 84.19 346 ARG A CA 1
ATOM 2826 C C . ARG A 1 346 ? -36.324 -22.919 73.085 1.00 84.19 346 ARG A C 1
ATOM 2828 O O . ARG A 1 346 ? -37.105 -22.860 74.027 1.00 84.19 346 ARG A O 1
ATOM 2835 N N . ARG A 1 347 ? -36.500 -23.766 72.063 1.00 83.56 347 ARG A N 1
ATOM 2836 C CA . ARG A 1 347 ? -37.600 -24.746 72.026 1.00 83.56 347 ARG A CA 1
ATOM 2837 C C . ARG A 1 347 ? -37.484 -25.776 73.150 1.00 83.56 347 ARG A C 1
ATOM 2839 O O . ARG A 1 347 ? -38.503 -26.145 73.721 1.00 83.56 347 ARG A O 1
ATOM 2846 N N . GLN A 1 348 ? -36.277 -26.237 73.480 1.00 80.12 348 GLN A N 1
ATOM 2847 C CA . GLN A 1 348 ? -36.063 -27.140 74.613 1.00 80.12 348 GLN A CA 1
ATOM 2848 C C . GLN A 1 348 ? -36.392 -26.459 75.947 1.00 80.12 348 GLN A C 1
ATOM 2850 O O . GLN A 1 348 ? -37.164 -27.017 76.723 1.00 80.12 348 GLN A O 1
ATOM 2855 N N . GLU A 1 349 ? -35.926 -25.228 76.173 1.00 82.06 349 GLU A N 1
ATOM 2856 C CA . GLU A 1 349 ? -36.280 -24.450 77.368 1.00 82.06 349 GLU A CA 1
ATOM 2857 C C . GLU A 1 349 ? -37.790 -24.179 77.469 1.00 82.06 349 GLU A C 1
ATOM 2859 O O . GLU A 1 349 ? -38.364 -24.232 78.556 1.00 82.06 349 GLU A O 1
ATOM 2864 N N . GLU A 1 350 ? -38.463 -23.880 76.354 1.00 81.44 350 GLU A N 1
ATOM 2865 C CA . GLU A 1 350 ? -39.920 -23.710 76.319 1.00 81.44 350 GLU A CA 1
ATOM 2866 C C . GLU A 1 350 ? -40.650 -25.009 76.671 1.00 81.44 350 GLU A C 1
ATOM 2868 O O . GLU A 1 350 ? -41.599 -24.978 77.455 1.00 81.44 350 GLU A O 1
ATOM 2873 N N . LEU A 1 351 ? -40.198 -26.153 76.151 1.00 81.75 351 LEU A N 1
ATOM 2874 C CA . LEU A 1 351 ? -40.758 -27.462 76.490 1.00 81.75 351 LEU A CA 1
ATOM 2875 C C . LEU A 1 351 ? -40.533 -27.814 77.966 1.00 81.75 351 LEU A C 1
ATOM 2877 O O . LEU A 1 351 ? -41.430 -28.362 78.606 1.00 81.75 351 LEU A O 1
ATOM 2881 N N . GLU A 1 352 ? -39.377 -27.481 78.536 1.00 81.81 352 GLU A N 1
ATOM 2882 C CA . GLU A 1 352 ? -39.107 -27.662 79.966 1.00 81.81 352 GLU A CA 1
ATOM 2883 C C . GLU A 1 352 ? -39.973 -26.744 80.833 1.00 81.81 352 GLU A C 1
ATOM 2885 O O . GLU A 1 352 ? -40.566 -27.206 81.810 1.00 81.81 352 GLU A O 1
ATOM 2890 N N . LYS A 1 353 ? -40.151 -25.477 80.439 1.00 82.94 353 LYS A N 1
ATOM 2891 C CA . LYS A 1 353 ? -41.084 -24.547 81.098 1.00 82.94 353 LYS A CA 1
ATOM 2892 C C . LYS A 1 353 ? -42.529 -25.034 81.009 1.00 82.94 353 LYS A C 1
ATOM 2894 O O . LYS A 1 353 ? -43.260 -24.932 81.991 1.00 82.94 353 LYS A O 1
ATOM 2899 N N . GLN A 1 354 ? -42.947 -25.603 79.877 1.00 78.00 354 GLN A N 1
ATOM 2900 C CA . GLN A 1 354 ? -44.276 -26.200 79.721 1.00 78.00 354 GLN A CA 1
ATOM 2901 C C . GLN A 1 354 ? -44.457 -27.443 80.599 1.00 78.00 354 GLN A C 1
ATOM 2903 O O . GLN A 1 354 ? -45.498 -27.574 81.237 1.00 78.00 354 GLN A O 1
ATOM 2908 N N . LYS A 1 355 ? -43.449 -28.319 80.697 1.00 80.81 355 LYS A N 1
ATOM 2909 C CA . LYS A 1 355 ? -43.470 -29.474 81.611 1.00 80.81 355 LYS A CA 1
ATOM 2910 C C . LYS A 1 355 ? -43.513 -29.040 83.077 1.00 80.81 355 LYS A C 1
ATOM 2912 O O . LYS A 1 355 ? -44.292 -29.594 83.846 1.00 80.81 355 LYS A O 1
ATOM 2917 N N . ALA A 1 356 ? -42.744 -28.020 83.456 1.00 74.44 356 ALA A N 1
ATOM 2918 C CA . ALA A 1 356 ? -42.770 -27.455 84.803 1.00 74.44 356 ALA A CA 1
ATOM 2919 C C . ALA A 1 356 ? -44.126 -26.801 85.127 1.00 74.44 356 ALA A C 1
ATOM 2921 O O . ALA A 1 356 ? -44.666 -27.011 86.211 1.00 74.44 356 ALA A O 1
ATOM 2922 N N . ALA A 1 357 ? -44.717 -26.068 84.178 1.00 76.38 357 ALA A N 1
ATOM 2923 C CA . ALA A 1 357 ? -46.048 -25.482 84.326 1.00 76.38 357 ALA A CA 1
ATOM 2924 C C . ALA A 1 357 ? -47.157 -26.548 84.381 1.00 76.38 357 ALA A C 1
ATOM 2926 O O . ALA A 1 357 ? -48.109 -26.398 85.143 1.00 76.38 357 ALA A O 1
ATOM 2927 N N . ALA A 1 358 ? -47.039 -27.635 83.613 1.00 75.44 358 ALA A N 1
ATOM 2928 C CA . ALA A 1 358 ? -47.956 -28.771 83.680 1.00 75.44 358 ALA A CA 1
ATOM 2929 C C . ALA A 1 358 ? -47.861 -29.490 85.036 1.00 75.44 358 ALA A C 1
ATOM 2931 O O . ALA A 1 358 ? -48.888 -29.716 85.665 1.00 75.44 358 ALA A O 1
ATOM 2932 N N . ALA A 1 359 ? -46.649 -29.740 85.539 1.00 74.62 359 ALA A N 1
ATOM 2933 C CA . ALA A 1 359 ? -46.436 -30.323 86.864 1.00 74.62 359 ALA A CA 1
ATOM 2934 C C . ALA A 1 359 ? -46.940 -29.411 88.001 1.00 74.62 359 ALA A C 1
ATOM 2936 O O . ALA A 1 359 ? -47.480 -29.895 88.994 1.00 74.62 359 ALA A O 1
ATOM 2937 N N . ALA A 1 360 ? -46.804 -28.087 87.863 1.00 75.75 360 ALA A N 1
ATOM 2938 C CA . ALA A 1 360 ? -47.379 -27.129 88.807 1.00 75.75 360 ALA A CA 1
ATOM 2939 C C . ALA A 1 360 ? -48.916 -27.171 88.794 1.00 75.75 360 ALA A C 1
ATOM 2941 O O . ALA A 1 360 ? -49.529 -27.224 89.855 1.00 75.75 360 ALA A O 1
ATOM 2942 N N . ARG A 1 361 ? -49.537 -27.243 87.608 1.00 79.31 361 ARG A N 1
ATOM 2943 C CA . ARG A 1 361 ? -50.994 -27.403 87.466 1.00 79.31 361 ARG A CA 1
ATOM 2944 C C . ARG A 1 361 ? -51.492 -28.734 88.024 1.00 79.31 361 ARG A C 1
ATOM 2946 O O . ARG A 1 361 ? -52.548 -28.761 88.642 1.00 79.31 361 ARG A O 1
ATOM 2953 N N . GLU A 1 362 ? -50.757 -29.828 87.840 1.00 75.06 362 GLU A N 1
ATOM 2954 C CA . GLU A 1 362 ? -51.099 -31.119 88.452 1.00 75.06 362 GLU A CA 1
ATOM 2955 C C . GLU A 1 362 ? -51.057 -31.044 89.982 1.00 75.06 362 GLU A C 1
ATOM 2957 O O . GLU A 1 362 ? -51.997 -31.496 90.633 1.00 75.06 362 GLU A O 1
ATOM 2962 N N . ARG A 1 363 ? -50.041 -30.388 90.561 1.00 77.75 363 ARG A N 1
ATOM 2963 C CA . ARG A 1 363 ? -49.961 -30.146 92.012 1.00 77.75 363 ARG A CA 1
ATOM 2964 C C . ARG A 1 363 ? -51.093 -29.255 92.522 1.00 77.75 363 ARG A C 1
ATOM 2966 O O . ARG A 1 363 ? -51.703 -29.585 93.533 1.00 77.75 363 ARG A O 1
ATOM 2973 N N . GLU A 1 364 ? -51.423 -28.174 91.815 1.00 76.00 364 GLU A N 1
ATOM 2974 C CA . GLU A 1 364 ? -52.572 -27.319 92.150 1.00 76.00 364 GLU A CA 1
ATOM 2975 C C . GLU A 1 364 ? -53.895 -28.096 92.078 1.00 76.00 364 GLU A C 1
ATOM 2977 O O . GLU A 1 364 ? -54.743 -27.966 92.960 1.00 76.00 364 GLU A O 1
ATOM 2982 N N . MET A 1 365 ? -54.071 -28.957 91.072 1.00 73.25 365 MET A N 1
ATOM 2983 C CA . MET A 1 365 ? -55.255 -29.812 90.941 1.00 73.25 365 MET A CA 1
ATOM 2984 C C . MET A 1 365 ? -55.331 -30.878 92.044 1.00 73.25 365 MET A C 1
ATOM 2986 O O . MET A 1 365 ? -56.424 -31.179 92.528 1.00 73.25 365 MET A O 1
ATOM 2990 N N . GLU A 1 366 ? -54.204 -31.439 92.483 1.00 77.75 366 GLU A N 1
ATOM 2991 C CA . GLU A 1 366 ? -54.149 -32.342 93.639 1.00 77.75 366 GLU A CA 1
ATOM 2992 C C . GLU A 1 366 ? -54.453 -31.624 94.959 1.00 77.75 366 GLU A C 1
ATOM 2994 O O . GLU A 1 366 ? -55.206 -32.151 95.781 1.00 77.75 366 GLU A O 1
ATOM 2999 N N . GLU A 1 367 ? -53.936 -30.411 95.161 1.00 78.12 367 GLU A N 1
ATOM 3000 C CA . GLU A 1 367 ? -54.271 -29.584 96.324 1.00 78.12 367 GLU A CA 1
ATOM 3001 C C . GLU A 1 367 ? -55.752 -29.187 96.336 1.00 78.12 367 GLU A C 1
ATOM 3003 O O . GLU A 1 367 ? -56.397 -29.264 97.383 1.00 78.12 367 GLU A O 1
ATOM 3008 N N . LEU A 1 368 ? -56.328 -28.834 95.183 1.00 76.00 368 LEU A N 1
ATOM 3009 C CA . LEU A 1 368 ? -57.761 -28.557 95.052 1.00 76.00 368 LEU A CA 1
ATOM 3010 C C . LEU A 1 368 ? -58.613 -29.797 95.357 1.00 76.00 368 LEU A C 1
ATOM 3012 O O . LEU A 1 368 ? -59.623 -29.676 96.051 1.00 76.00 368 LEU A O 1
ATOM 3016 N N . ARG A 1 369 ? -58.189 -30.995 94.930 1.00 77.50 369 ARG A N 1
ATOM 3017 C CA . ARG A 1 369 ? -58.848 -32.266 95.293 1.00 77.50 369 ARG A CA 1
ATOM 3018 C C . ARG A 1 369 ? -58.755 -32.564 96.791 1.00 77.50 369 ARG A C 1
ATOM 3020 O O . ARG A 1 369 ? -59.737 -33.011 97.380 1.00 77.50 369 ARG A O 1
ATOM 3027 N N . ARG A 1 370 ? -57.613 -32.287 97.433 1.00 75.56 370 ARG A N 1
ATOM 3028 C CA . ARG A 1 370 ? -57.457 -32.420 98.895 1.00 75.56 370 ARG A CA 1
ATOM 3029 C C . ARG A 1 370 ? -58.357 -31.441 99.647 1.00 75.56 370 ARG A C 1
ATOM 3031 O O . ARG A 1 370 ? -59.059 -31.860 100.562 1.00 75.56 370 ARG A O 1
ATOM 3038 N N . ARG A 1 371 ? -58.424 -30.179 99.208 1.00 74.75 371 ARG A N 1
ATOM 3039 C CA . ARG A 1 371 ? -59.327 -29.164 99.779 1.00 74.75 371 ARG A CA 1
ATOM 3040 C C . ARG A 1 371 ? -60.803 -29.514 99.582 1.00 74.75 371 ARG A C 1
ATOM 3042 O O . ARG A 1 371 ? -61.584 -29.311 100.503 1.00 74.75 371 ARG A O 1
ATOM 3049 N N . GLN A 1 372 ? -61.192 -30.082 98.438 1.00 70.56 372 GLN A N 1
ATOM 3050 C CA . GLN A 1 372 ? -62.554 -30.593 98.232 1.00 70.56 372 GLN A CA 1
ATOM 3051 C C . GLN A 1 372 ? -62.877 -31.758 99.179 1.00 70.56 372 GLN A C 1
ATOM 3053 O O . GLN A 1 372 ? -63.933 -31.750 99.806 1.00 70.56 372 GLN A O 1
ATOM 3058 N N . ALA A 1 373 ? -61.955 -32.705 99.371 1.00 71.62 373 ALA A N 1
ATOM 3059 C CA . ALA A 1 373 ? -62.143 -33.808 100.314 1.00 71.62 373 ALA A CA 1
ATOM 3060 C C . ALA A 1 373 ? -62.207 -33.341 101.786 1.00 71.62 373 ALA A C 1
ATOM 3062 O O . ALA A 1 373 ? -62.958 -33.899 102.589 1.00 71.62 373 ALA A O 1
ATOM 3063 N N . GLU A 1 374 ? -61.444 -32.312 102.160 1.00 74.06 374 GLU A N 1
ATOM 3064 C CA . GLU A 1 374 ? -61.512 -31.681 103.485 1.00 74.06 374 GLU A CA 1
ATOM 3065 C C . GLU A 1 374 ? -62.815 -30.897 103.683 1.00 74.06 374 GLU A C 1
ATOM 3067 O O . GLU A 1 374 ? -63.437 -30.999 104.742 1.00 74.06 374 GLU A O 1
ATOM 3072 N N . PHE A 1 375 ? -63.277 -30.183 102.655 1.00 68.94 375 PHE A N 1
ATOM 3073 C CA . PHE A 1 375 ? -64.546 -29.460 102.668 1.00 68.94 375 PHE A CA 1
ATOM 3074 C C . PHE A 1 375 ? -65.750 -30.410 102.779 1.00 68.94 375 PHE A C 1
ATOM 3076 O O . PHE A 1 375 ? -66.634 -30.180 103.601 1.00 68.94 375 PHE A O 1
ATOM 3083 N N . GLU A 1 376 ? -65.759 -31.536 102.059 1.00 67.31 376 GLU A N 1
ATOM 3084 C CA . GLU A 1 376 ? -66.793 -32.574 102.200 1.00 67.31 376 GLU A CA 1
ATOM 3085 C C . GLU A 1 376 ? -66.797 -33.215 103.600 1.00 67.31 376 GLU A C 1
ATOM 3087 O O . GLU A 1 376 ? -67.860 -33.525 104.148 1.00 67.31 376 GLU A O 1
ATOM 3092 N N . ARG A 1 377 ? -65.624 -33.376 104.230 1.00 66.94 377 ARG A N 1
ATOM 3093 C CA . ARG A 1 377 ? -65.520 -33.828 105.629 1.00 66.94 377 ARG A CA 1
ATOM 3094 C C . ARG A 1 377 ? -66.059 -32.782 106.607 1.00 66.94 377 ARG A C 1
ATOM 3096 O O . ARG A 1 377 ? -66.751 -33.153 107.552 1.00 66.94 377 ARG A O 1
ATOM 3103 N N . GLN A 1 378 ? -65.804 -31.494 106.373 1.00 60.09 378 GLN A N 1
ATOM 3104 C CA . GLN A 1 378 ? -66.323 -30.400 107.201 1.00 60.09 378 GLN A CA 1
ATOM 3105 C C . GLN A 1 378 ? -67.838 -30.208 107.043 1.00 60.09 378 GLN A C 1
ATOM 3107 O O . GLN A 1 378 ? -68.524 -30.028 108.048 1.00 60.09 378 GLN A O 1
ATOM 3112 N N . GLN A 1 379 ? -68.390 -30.340 105.832 1.00 61.41 379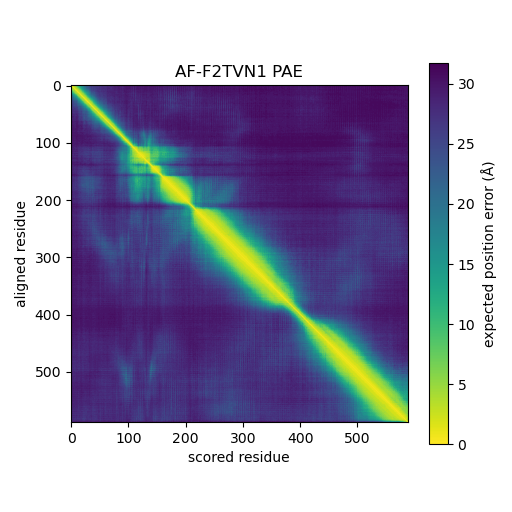 GLN A N 1
ATOM 3113 C CA . GLN A 1 379 ? -69.839 -30.276 105.604 1.00 61.41 379 GLN A CA 1
ATOM 3114 C C . GLN A 1 379 ? -70.594 -31.407 106.315 1.00 61.41 379 GLN A C 1
ATOM 3116 O O . GLN A 1 379 ? -71.651 -31.167 106.894 1.00 61.41 379 GLN A O 1
ATOM 3121 N N . ARG A 1 380 ? -70.025 -32.618 106.385 1.00 61.41 380 ARG A N 1
ATOM 3122 C CA . ARG A 1 380 ? -70.605 -33.733 107.162 1.00 61.41 380 ARG A CA 1
ATOM 3123 C C . ARG A 1 380 ? -70.578 -33.500 108.681 1.00 61.41 380 ARG A C 1
ATOM 3125 O O . ARG A 1 380 ? -71.387 -34.089 109.395 1.00 61.41 380 ARG A O 1
ATOM 3132 N N . VAL A 1 381 ? -69.681 -32.646 109.179 1.00 59.00 381 VAL A N 1
ATOM 3133 C CA . VAL A 1 381 ? -69.592 -32.261 110.601 1.00 59.00 381 VAL A CA 1
ATOM 3134 C C . VAL A 1 381 ? -70.492 -31.059 110.919 1.00 59.00 381 VAL A C 1
ATOM 3136 O O . VAL A 1 381 ? -71.126 -31.045 111.972 1.00 59.00 381 VAL A O 1
ATOM 3139 N N . GLN A 1 382 ? -70.610 -30.082 110.014 1.00 54.47 382 GLN A N 1
ATOM 3140 C CA . GLN A 1 382 ? -71.503 -28.925 110.173 1.00 54.47 382 GLN A CA 1
ATOM 3141 C C . GLN A 1 382 ? -72.985 -29.292 110.009 1.00 54.47 382 GLN A C 1
ATOM 3143 O O . GLN A 1 382 ? -73.808 -28.807 110.781 1.00 54.47 382 GLN A O 1
ATOM 3148 N N . ALA A 1 383 ? -73.324 -30.225 109.112 1.00 56.75 383 ALA A N 1
ATOM 3149 C CA . ALA A 1 383 ? -74.688 -30.750 108.985 1.00 56.75 383 ALA A CA 1
ATOM 3150 C C . ALA A 1 383 ? -75.193 -31.429 110.275 1.00 56.75 383 ALA A C 1
ATOM 3152 O O . ALA A 1 383 ? -76.386 -31.417 110.540 1.00 56.75 383 ALA A O 1
ATOM 3153 N N . ARG A 1 384 ? -74.291 -31.949 111.124 1.00 56.41 384 ARG A N 1
ATOM 3154 C CA . ARG A 1 384 ? -74.633 -32.518 112.443 1.00 56.41 384 ARG A CA 1
ATOM 3155 C C . ARG A 1 384 ? -74.720 -31.485 113.573 1.00 56.41 384 ARG A C 1
ATOM 3157 O O . ARG A 1 384 ? -75.216 -31.814 114.642 1.00 56.41 384 ARG A O 1
ATOM 3164 N N . ARG A 1 385 ? -74.217 -30.259 113.377 1.00 51.88 385 ARG A N 1
ATOM 3165 C CA . ARG A 1 385 ? -74.291 -29.170 114.373 1.00 51.88 385 ARG A CA 1
ATOM 3166 C C . ARG A 1 385 ? -75.495 -28.250 114.146 1.00 51.88 385 ARG A C 1
ATOM 3168 O O . ARG A 1 385 ? -76.065 -27.757 115.111 1.00 51.88 385 ARG A O 1
ATOM 3175 N N . LEU A 1 386 ? -75.931 -28.094 112.895 1.00 51.75 386 LEU A N 1
ATOM 3176 C CA . LEU A 1 386 ? -77.050 -27.223 112.517 1.00 51.75 386 LEU A CA 1
ATOM 3177 C C . LEU A 1 386 ? -78.449 -27.786 112.847 1.00 51.75 386 LEU A C 1
ATOM 3179 O O . LEU A 1 386 ? -79.412 -27.028 112.829 1.00 51.75 386 LEU A O 1
ATOM 3183 N N . GLU A 1 387 ? -78.576 -29.065 113.217 1.00 54.00 387 GLU A N 1
ATOM 3184 C CA . GLU A 1 387 ? -79.844 -29.636 113.715 1.00 54.00 387 GLU A CA 1
ATOM 3185 C C . GLU A 1 387 ? -80.127 -29.303 115.198 1.00 54.00 387 GLU A C 1
ATOM 3187 O O . GLU A 1 387 ? -81.250 -29.488 115.650 1.00 54.00 387 GLU A O 1
ATOM 3192 N N . VAL A 1 388 ? -79.154 -28.762 115.951 1.00 55.12 388 VAL A N 1
ATOM 3193 C CA . VAL A 1 388 ? -79.291 -28.476 117.401 1.00 55.12 388 VAL A CA 1
ATOM 3194 C C . VAL A 1 388 ? -79.468 -26.977 117.712 1.00 55.12 388 VAL A C 1
ATOM 3196 O O . VAL A 1 388 ? -80.071 -26.622 118.721 1.00 55.12 388 VAL A O 1
ATOM 3199 N N . GLU A 1 389 ? -79.013 -26.069 116.844 1.00 50.66 389 GLU A N 1
ATOM 3200 C CA . GLU A 1 389 ? -79.050 -24.612 117.101 1.00 50.66 389 GLU A CA 1
ATOM 3201 C C . GLU A 1 389 ? -80.328 -23.912 116.584 1.00 50.66 389 GLU A C 1
ATOM 3203 O O . GLU A 1 389 ? -80.618 -22.778 116.966 1.00 50.66 389 GLU A O 1
ATOM 3208 N N . ALA A 1 390 ? -81.162 -24.602 115.795 1.00 50.34 390 ALA A N 1
ATOM 3209 C CA . ALA A 1 390 ? -82.402 -24.054 115.230 1.00 50.34 390 ALA A CA 1
ATOM 3210 C C . ALA A 1 390 ? -83.593 -23.966 116.220 1.00 50.34 390 ALA A C 1
ATOM 3212 O O . ALA A 1 390 ? -84.633 -23.402 115.874 1.00 50.34 390 ALA A O 1
ATOM 3213 N N . GLU A 1 391 ? -83.457 -24.461 117.457 1.00 50.44 391 GLU A N 1
ATOM 3214 C CA . GLU A 1 391 ? -84.506 -24.385 118.492 1.00 50.44 391 GLU A CA 1
ATOM 3215 C C . GLU A 1 391 ? -84.388 -23.178 119.448 1.00 50.44 391 GLU A C 1
ATOM 3217 O O . GLU A 1 391 ? -85.364 -22.855 120.128 1.00 50.44 391 GLU A O 1
ATOM 3222 N N . GLN A 1 392 ? -83.259 -22.452 119.498 1.00 48.97 392 GLN A N 1
ATOM 3223 C CA . GLN A 1 392 ? -83.039 -21.411 120.526 1.00 48.97 392 GLN A CA 1
ATOM 3224 C C . GLN A 1 392 ? -83.112 -19.944 120.049 1.00 48.97 392 GLN A C 1
ATOM 3226 O O . GLN A 1 392 ? -83.224 -19.044 120.881 1.00 48.97 392 GLN A O 1
ATOM 3231 N N . GLU A 1 393 ? -83.187 -19.660 118.744 1.00 50.06 393 GLU A N 1
ATOM 3232 C CA . GLU A 1 393 ? -83.237 -18.276 118.216 1.00 50.06 393 GLU A CA 1
ATOM 3233 C C . GLU A 1 393 ? -84.653 -17.683 118.022 1.00 50.06 393 GLU A C 1
ATOM 3235 O O . GLU A 1 393 ? -84.818 -16.628 117.410 1.00 50.06 393 GLU A O 1
ATOM 3240 N N . ARG A 1 394 ? -85.703 -18.294 118.593 1.00 49.50 394 ARG A N 1
ATOM 3241 C CA . ARG A 1 394 ? -87.085 -17.761 118.540 1.00 49.50 394 ARG A CA 1
ATOM 3242 C C . ARG A 1 394 ? -87.494 -16.847 119.712 1.00 49.50 394 ARG A C 1
ATOM 3244 O O . ARG A 1 394 ? -88.669 -16.518 119.819 1.00 49.50 394 ARG A O 1
ATOM 3251 N N . LYS A 1 395 ? -86.577 -16.399 120.586 1.00 44.44 395 LYS A N 1
ATOM 3252 C CA . LYS A 1 395 ? -86.936 -15.632 121.810 1.00 44.44 395 LYS A CA 1
ATOM 3253 C C . LYS A 1 395 ? -86.265 -14.261 122.036 1.00 44.44 395 LYS A C 1
ATOM 3255 O O . LYS A 1 395 ? -86.501 -13.673 123.083 1.00 44.44 395 LYS A O 1
ATOM 3260 N N . ALA A 1 396 ? -85.480 -13.704 121.107 1.00 43.50 396 ALA A N 1
ATOM 3261 C CA . ALA A 1 396 ? -84.604 -12.556 121.432 1.00 43.50 396 ALA A CA 1
ATOM 3262 C C . ALA A 1 396 ? -84.733 -11.281 120.563 1.00 43.50 396 ALA A C 1
ATOM 3264 O O . ALA A 1 396 ? -83.779 -10.509 120.491 1.00 43.50 396 ALA A O 1
ATOM 3265 N N . ARG A 1 397 ? -85.866 -11.012 119.892 1.00 51.09 397 ARG A N 1
ATOM 3266 C CA . ARG A 1 397 ? -85.998 -9.819 119.016 1.00 51.09 397 ARG A CA 1
ATOM 3267 C C . ARG A 1 397 ? -87.319 -9.046 119.141 1.00 51.09 397 ARG A C 1
ATOM 3269 O O . ARG A 1 397 ? -87.966 -8.808 118.129 1.00 51.09 397 ARG A O 1
ATOM 3276 N N . GLU A 1 398 ? -87.700 -8.603 120.344 1.00 40.62 398 GLU A N 1
ATOM 3277 C CA . GLU A 1 398 ? -88.930 -7.790 120.489 1.00 40.62 398 GLU A CA 1
ATOM 3278 C C . GLU A 1 398 ? -88.906 -6.608 121.482 1.00 40.62 398 GLU A C 1
ATOM 3280 O O . GLU A 1 398 ? -89.961 -6.057 121.757 1.00 40.62 398 GLU A O 1
ATOM 3285 N N . LEU A 1 399 ? -87.769 -6.134 122.016 1.00 43.44 399 LEU A N 1
ATOM 3286 C CA . LEU A 1 399 ? -87.813 -5.015 122.988 1.00 43.44 399 LEU A CA 1
ATOM 3287 C C . LEU A 1 399 ? -86.582 -4.087 122.994 1.00 43.44 399 LEU A C 1
ATOM 3289 O O . LEU A 1 399 ? -85.902 -4.036 124.010 1.00 43.44 399 LEU A O 1
ATOM 3293 N N . ALA A 1 400 ? -86.287 -3.338 121.920 1.00 42.28 400 ALA A N 1
ATOM 3294 C CA . ALA A 1 400 ? -85.545 -2.054 122.039 1.00 42.28 400 ALA A CA 1
ATOM 3295 C C . ALA A 1 400 ? -85.344 -1.302 120.705 1.00 42.28 400 ALA A C 1
ATOM 3297 O O . ALA A 1 400 ? -84.316 -0.660 120.486 1.00 42.28 400 ALA A O 1
ATOM 3298 N N . GLU A 1 401 ? -86.322 -1.326 119.803 1.00 38.72 401 GLU A N 1
ATOM 3299 C CA . GLU A 1 401 ? -86.506 -0.167 118.934 1.00 38.72 401 GLU A CA 1
ATOM 3300 C C . GLU A 1 401 ? -87.411 0.812 119.689 1.00 38.72 401 GLU A C 1
ATOM 3302 O O . GLU A 1 401 ? -88.444 0.400 120.211 1.00 38.72 401 GLU A O 1
ATOM 3307 N N . LYS A 1 402 ? -87.050 2.100 119.651 1.00 39.28 402 LYS A N 1
ATOM 3308 C CA . LYS A 1 402 ? -87.820 3.272 120.107 1.00 39.28 402 LYS A CA 1
ATOM 3309 C C . LYS A 1 402 ? -87.627 3.638 121.583 1.00 39.28 402 LYS A C 1
ATOM 3311 O O . LYS A 1 402 ? -88.288 3.129 122.469 1.00 39.28 402 LYS A O 1
ATOM 3316 N N . GLU A 1 403 ? -86.779 4.629 121.832 1.00 37.41 403 GLU A N 1
ATOM 3317 C CA . GLU A 1 403 ? -87.226 6.005 122.107 1.00 37.41 403 GLU A CA 1
ATOM 3318 C C . GLU A 1 403 ? -86.080 6.841 122.688 1.00 37.41 403 GLU A C 1
ATOM 3320 O O . GLU A 1 403 ? -85.337 6.401 123.553 1.00 37.41 403 GLU A O 1
ATOM 3325 N N . ALA A 1 404 ? -85.999 8.096 122.239 1.00 39.88 404 ALA A N 1
ATOM 3326 C CA . ALA A 1 404 ? -85.265 9.190 122.878 1.00 39.88 404 ALA A CA 1
ATOM 3327 C C . ALA A 1 404 ? -83.718 9.056 122.869 1.00 39.88 404 ALA A C 1
ATOM 3329 O O . ALA A 1 404 ? -83.112 8.345 123.652 1.00 39.88 404 ALA A O 1
ATOM 3330 N N . ARG A 1 405 ? -82.958 9.851 122.108 1.00 41.12 405 ARG A N 1
ATOM 3331 C CA . ARG A 1 405 ? -82.944 11.319 122.218 1.00 41.12 405 ARG A CA 1
ATOM 3332 C C . ARG A 1 405 ? -82.370 11.971 120.959 1.00 41.12 405 ARG A C 1
ATOM 3334 O O . ARG A 1 405 ? -81.171 12.078 120.735 1.00 41.12 405 ARG A O 1
ATOM 3341 N N . ARG A 1 406 ? -83.331 12.464 120.191 1.00 48.88 406 ARG A N 1
ATOM 3342 C CA . ARG A 1 406 ? -83.319 13.039 118.850 1.00 48.88 406 ARG A CA 1
ATOM 3343 C C . ARG A 1 406 ? -83.047 14.557 118.796 1.00 48.88 406 ARG A C 1
ATOM 3345 O O . ARG A 1 406 ? -83.466 15.164 117.831 1.00 48.88 406 ARG A O 1
ATOM 3352 N N . LYS A 1 407 ? -82.478 15.241 119.800 1.00 48.81 407 LYS A N 1
ATOM 3353 C CA . LYS A 1 407 ? -82.588 16.730 119.835 1.00 48.81 407 LYS A CA 1
ATOM 3354 C C . LYS A 1 407 ? -81.391 17.541 120.368 1.00 48.81 407 LYS A C 1
ATOM 3356 O O . LYS A 1 407 ? -81.604 18.609 120.917 1.00 48.81 407 LYS A O 1
ATOM 3361 N N . ALA A 1 408 ? -80.141 17.093 120.202 1.00 45.78 408 ALA A N 1
ATOM 3362 C CA . ALA A 1 408 ? -78.978 17.881 120.668 1.00 45.78 408 ALA A CA 1
ATOM 3363 C C . ALA A 1 408 ? -77.797 18.030 119.682 1.00 45.78 408 ALA A C 1
ATOM 3365 O O . ALA A 1 408 ? -76.814 18.674 120.028 1.00 45.78 408 ALA A O 1
ATOM 3366 N N . ARG A 1 409 ? -77.847 17.465 118.463 1.00 52.22 409 ARG A N 1
ATOM 3367 C CA . ARG A 1 409 ? -76.735 17.578 117.484 1.00 52.22 409 ARG A CA 1
ATOM 3368 C C . ARG A 1 409 ? -77.066 18.372 116.210 1.00 52.22 409 ARG A C 1
ATOM 3370 O O . ARG A 1 409 ? -76.146 18.767 115.506 1.00 52.22 409 ARG A O 1
ATOM 3377 N N . GLU A 1 410 ? -78.340 18.684 115.962 1.00 54.88 410 GLU A N 1
ATOM 3378 C CA . GLU A 1 410 ? -78.813 19.330 114.720 1.00 54.88 410 GLU A CA 1
ATOM 3379 C C . GLU A 1 410 ? -78.543 20.852 114.625 1.00 54.88 410 GLU A C 1
ATOM 3381 O O . GLU A 1 410 ? -78.688 21.423 113.546 1.00 54.88 410 GLU A O 1
ATOM 3386 N N . GLU A 1 411 ? -78.103 21.529 115.696 1.00 54.91 411 GLU A N 1
ATOM 3387 C CA . GLU A 1 411 ? -77.858 22.990 115.673 1.00 54.91 411 GLU A CA 1
ATOM 3388 C C . GLU A 1 411 ? -76.393 23.400 115.403 1.00 54.91 411 GLU A C 1
ATOM 3390 O O . GLU A 1 411 ? -76.140 24.550 115.052 1.00 54.91 411 GLU A O 1
ATOM 3395 N N . HIS A 1 412 ? -75.422 22.475 115.448 1.00 53.41 412 HIS A N 1
ATOM 3396 C CA . HIS A 1 412 ? -74.005 22.776 115.157 1.00 53.41 412 HIS A CA 1
ATOM 3397 C C . HIS A 1 412 ? -73.623 22.579 113.670 1.00 53.41 412 HIS A C 1
ATOM 3399 O 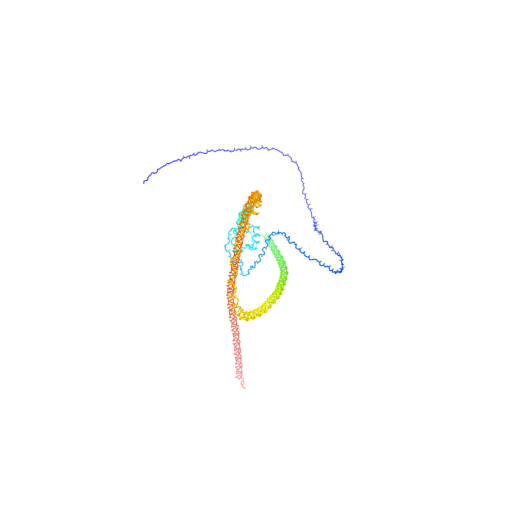O . HIS A 1 412 ? -72.686 23.208 113.176 1.00 53.41 412 HIS A O 1
ATOM 3405 N N . GLU A 1 413 ? -74.358 21.754 112.914 1.00 55.84 413 GLU A N 1
ATOM 3406 C CA . GLU A 1 413 ? -74.072 21.489 111.490 1.00 55.84 413 GLU A CA 1
ATOM 3407 C C . GLU A 1 413 ? -74.471 22.648 110.559 1.00 55.84 413 GLU A C 1
ATOM 3409 O O . GLU A 1 413 ? -73.781 22.914 109.571 1.00 55.84 413 GLU A O 1
ATOM 3414 N N . ARG A 1 414 ? -75.512 23.423 110.899 1.00 57.00 414 ARG A N 1
ATOM 3415 C CA . ARG A 1 414 ? -76.033 24.483 110.014 1.00 57.00 414 ARG A CA 1
ATOM 3416 C C . ARG A 1 414 ? -75.112 25.704 109.877 1.00 57.00 414 ARG A C 1
ATOM 3418 O O . ARG A 1 414 ? -75.133 26.356 108.839 1.00 57.00 414 ARG A O 1
ATOM 3425 N N . GLN A 1 415 ? -74.241 25.986 110.852 1.00 53.75 415 GLN A N 1
ATOM 3426 C CA . GLN A 1 415 ? -73.287 27.109 110.768 1.00 53.75 415 GLN A CA 1
ATOM 3427 C C . GLN A 1 415 ? -71.967 26.766 110.040 1.00 53.75 415 GLN A C 1
ATOM 3429 O O . GLN A 1 415 ? -71.237 27.676 109.636 1.00 53.75 415 GLN A O 1
ATOM 3434 N N . GLN A 1 416 ? -71.647 25.483 109.815 1.00 54.38 416 GLN A N 1
ATOM 3435 C CA . GLN A 1 416 ? -70.448 25.077 109.061 1.00 54.38 416 GLN A CA 1
ATOM 3436 C C . GLN A 1 416 ? -70.690 24.926 107.546 1.00 54.38 416 GLN A C 1
ATOM 3438 O O . GLN A 1 416 ? -69.755 25.106 106.758 1.00 54.38 416 GLN A O 1
ATOM 3443 N N . GLU A 1 417 ? -71.922 24.655 107.105 1.00 57.38 417 GLU A N 1
ATOM 3444 C CA . GLU A 1 417 ? -72.244 24.486 105.678 1.00 57.38 417 GLU A CA 1
ATOM 3445 C C . GLU A 1 417 ? -72.289 25.808 104.891 1.00 57.38 417 GLU A C 1
ATOM 3447 O O . GLU A 1 417 ? -71.890 25.849 103.722 1.00 57.38 417 GLU A O 1
ATOM 3452 N N . GLU A 1 418 ? -72.663 26.921 105.526 1.00 58.09 418 GLU A N 1
ATOM 3453 C CA . GLU A 1 418 ? -72.726 28.236 104.869 1.00 58.09 418 GLU A CA 1
ATOM 3454 C C . GLU A 1 418 ? -71.336 28.816 104.544 1.00 58.09 418 GLU A C 1
ATOM 3456 O O . GLU A 1 418 ? -71.133 29.414 103.482 1.00 58.09 418 GLU A O 1
ATOM 3461 N N . LYS A 1 419 ? -70.331 28.557 105.395 1.00 57.28 419 LYS A N 1
ATOM 3462 C CA . LYS A 1 419 ? -68.932 28.955 105.145 1.00 57.28 419 LYS A CA 1
ATOM 3463 C C . LYS A 1 419 ? -68.271 28.123 104.036 1.00 57.28 419 LYS A C 1
ATOM 3465 O O . LYS A 1 419 ? -67.408 28.633 103.322 1.00 57.28 419 LYS A O 1
ATOM 3470 N N . ARG A 1 420 ? -68.703 26.871 103.831 1.00 58.19 420 ARG A N 1
ATOM 3471 C CA . ARG A 1 420 ? -68.195 25.987 102.762 1.00 58.19 420 ARG A CA 1
ATOM 3472 C C . ARG A 1 420 ? -68.771 26.319 101.381 1.00 58.19 420 ARG A C 1
ATOM 3474 O O . ARG A 1 420 ? -68.065 26.136 100.393 1.00 58.19 420 ARG A O 1
ATOM 3481 N N . ARG A 1 421 ? -69.997 26.851 101.285 1.00 57.53 421 ARG A N 1
ATOM 3482 C CA . ARG A 1 421 ? -70.603 27.248 99.995 1.00 57.53 421 ARG A CA 1
ATOM 3483 C C . ARG A 1 421 ? -69.933 28.479 99.367 1.00 57.53 421 ARG A C 1
ATOM 3485 O O . ARG A 1 421 ? -69.640 28.450 98.176 1.00 57.53 421 ARG A O 1
ATOM 3492 N N . ARG A 1 422 ? -69.577 29.500 100.158 1.00 59.28 422 ARG A N 1
ATOM 3493 C CA . ARG A 1 422 ? -68.942 30.738 99.645 1.00 59.28 422 ARG A CA 1
ATOM 3494 C C . ARG A 1 422 ? -67.492 30.550 99.166 1.00 59.28 422 ARG A C 1
ATOM 3496 O O . ARG A 1 422 ? -67.073 31.213 98.224 1.00 59.28 422 ARG A O 1
ATOM 3503 N N . PHE A 1 423 ? -66.744 29.603 99.741 1.00 57.62 423 PHE A N 1
ATOM 3504 C CA . PHE A 1 423 ? -65.391 29.254 99.271 1.00 57.62 423 PHE A CA 1
ATOM 3505 C C . PHE A 1 423 ? -65.387 28.365 98.015 1.00 57.62 423 PHE A C 1
ATOM 3507 O O . PHE A 1 423 ? -64.465 28.447 97.205 1.00 57.62 423 PHE A O 1
ATOM 3514 N N . LYS A 1 424 ? -66.418 27.530 97.824 1.00 59.50 424 LYS A N 1
ATOM 3515 C CA . LYS A 1 424 ? -66.534 26.637 96.659 1.00 59.50 424 LYS A CA 1
ATOM 3516 C C . LYS A 1 424 ? -66.870 27.406 95.376 1.00 59.50 424 LYS A C 1
ATOM 3518 O O . LYS A 1 424 ? -66.315 27.102 94.327 1.00 59.50 424 LYS A O 1
ATOM 3523 N N . GLU A 1 425 ? -67.695 28.446 95.485 1.00 62.16 425 GLU A N 1
ATOM 3524 C CA . GLU A 1 425 ? -68.133 29.258 94.344 1.00 62.16 425 GLU A CA 1
ATOM 3525 C C . GLU A 1 425 ? -67.033 30.202 93.812 1.00 62.16 425 GLU A C 1
ATOM 3527 O O . GLU A 1 425 ? -66.891 30.374 92.602 1.00 62.16 425 GLU A O 1
ATOM 3532 N N . MET A 1 426 ? -66.189 30.752 94.694 1.00 58.50 426 MET A N 1
ATOM 3533 C CA . MET A 1 426 ? -65.021 31.563 94.304 1.00 58.50 426 MET A CA 1
ATOM 3534 C C . MET A 1 426 ? -63.922 30.709 93.643 1.00 58.50 426 MET A C 1
ATOM 3536 O O . MET A 1 426 ? -63.366 31.101 92.620 1.00 58.50 426 MET A O 1
ATOM 3540 N N . ALA A 1 427 ? -63.669 29.499 94.157 1.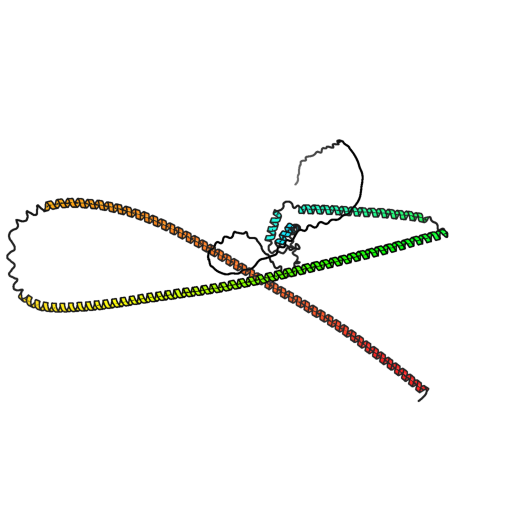00 60.09 427 ALA A N 1
ATOM 3541 C CA . ALA A 1 427 ? -62.673 28.582 93.596 1.00 60.09 427 ALA A CA 1
ATOM 3542 C C . ALA A 1 427 ? -63.091 27.957 92.246 1.00 60.09 427 ALA A C 1
ATOM 3544 O O . ALA A 1 427 ? -62.230 27.581 91.448 1.00 60.09 427 ALA A O 1
ATOM 3545 N N . GLU A 1 428 ? -64.392 27.825 91.962 1.00 62.06 428 GLU A N 1
ATOM 3546 C CA . GLU A 1 428 ? -64.885 27.342 90.663 1.00 62.06 428 GLU A CA 1
ATOM 3547 C C . GLU A 1 428 ? -64.827 28.409 89.565 1.00 62.06 428 GLU A C 1
ATOM 3549 O O . GLU A 1 428 ? -64.479 28.074 88.430 1.00 62.06 428 GLU A O 1
ATOM 3554 N N . ARG A 1 429 ? -65.076 29.687 89.887 1.00 63.19 429 ARG A N 1
ATOM 3555 C CA . ARG A 1 429 ? -64.950 30.792 88.918 1.00 63.19 429 ARG A CA 1
ATOM 3556 C C . ARG A 1 429 ? -63.496 30.994 88.475 1.00 63.19 429 ARG A C 1
ATOM 3558 O O . ARG A 1 429 ? -63.232 31.063 87.278 1.00 63.19 429 ARG A O 1
ATOM 3565 N N . GLU A 1 430 ? -62.545 30.928 89.406 1.00 65.06 430 GLU A N 1
ATOM 3566 C CA . GLU A 1 430 ? -61.111 31.072 89.111 1.00 65.06 430 GLU A CA 1
ATOM 3567 C C . GLU A 1 430 ? -60.544 29.875 88.310 1.00 65.06 430 GLU A C 1
ATOM 3569 O O . GLU A 1 430 ? -59.754 30.039 87.377 1.00 65.06 430 GLU A O 1
ATOM 3574 N N . ARG A 1 431 ? -61.016 28.647 88.584 1.00 66.62 431 ARG A N 1
ATOM 3575 C CA . ARG A 1 431 ? -60.642 27.443 87.812 1.00 66.62 431 ARG A CA 1
ATOM 3576 C C . ARG A 1 431 ? -61.288 27.390 86.426 1.00 66.62 431 ARG A C 1
ATOM 3578 O O . ARG A 1 431 ? -60.692 26.821 85.510 1.00 66.62 431 ARG A O 1
ATOM 3585 N N . ALA A 1 432 ? -62.486 27.945 86.251 1.00 64.56 432 ALA A N 1
ATOM 3586 C CA . ALA A 1 432 ? -63.157 28.016 84.953 1.00 64.56 432 ALA A CA 1
ATOM 3587 C C . ALA A 1 432 ? -62.499 29.051 84.023 1.00 64.56 432 ALA A C 1
ATOM 3589 O O . ALA A 1 432 ? -62.329 28.784 82.831 1.00 64.56 432 ALA A O 1
ATOM 3590 N N . GLU A 1 433 ? -62.054 30.183 84.567 1.00 66.31 433 GLU A N 1
ATOM 3591 C CA . GLU A 1 433 ? -61.372 31.240 83.813 1.00 66.31 433 GLU A CA 1
ATOM 3592 C C . GLU A 1 433 ? -59.955 30.818 83.379 1.00 66.31 433 GLU A C 1
ATOM 3594 O O . GLU A 1 433 ? -59.596 30.944 82.206 1.00 66.31 433 GLU A O 1
ATOM 3599 N N . GLN A 1 434 ? -59.193 30.156 84.260 1.00 64.62 434 GLN A N 1
ATOM 3600 C CA . GLN A 1 434 ? -57.889 29.578 83.901 1.00 64.62 434 GLN A CA 1
ATOM 3601 C C . GLN A 1 434 ? -57.987 28.465 82.840 1.00 64.62 434 GLN A C 1
ATOM 3603 O O . GLN A 1 434 ? -57.076 28.305 82.024 1.00 64.62 434 GLN A O 1
ATOM 3608 N N . ARG A 1 435 ? -59.089 27.699 82.803 1.00 72.31 435 ARG A N 1
ATOM 3609 C CA . ARG A 1 435 ? -59.323 26.673 81.768 1.00 72.31 435 ARG A CA 1
ATOM 3610 C C . ARG A 1 435 ? -59.622 27.284 80.399 1.00 72.31 435 ARG A C 1
ATOM 3612 O O . ARG A 1 435 ? -59.102 26.766 79.414 1.00 72.31 435 ARG A O 1
ATOM 3619 N N . ARG A 1 436 ? -60.373 28.390 80.329 1.00 67.56 436 ARG A N 1
ATOM 3620 C CA . ARG A 1 436 ? -60.643 29.103 79.065 1.00 67.56 436 ARG A CA 1
ATOM 3621 C C . ARG A 1 436 ? -59.378 29.734 78.484 1.00 67.56 436 ARG A C 1
ATOM 3623 O O . ARG A 1 436 ? -59.064 29.486 77.326 1.00 67.56 436 ARG A O 1
ATOM 3630 N N . ILE A 1 437 ? -58.579 30.415 79.310 1.00 66.44 437 ILE A N 1
ATOM 3631 C CA . ILE A 1 437 ? -57.305 31.016 78.873 1.00 66.44 437 ILE A CA 1
ATOM 3632 C C . ILE A 1 437 ? -56.310 29.939 78.402 1.00 66.44 437 ILE A C 1
ATOM 3634 O O . ILE A 1 437 ? -55.568 30.140 77.438 1.00 66.44 437 ILE A O 1
ATOM 3638 N N . ARG A 1 438 ? -56.295 28.764 79.048 1.00 70.00 438 ARG A N 1
ATOM 3639 C CA . ARG A 1 438 ? -55.455 27.633 78.625 1.00 70.00 438 ARG A CA 1
ATOM 3640 C C . ARG A 1 438 ? -55.938 27.015 77.310 1.00 70.00 438 ARG A C 1
ATOM 3642 O O . ARG A 1 438 ? -55.103 26.732 76.459 1.00 70.00 438 ARG A O 1
ATOM 3649 N N . GLN A 1 439 ? -57.249 26.858 77.120 1.00 71.12 439 GLN A N 1
ATOM 3650 C CA . GLN A 1 439 ? -57.833 26.330 75.883 1.00 71.12 439 GLN A CA 1
ATOM 3651 C C . GLN A 1 439 ? -57.626 27.272 74.690 1.00 71.12 439 GLN A C 1
ATOM 3653 O O . GLN A 1 439 ? -57.237 26.806 73.626 1.00 71.12 439 GLN A O 1
ATOM 3658 N N . GLU A 1 440 ? -57.772 28.587 74.866 1.00 71.44 440 GLU A N 1
ATOM 3659 C CA . GLU A 1 440 ? -57.528 29.565 73.796 1.00 71.44 440 GLU A CA 1
ATOM 3660 C C . GLU A 1 440 ? -56.051 29.617 73.378 1.00 71.44 440 GLU A C 1
ATOM 3662 O O . GLU A 1 440 ? -55.742 29.645 72.185 1.00 71.44 440 GLU A O 1
ATOM 3667 N N . ARG A 1 441 ? -55.117 29.546 74.338 1.00 74.19 441 ARG A N 1
ATOM 3668 C CA . ARG A 1 441 ? -53.676 29.456 74.038 1.00 74.19 441 ARG A CA 1
ATOM 3669 C C . ARG A 1 441 ? -53.307 28.136 73.363 1.00 74.19 441 ARG A C 1
ATOM 3671 O O . ARG A 1 441 ? -52.462 28.122 72.470 1.00 74.19 441 ARG A O 1
ATOM 3678 N N . GLU A 1 442 ? -53.936 27.034 73.761 1.00 71.69 442 GLU A N 1
ATOM 3679 C CA . GLU A 1 442 ? -53.689 25.717 73.174 1.00 71.69 442 GLU A CA 1
ATOM 3680 C C . GLU A 1 442 ? -54.292 25.592 71.764 1.00 71.69 442 GLU A C 1
ATOM 3682 O O . GLU A 1 442 ? -53.654 25.035 70.871 1.00 71.69 442 GLU A O 1
ATOM 3687 N N . GLU A 1 443 ? -55.467 26.171 71.510 1.00 74.06 443 GLU A N 1
ATOM 3688 C CA . GLU A 1 443 ? -56.049 26.255 70.167 1.00 74.06 443 GLU A CA 1
ATOM 3689 C C . GLU A 1 443 ? -55.261 27.184 69.241 1.00 74.06 443 GLU A C 1
ATOM 3691 O O . GLU A 1 443 ? -55.024 26.823 68.085 1.00 74.06 443 GLU A O 1
ATOM 3696 N N . ALA A 1 444 ? -54.794 28.336 69.735 1.00 69.62 444 ALA A N 1
ATOM 3697 C CA . ALA A 1 444 ? -53.919 29.226 68.974 1.00 69.62 444 ALA A CA 1
ATOM 3698 C C . ALA A 1 444 ? -52.597 28.527 68.605 1.00 69.62 444 ALA A C 1
ATOM 3700 O O . ALA A 1 444 ? -52.204 28.525 67.436 1.00 69.62 444 ALA A O 1
ATOM 3701 N N . ALA A 1 445 ? -51.971 27.825 69.557 1.00 71.81 445 ALA A N 1
ATOM 3702 C CA . ALA A 1 445 ? -50.760 27.044 69.308 1.00 71.81 445 ALA A CA 1
ATOM 3703 C C . ALA A 1 445 ? -50.998 25.887 68.317 1.00 71.81 445 ALA A C 1
ATOM 3705 O O . ALA A 1 445 ? -50.166 25.629 67.444 1.00 71.81 445 ALA A O 1
ATOM 3706 N N . ARG A 1 446 ? -52.149 25.202 68.387 1.00 74.19 446 ARG A N 1
ATOM 3707 C CA . ARG A 1 446 ? -52.512 24.135 67.436 1.00 74.19 446 ARG A CA 1
ATOM 3708 C C . ARG A 1 446 ? -52.723 24.670 66.019 1.00 74.19 446 ARG A C 1
ATOM 3710 O O . ARG A 1 446 ? -52.277 24.024 65.070 1.00 74.19 446 ARG A O 1
ATOM 3717 N N . ARG A 1 447 ? -53.347 25.842 65.859 1.00 76.00 447 ARG A N 1
ATOM 3718 C CA . ARG A 1 447 ? -53.534 26.490 64.547 1.00 76.00 447 ARG A CA 1
ATOM 3719 C C . ARG A 1 447 ? -52.196 26.909 63.940 1.00 76.00 447 ARG A C 1
ATOM 3721 O O . ARG A 1 447 ? -51.947 26.608 62.774 1.00 76.00 447 ARG A O 1
ATOM 3728 N N . GLU A 1 448 ? -51.296 27.476 64.738 1.00 73.88 448 GLU A N 1
ATOM 3729 C CA . GLU A 1 448 ? -49.966 27.882 64.271 1.00 73.88 448 GLU A CA 1
ATOM 3730 C C . GLU A 1 448 ? -49.094 26.676 63.866 1.00 73.88 448 GLU A C 1
ATOM 3732 O O . GLU A 1 448 ? -48.438 26.689 62.822 1.00 73.88 448 GLU A O 1
ATOM 3737 N N . VAL A 1 449 ? -49.128 25.580 64.636 1.00 76.69 449 VAL A N 1
ATOM 3738 C CA . VAL A 1 449 ? -48.429 24.330 64.282 1.00 76.69 449 VAL A CA 1
ATOM 3739 C C . VAL A 1 449 ? -49.031 23.690 63.029 1.00 76.69 449 VAL A C 1
ATOM 3741 O O . VAL A 1 449 ? -48.291 23.175 62.189 1.00 76.69 449 VAL A O 1
ATOM 3744 N N . HIS A 1 450 ? -50.353 23.728 62.866 1.00 76.00 450 HIS A N 1
ATOM 3745 C CA . HIS A 1 450 ? -51.025 23.184 61.689 1.00 76.00 450 HIS A CA 1
ATOM 3746 C C . HIS A 1 450 ? -50.712 23.990 60.418 1.00 76.00 450 HIS A C 1
ATOM 3748 O O . HIS A 1 450 ? -50.441 23.395 59.375 1.00 76.00 450 HIS A O 1
ATOM 3754 N N . GLU A 1 451 ? -50.647 25.322 60.495 1.00 77.88 451 GLU A N 1
ATOM 3755 C CA . GLU A 1 451 ? -50.198 26.157 59.374 1.00 77.88 451 GLU A CA 1
ATOM 3756 C C . GLU A 1 451 ? -48.720 25.944 59.036 1.00 77.88 451 GLU A C 1
ATOM 3758 O O . GLU A 1 451 ? -48.378 25.793 57.861 1.00 77.88 451 GLU A O 1
ATOM 3763 N N . LYS A 1 452 ? -47.839 25.843 60.043 1.00 77.56 452 LYS A N 1
ATOM 3764 C CA . LYS A 1 452 ? -46.421 25.508 59.824 1.00 77.56 452 LYS A CA 1
ATOM 3765 C C . LYS A 1 452 ? -46.263 24.131 59.170 1.00 77.56 452 LYS A C 1
ATOM 3767 O O . LYS A 1 452 ? -45.461 23.982 58.251 1.00 77.56 452 LYS A O 1
ATOM 3772 N N . ARG A 1 453 ? -47.064 23.136 59.574 1.00 79.25 453 ARG A N 1
ATOM 3773 C CA . ARG A 1 453 ? -47.089 21.800 58.951 1.00 79.25 453 ARG A CA 1
ATOM 3774 C C . ARG A 1 453 ? -47.623 21.828 57.520 1.00 79.25 453 ARG A C 1
ATOM 3776 O O . ARG A 1 453 ? -47.042 21.153 56.678 1.00 79.25 453 ARG A O 1
ATOM 3783 N N . LYS A 1 454 ? -48.661 22.618 57.223 1.00 80.56 454 LYS A N 1
ATOM 3784 C CA . LYS A 1 454 ? -49.170 22.798 55.852 1.00 80.56 454 LYS A CA 1
ATOM 3785 C C . LYS A 1 454 ? -48.119 23.416 54.933 1.00 80.56 454 LYS A C 1
ATOM 3787 O O . LYS A 1 454 ? -47.830 22.842 53.890 1.00 80.56 454 LYS A O 1
ATOM 3792 N N . ARG A 1 455 ? -47.465 24.503 55.357 1.00 78.75 455 ARG A N 1
ATOM 3793 C CA . ARG A 1 455 ? -46.393 25.144 54.573 1.00 78.75 455 ARG A CA 1
ATOM 3794 C C . ARG A 1 455 ? -45.195 24.210 54.369 1.00 78.75 455 ARG A C 1
ATOM 3796 O O . ARG A 1 455 ? -44.686 24.103 53.259 1.00 78.75 455 ARG A O 1
ATOM 3803 N N . ALA A 1 456 ? -44.792 23.465 55.402 1.00 77.12 456 ALA A N 1
ATOM 3804 C CA . ALA A 1 456 ? -43.719 22.476 55.290 1.00 77.12 456 ALA A CA 1
ATOM 3805 C C . ALA A 1 456 ? -44.091 21.283 54.384 1.00 77.12 456 ALA A C 1
ATOM 3807 O O . ALA A 1 456 ? -43.228 20.750 53.685 1.00 77.12 456 ALA A O 1
ATOM 3808 N N . ALA A 1 457 ? -45.358 20.857 54.377 1.00 81.19 457 ALA A N 1
ATOM 3809 C CA . ALA A 1 457 ? -45.852 19.803 53.493 1.00 81.19 457 ALA A CA 1
ATOM 3810 C C . ALA A 1 457 ? -45.917 20.268 52.030 1.00 81.19 457 ALA A C 1
ATOM 3812 O O . ALA A 1 457 ? -45.459 19.546 51.147 1.00 81.19 457 ALA A O 1
ATOM 3813 N N . GLU A 1 458 ? -46.397 21.487 51.773 1.00 81.31 458 GLU A N 1
ATOM 3814 C CA . GLU A 1 458 ? -46.406 22.094 50.435 1.00 81.31 458 GLU A CA 1
ATOM 3815 C C . GLU A 1 458 ? -44.985 22.301 49.890 1.00 81.31 458 GLU A C 1
ATOM 3817 O O . GLU A 1 458 ? -44.717 22.034 48.718 1.00 81.31 458 GLU A O 1
ATOM 3822 N N . GLU A 1 459 ? -44.037 22.714 50.735 1.00 82.81 459 GLU A N 1
ATOM 3823 C CA . GLU A 1 459 ? -42.640 22.862 50.327 1.00 82.81 459 GLU A CA 1
ATOM 3824 C C . GLU A 1 459 ? -41.978 21.507 50.023 1.00 82.81 459 GLU A C 1
ATOM 3826 O O . GLU A 1 459 ? -41.269 21.375 49.021 1.00 82.81 459 GLU A O 1
ATOM 3831 N N . LYS A 1 460 ? -42.244 20.472 50.834 1.00 84.69 460 LYS A N 1
ATOM 3832 C CA . LYS A 1 460 ? -41.794 19.099 50.547 1.00 84.69 460 LYS A CA 1
ATOM 3833 C C . LYS A 1 460 ? -42.392 18.570 49.244 1.00 84.69 460 LYS A C 1
ATOM 3835 O O . LYS A 1 460 ? -41.640 18.033 48.434 1.00 84.69 460 LYS A O 1
ATOM 3840 N N . ALA A 1 461 ? -43.682 18.798 48.995 1.00 83.62 461 ALA A N 1
ATOM 3841 C CA . ALA A 1 461 ? -44.339 18.409 47.749 1.00 83.62 461 ALA A CA 1
ATOM 3842 C C . ALA A 1 461 ? -43.697 19.093 46.527 1.00 83.62 461 ALA A C 1
ATOM 3844 O O . ALA A 1 461 ? -43.358 18.420 45.556 1.00 83.62 461 ALA A O 1
ATOM 3845 N N . ARG A 1 462 ? -43.405 20.401 46.604 1.00 86.31 462 ARG A N 1
ATOM 3846 C CA . ARG A 1 462 ? -42.699 21.131 45.532 1.00 86.31 462 ARG A CA 1
ATOM 3847 C C . ARG A 1 462 ? -41.276 20.615 45.298 1.00 86.31 462 ARG A C 1
ATOM 3849 O O . ARG A 1 462 ? -40.822 20.553 44.155 1.00 86.31 462 ARG A O 1
ATOM 3856 N N . ARG A 1 463 ? -40.545 20.248 46.357 1.00 82.25 463 ARG A N 1
ATOM 3857 C CA . ARG A 1 463 ? -39.199 19.653 46.237 1.00 82.25 463 ARG A CA 1
ATOM 3858 C C . ARG A 1 463 ? -39.255 18.251 45.622 1.00 82.25 463 ARG A C 1
ATOM 3860 O O . ARG A 1 463 ? -38.414 17.928 44.786 1.00 82.25 463 ARG A O 1
ATOM 3867 N N . GLU A 1 464 ? -40.243 17.440 45.989 1.00 84.88 464 GLU A N 1
ATOM 3868 C CA . GLU A 1 464 ? -40.462 16.117 45.394 1.00 84.88 464 GLU A CA 1
ATOM 3869 C C . GLU A 1 464 ? -40.869 16.197 43.923 1.00 84.88 464 GLU A C 1
ATOM 3871 O O . GLU A 1 464 ? -40.364 15.422 43.113 1.00 84.88 464 GLU A O 1
ATOM 3876 N N . GLU A 1 465 ? -41.716 17.153 43.549 1.00 85.50 465 GLU A N 1
ATOM 3877 C CA . GLU A 1 465 ? -42.116 17.370 42.160 1.00 85.50 465 GLU A CA 1
ATOM 3878 C C . GLU A 1 465 ? -40.926 17.804 41.293 1.00 85.50 465 GLU A C 1
ATOM 3880 O O . GLU A 1 465 ? -40.675 17.204 40.246 1.00 85.50 465 GLU A O 1
ATOM 3885 N N . LYS A 1 466 ? -40.100 18.742 41.780 1.00 86.38 466 LYS A N 1
ATOM 3886 C CA . LYS A 1 466 ? -38.834 19.112 41.121 1.00 86.38 466 LYS A CA 1
ATOM 3887 C C . LYS A 1 466 ? -37.877 17.925 40.996 1.00 86.38 466 LYS A C 1
ATOM 3889 O O . LYS A 1 466 ? -37.247 17.750 39.956 1.00 86.38 466 LYS A O 1
ATOM 3894 N N . ARG A 1 467 ? -37.779 17.073 42.024 1.00 84.19 467 ARG A N 1
ATOM 3895 C CA . ARG A 1 467 ? -36.945 15.860 41.989 1.00 84.19 467 ARG A CA 1
ATOM 3896 C C . ARG A 1 467 ? -37.463 14.842 40.968 1.00 84.19 467 ARG A C 1
ATOM 3898 O O . ARG A 1 467 ? -36.654 14.253 40.256 1.00 84.19 467 ARG A O 1
ATOM 3905 N N . LYS A 1 468 ? -38.783 14.662 40.860 1.00 87.94 468 LYS A N 1
ATOM 3906 C CA . LYS A 1 468 ? -39.418 13.799 39.850 1.00 87.94 468 LYS A CA 1
ATOM 3907 C C . LYS A 1 468 ? -39.219 14.343 38.434 1.00 87.94 468 LYS A C 1
ATOM 3909 O O . LYS A 1 468 ? -38.902 13.564 37.542 1.00 87.94 468 LYS A O 1
ATOM 3914 N N . GLN A 1 469 ? -39.325 15.657 38.231 1.00 84.88 469 GLN A N 1
ATOM 3915 C CA . GLN A 1 469 ? -39.030 16.297 36.943 1.00 84.88 469 GLN A CA 1
ATOM 3916 C C . GLN A 1 469 ? -37.561 16.119 36.541 1.00 84.88 469 GLN A C 1
ATOM 3918 O O . GLN A 1 469 ? -37.290 15.683 35.427 1.00 84.88 469 GLN A O 1
ATOM 3923 N N . LEU A 1 470 ? -36.619 16.344 37.463 1.00 85.62 470 LEU A N 1
ATOM 3924 C CA . LEU A 1 470 ? -35.192 16.092 37.229 1.00 85.62 470 LEU A CA 1
ATOM 3925 C C . LEU A 1 470 ? -34.900 14.615 36.931 1.00 85.62 470 LEU A C 1
ATOM 3927 O O . LEU A 1 470 ? -34.095 14.308 36.056 1.00 85.62 470 LEU A O 1
ATOM 3931 N N . GLN A 1 471 ? -35.556 13.681 37.626 1.00 84.50 471 GLN A N 1
ATOM 3932 C CA . GLN A 1 471 ? -35.431 12.251 37.328 1.00 84.50 471 GLN A CA 1
ATOM 3933 C C . GLN A 1 471 ? -36.007 11.889 35.957 1.00 84.50 471 GLN A C 1
ATOM 3935 O O . GLN A 1 471 ? -35.420 11.065 35.262 1.00 84.50 471 GLN A O 1
ATOM 3940 N N . LYS A 1 472 ? -37.126 12.502 35.557 1.00 89.38 472 LYS A N 1
ATOM 3941 C CA . LYS A 1 472 ? -37.716 12.310 34.230 1.00 89.38 472 LYS A CA 1
ATOM 3942 C C . LYS A 1 472 ? -36.784 12.835 33.132 1.00 89.38 472 LYS A C 1
ATOM 3944 O O . LYS A 1 472 ? -36.477 12.078 32.222 1.00 89.38 472 LYS A O 1
ATOM 3949 N N . GLN A 1 473 ? -36.243 14.044 33.288 1.00 84.25 473 GLN A N 1
ATOM 3950 C CA . GLN A 1 473 ? -35.263 14.620 32.357 1.00 84.25 473 GLN A CA 1
ATOM 3951 C C . GLN A 1 473 ? -33.999 13.762 32.243 1.00 84.25 473 GLN A C 1
ATOM 3953 O O . GLN A 1 473 ? -33.546 13.486 31.140 1.00 84.25 473 GLN A O 1
ATOM 3958 N N . ARG A 1 474 ? -33.459 13.265 33.366 1.00 86.62 474 ARG A N 1
ATOM 3959 C CA . ARG A 1 474 ? -32.307 12.346 33.340 1.00 86.62 474 ARG A CA 1
ATOM 3960 C C . ARG A 1 474 ? -32.622 11.029 32.632 1.00 86.62 474 ARG A C 1
ATOM 3962 O O . ARG A 1 474 ? -31.771 10.510 31.925 1.00 86.62 474 ARG A O 1
ATOM 3969 N N . ARG A 1 475 ? -33.827 10.478 32.815 1.00 84.56 475 ARG A N 1
ATOM 3970 C CA . ARG A 1 475 ? -34.258 9.260 32.108 1.00 84.56 475 ARG A CA 1
ATOM 3971 C C . ARG A 1 475 ? -34.411 9.498 30.609 1.00 84.56 475 ARG A C 1
ATOM 3973 O O . ARG A 1 475 ? -34.011 8.637 29.840 1.00 84.56 475 ARG A O 1
ATOM 3980 N N . GLU A 1 476 ? -34.959 10.640 30.208 1.00 86.69 476 GLU A N 1
ATOM 3981 C CA . GLU A 1 476 ? -35.089 11.021 28.797 1.00 86.69 476 GLU A CA 1
ATOM 3982 C C . GLU A 1 476 ? -33.712 11.226 28.150 1.00 86.69 476 GLU A C 1
ATOM 3984 O O . GLU A 1 476 ? -33.469 10.672 27.084 1.00 86.69 476 GLU A O 1
ATOM 3989 N N . GLN A 1 477 ? -32.780 11.903 28.832 1.00 85.19 477 GLN A N 1
ATOM 3990 C CA . GLN A 1 477 ? -31.394 12.059 28.372 1.00 85.19 477 GLN A CA 1
ATOM 3991 C C . GLN A 1 477 ? -30.684 10.710 28.211 1.00 85.19 477 GLN A C 1
ATOM 3993 O O . GLN A 1 477 ? -30.127 10.444 27.153 1.00 85.19 477 GLN A O 1
ATOM 3998 N N . LEU A 1 478 ? -30.781 9.822 29.207 1.00 87.25 478 LEU A N 1
ATOM 3999 C CA . LEU A 1 478 ? -30.196 8.478 29.125 1.00 87.25 478 LEU A CA 1
ATOM 4000 C C . LEU A 1 478 ? -30.822 7.634 28.005 1.00 87.25 478 LEU A C 1
ATOM 4002 O O . LEU A 1 478 ? -30.128 6.861 27.354 1.00 87.25 478 LEU A O 1
ATOM 4006 N N . GLN A 1 479 ? -32.129 7.762 27.760 1.00 85.75 479 GLN A N 1
ATOM 4007 C CA . GLN A 1 479 ? -32.787 7.075 26.645 1.00 85.75 479 GLN A CA 1
ATOM 4008 C C . GLN A 1 479 ? -32.355 7.631 25.286 1.00 85.75 479 GLN A C 1
ATOM 4010 O O . GLN A 1 479 ? -32.231 6.866 24.333 1.00 85.75 479 GLN A O 1
ATOM 4015 N N . GLU A 1 480 ? -32.132 8.939 25.182 1.00 87.12 480 GLU A N 1
ATOM 4016 C CA . GLU A 1 480 ? -31.634 9.569 23.960 1.00 87.12 480 GLU A CA 1
ATOM 4017 C C . GLU A 1 480 ? -30.172 9.190 23.685 1.00 87.12 480 GLU A C 1
ATOM 4019 O O . GLU A 1 480 ? -29.826 8.885 22.546 1.00 87.12 480 GLU A O 1
ATOM 4024 N N . GLU A 1 481 ? -29.330 9.137 24.719 1.00 87.69 481 GLU A N 1
ATOM 4025 C CA . GLU A 1 481 ? -27.950 8.645 24.630 1.00 87.69 481 GLU A CA 1
ATOM 4026 C C . GLU A 1 481 ? -27.912 7.173 24.206 1.00 87.69 481 GLU A C 1
ATOM 4028 O O . GLU A 1 481 ? -27.229 6.845 23.241 1.00 87.69 481 GLU A O 1
ATOM 4033 N N . LEU A 1 482 ? -28.730 6.309 24.818 1.00 87.81 482 LEU A N 1
ATOM 4034 C CA . LEU A 1 482 ? -28.836 4.899 24.423 1.00 87.81 482 LEU A CA 1
ATOM 4035 C C . LEU A 1 482 ? -29.308 4.722 22.972 1.00 87.81 482 LEU A C 1
ATOM 4037 O O . LEU A 1 482 ? -28.823 3.829 22.282 1.00 87.81 482 LEU A O 1
ATOM 4041 N N . ARG A 1 483 ? -30.232 5.561 22.483 1.00 87.06 483 ARG A N 1
ATOM 4042 C CA . ARG A 1 483 ? -30.654 5.535 21.070 1.00 87.06 483 ARG A CA 1
ATOM 4043 C C . ARG A 1 483 ? -29.518 5.938 20.136 1.00 87.06 483 ARG A C 1
ATOM 4045 O O . ARG A 1 483 ? -29.291 5.249 19.150 1.00 87.06 483 ARG A O 1
ATOM 4052 N N . LYS A 1 484 ? -28.773 6.994 20.472 1.00 86.56 484 LYS A N 1
ATOM 4053 C CA . LYS A 1 484 ? -27.602 7.428 19.693 1.00 86.56 484 LYS A CA 1
ATOM 4054 C C . LYS A 1 484 ? -26.504 6.366 19.689 1.00 86.56 484 LYS A C 1
ATOM 4056 O O . LYS A 1 484 ? -25.923 6.099 18.644 1.00 86.56 484 LYS A O 1
ATOM 4061 N N . GLU A 1 485 ? -26.244 5.717 20.822 1.00 84.38 485 GLU A N 1
ATOM 4062 C CA . GLU A 1 485 ? -25.296 4.600 20.899 1.00 84.38 485 GLU A CA 1
ATOM 4063 C C . GLU A 1 485 ? -25.744 3.410 20.040 1.00 84.38 485 GLU A C 1
ATOM 4065 O O . GLU A 1 485 ? -24.924 2.813 19.344 1.00 84.38 485 GLU A O 1
ATOM 4070 N N . GLN A 1 486 ? -27.040 3.085 20.034 1.00 87.19 486 GLN A N 1
ATOM 4071 C CA . GLN A 1 486 ? -27.593 2.038 19.171 1.00 87.19 486 GLN A CA 1
ATOM 4072 C C . GLN A 1 486 ? -27.484 2.391 17.683 1.00 87.19 486 GLN A C 1
ATOM 4074 O O . GLN A 1 486 ? -27.073 1.538 16.900 1.00 87.19 486 GLN A O 1
ATOM 4079 N N . GLU A 1 487 ? -27.775 3.635 17.295 1.00 86.81 487 GLU A N 1
ATOM 4080 C CA . GLU A 1 487 ? -27.613 4.118 15.917 1.00 86.81 487 GLU A CA 1
ATOM 4081 C C . GLU A 1 487 ? -26.150 4.033 15.459 1.00 86.81 487 GLU A C 1
ATOM 4083 O O . GLU A 1 487 ? -25.876 3.494 14.388 1.00 86.81 487 GLU A O 1
ATOM 4088 N N . VAL A 1 488 ? -25.197 4.455 16.297 1.00 88.00 488 VAL A N 1
ATOM 4089 C CA . VAL A 1 488 ? -23.756 4.350 16.000 1.00 88.00 488 VAL A CA 1
ATOM 4090 C C . VAL A 1 488 ? -23.310 2.890 15.883 1.00 88.00 488 VAL A C 1
ATOM 4092 O O . VAL A 1 488 ? -22.529 2.544 14.996 1.00 88.00 488 VAL A O 1
ATOM 4095 N N . LEU A 1 489 ? -23.809 2.002 16.749 1.00 85.75 489 LEU A N 1
ATOM 4096 C CA . LEU A 1 489 ? -23.513 0.570 16.664 1.00 85.75 489 LEU A CA 1
ATOM 4097 C C . LEU A 1 489 ? -24.096 -0.064 15.395 1.00 85.75 489 LEU A C 1
ATOM 4099 O O . LEU A 1 489 ? -23.444 -0.917 14.790 1.00 85.75 489 LEU A O 1
ATOM 4103 N N . GLU A 1 490 ? -25.298 0.331 14.976 1.00 87.94 490 GLU A N 1
ATOM 4104 C CA . GLU A 1 490 ? -25.887 -0.116 13.712 1.00 87.94 490 GLU A CA 1
ATOM 4105 C C . GLU A 1 490 ? -25.127 0.420 12.498 1.00 87.94 490 GLU A C 1
ATOM 4107 O O . GLU A 1 490 ? -24.897 -0.332 11.550 1.00 87.94 490 GLU A O 1
ATOM 4112 N N . GLU A 1 491 ? -24.696 1.681 12.518 1.00 86.81 491 GLU A N 1
ATOM 4113 C CA . GLU A 1 491 ? -23.864 2.253 11.459 1.00 86.81 491 GLU A CA 1
ATOM 4114 C C . GLU A 1 491 ? -22.519 1.532 11.353 1.00 86.81 491 GLU A C 1
ATOM 4116 O O . GLU A 1 491 ? -22.162 1.095 10.258 1.00 86.81 491 GLU A O 1
ATOM 4121 N N . MET A 1 492 ? -21.834 1.279 12.474 1.00 82.50 492 MET A N 1
ATOM 4122 C CA . MET A 1 492 ? -20.605 0.479 12.467 1.00 82.50 492 MET A CA 1
ATOM 4123 C C . MET A 1 492 ? -20.835 -0.938 11.930 1.00 82.50 492 MET A C 1
ATOM 4125 O O . MET A 1 492 ? -19.998 -1.447 11.188 1.00 82.50 492 MET A O 1
ATOM 4129 N N . LYS A 1 493 ? -21.954 -1.592 12.273 1.00 88.06 493 LYS A N 1
ATOM 4130 C CA . LYS A 1 493 ? -22.287 -2.920 11.725 1.00 88.06 493 LYS A CA 1
ATOM 4131 C C . LYS A 1 493 ? -22.504 -2.866 10.214 1.00 88.06 493 LYS A C 1
ATOM 4133 O O . LYS A 1 493 ? -21.940 -3.688 9.501 1.00 88.06 493 LYS A O 1
ATOM 4138 N N . ARG A 1 494 ? -23.244 -1.872 9.711 1.00 85.88 494 ARG A N 1
ATOM 4139 C CA . ARG A 1 494 ? -23.451 -1.670 8.265 1.00 85.88 494 ARG A CA 1
ATOM 4140 C C . ARG A 1 494 ? -22.137 -1.380 7.540 1.00 85.88 494 ARG A C 1
ATOM 4142 O O . ARG A 1 494 ? -21.946 -1.834 6.416 1.00 85.88 494 ARG A O 1
ATOM 4149 N N . GLU A 1 495 ? -21.225 -0.635 8.157 1.00 84.38 495 GLU A N 1
ATOM 4150 C CA . GLU A 1 495 ? -19.888 -0.395 7.606 1.00 84.38 495 GLU A CA 1
ATOM 4151 C C . GLU A 1 495 ? -19.031 -1.663 7.588 1.00 84.38 495 GLU A C 1
ATOM 4153 O O . GLU A 1 495 ? -18.377 -1.936 6.582 1.00 84.38 495 GLU A O 1
ATOM 4158 N N . GLN A 1 496 ? -19.073 -2.473 8.649 1.00 84.62 496 GLN A N 1
ATOM 4159 C CA . GLN A 1 496 ? -18.404 -3.775 8.684 1.00 84.62 496 GLN A CA 1
ATOM 4160 C C . GLN A 1 496 ? -18.960 -4.728 7.618 1.00 84.62 496 GLN A C 1
ATOM 4162 O O . GLN A 1 496 ? -18.183 -5.380 6.925 1.00 84.62 496 GLN A O 1
ATOM 4167 N N . GLU A 1 497 ? -20.280 -4.772 7.431 1.00 85.44 497 GLU A N 1
ATOM 4168 C CA . GLU A 1 497 ? -20.926 -5.562 6.377 1.00 85.44 497 GLU A CA 1
ATOM 4169 C C . GLU A 1 497 ? -20.510 -5.092 4.979 1.00 85.44 497 GLU A C 1
ATOM 4171 O O . GLU A 1 497 ? -20.148 -5.917 4.142 1.00 85.44 497 GLU A O 1
ATOM 4176 N N . ARG A 1 498 ? -20.475 -3.776 4.725 1.00 85.38 498 ARG A N 1
ATOM 4177 C CA . ARG A 1 498 ? -19.971 -3.223 3.454 1.00 85.38 498 ARG A CA 1
ATOM 4178 C C . ARG A 1 498 ? -18.510 -3.590 3.219 1.00 85.38 498 ARG A C 1
ATOM 4180 O O . ARG A 1 498 ? -18.170 -4.047 2.136 1.00 85.38 498 ARG A O 1
ATOM 4187 N N . ALA A 1 499 ? -17.662 -3.458 4.237 1.00 85.25 499 ALA A N 1
ATOM 4188 C CA . ALA A 1 499 ? -16.251 -3.816 4.133 1.00 85.25 499 ALA A CA 1
ATOM 4189 C C . ALA A 1 499 ? -16.049 -5.315 3.845 1.00 85.25 499 ALA A C 1
ATOM 4191 O O . ALA A 1 499 ? -15.162 -5.674 3.071 1.00 85.25 499 ALA A O 1
ATOM 4192 N N . LEU A 1 500 ? -16.871 -6.189 4.435 1.00 87.88 500 LEU A N 1
ATOM 4193 C CA . LEU A 1 500 ? -16.857 -7.626 4.146 1.00 87.88 500 LEU A CA 1
ATOM 4194 C C . LEU A 1 500 ? -17.331 -7.927 2.720 1.00 87.88 500 LEU A C 1
ATOM 4196 O O . LEU A 1 500 ? -16.707 -8.734 2.034 1.00 87.88 500 LEU A O 1
ATOM 4200 N N . MET A 1 501 ? -18.385 -7.260 2.248 1.00 84.44 501 MET A N 1
ATOM 4201 C CA . MET A 1 501 ? -18.859 -7.407 0.869 1.00 84.44 501 MET A CA 1
ATOM 4202 C C . MET A 1 501 ? -17.803 -6.950 -0.144 1.00 84.44 501 MET A C 1
ATOM 4204 O O . MET A 1 501 ? -17.513 -7.687 -1.084 1.00 84.44 501 MET A O 1
ATOM 4208 N N . ASP A 1 502 ? -17.139 -5.820 0.103 1.00 85.00 502 ASP A N 1
ATOM 4209 C CA . ASP A 1 502 ? -16.031 -5.338 -0.728 1.00 85.00 502 ASP A CA 1
ATOM 4210 C C . ASP A 1 502 ? -14.855 -6.332 -0.749 1.00 85.00 502 ASP A C 1
ATOM 4212 O O . ASP A 1 502 ? -14.207 -6.524 -1.780 1.00 85.00 502 ASP A O 1
ATOM 4216 N N . GLN A 1 503 ? -14.551 -6.985 0.380 1.00 84.75 503 GLN A N 1
ATOM 4217 C CA . GLN A 1 503 ? -13.523 -8.031 0.438 1.00 84.75 503 GLN A CA 1
ATOM 4218 C C . GLN A 1 503 ? -13.916 -9.267 -0.377 1.00 84.75 503 GLN A C 1
ATOM 4220 O O . GLN A 1 503 ? -13.077 -9.809 -1.097 1.00 84.75 503 GLN A O 1
ATOM 4225 N N . LEU A 1 504 ? -15.178 -9.695 -0.304 1.00 86.88 504 LEU A N 1
ATOM 4226 C CA . LEU A 1 504 ? -15.687 -10.819 -1.091 1.00 86.88 504 LEU A CA 1
ATOM 4227 C C . LEU A 1 504 ? -15.684 -10.515 -2.593 1.00 86.88 504 LEU A C 1
ATOM 4229 O O . LEU A 1 504 ? -15.315 -11.378 -3.387 1.00 86.88 504 LEU A O 1
ATOM 4233 N N . GLU A 1 505 ? -16.037 -9.295 -2.998 1.00 88.00 505 GLU A N 1
ATOM 4234 C CA . GLU A 1 505 ? -15.947 -8.870 -4.399 1.00 88.00 505 GLU A CA 1
ATOM 4235 C C . GLU A 1 505 ? -14.501 -8.856 -4.899 1.00 88.00 505 GLU A C 1
ATOM 4237 O O . GLU A 1 505 ? -14.226 -9.348 -5.993 1.00 88.00 505 GLU A O 1
ATOM 4242 N N . ARG A 1 506 ? -13.549 -8.382 -4.083 1.00 85.44 506 ARG A N 1
ATOM 4243 C CA . ARG A 1 506 ? -12.117 -8.458 -4.418 1.00 85.44 506 ARG A CA 1
ATOM 4244 C C . ARG A 1 506 ? -11.647 -9.896 -4.599 1.00 85.44 506 ARG A C 1
ATOM 4246 O O . ARG A 1 506 ? -10.917 -10.166 -5.545 1.00 85.44 506 ARG A O 1
ATOM 4253 N N . LEU A 1 507 ? -12.069 -10.813 -3.729 1.00 84.06 507 LEU A N 1
ATOM 4254 C CA . LEU A 1 507 ? -11.715 -12.229 -3.852 1.00 84.06 507 LEU A CA 1
ATOM 4255 C C . LEU A 1 507 ? -12.290 -12.851 -5.129 1.00 84.06 507 LEU A C 1
ATOM 4257 O O . LEU A 1 507 ? -11.555 -13.524 -5.842 1.00 84.06 507 LEU A O 1
ATOM 4261 N N . ARG A 1 508 ? -13.547 -12.552 -5.482 1.00 89.25 508 ARG A N 1
ATOM 4262 C CA . ARG A 1 508 ? -14.139 -13.000 -6.757 1.00 89.25 508 ARG A CA 1
ATOM 4263 C C . ARG A 1 508 ? -13.373 -12.475 -7.969 1.00 89.25 508 ARG A C 1
ATOM 4265 O O . ARG A 1 508 ? -13.126 -13.224 -8.907 1.00 89.25 508 ARG A O 1
ATOM 4272 N N . MET A 1 509 ? -12.966 -11.206 -7.944 1.00 81.25 509 MET A N 1
ATOM 4273 C CA . MET A 1 509 ? -12.157 -10.623 -9.018 1.00 81.25 509 MET A CA 1
ATOM 4274 C C . MET A 1 509 ? -10.794 -11.316 -9.145 1.00 81.25 509 MET A C 1
ATOM 4276 O O . MET A 1 509 ? -10.362 -11.591 -10.262 1.00 81.25 509 MET A O 1
ATOM 4280 N N . ILE A 1 510 ? -10.150 -11.652 -8.022 1.00 83.81 510 ILE A N 1
ATOM 4281 C CA . ILE A 1 510 ? -8.889 -12.408 -8.008 1.00 83.81 510 ILE A CA 1
ATOM 4282 C C . ILE A 1 510 ? -9.092 -13.813 -8.590 1.00 83.81 510 ILE A C 1
ATOM 4284 O O . ILE A 1 510 ? -8.311 -14.232 -9.439 1.00 83.81 510 ILE A O 1
ATOM 4288 N N . GLU A 1 511 ? -10.151 -14.525 -8.198 1.00 84.06 511 GLU A N 1
ATOM 4289 C CA . GLU A 1 511 ? -10.468 -15.853 -8.743 1.00 84.06 511 GLU A CA 1
ATOM 4290 C C . GLU A 1 511 ? -10.706 -15.806 -10.263 1.00 84.06 511 GLU A C 1
ATOM 4292 O O . GLU A 1 511 ? -10.163 -16.626 -11.008 1.00 84.06 511 GLU A O 1
ATOM 4297 N N . GLU A 1 512 ? -11.447 -14.808 -10.756 1.00 85.25 512 GLU A N 1
ATOM 4298 C CA . GLU A 1 512 ? -11.640 -14.605 -12.195 1.00 85.25 512 GLU A CA 1
ATOM 4299 C C . GLU A 1 512 ? -10.330 -14.286 -12.932 1.00 85.25 512 GLU A C 1
ATOM 4301 O O . GLU A 1 512 ? -10.118 -14.734 -14.066 1.00 85.25 512 GLU A O 1
ATOM 4306 N N . GLU A 1 513 ? -9.444 -13.495 -12.327 1.00 80.81 513 GLU A N 1
ATOM 4307 C CA . GLU A 1 513 ? -8.131 -13.182 -12.890 1.00 80.81 513 GLU A CA 1
ATOM 4308 C C . GLU A 1 513 ? -7.213 -14.403 -12.914 1.00 80.81 513 GLU A C 1
ATOM 4310 O O . GLU A 1 513 ? -6.565 -14.647 -13.936 1.00 80.81 513 GLU A O 1
ATOM 4315 N N . GLU A 1 514 ? -7.216 -15.220 -11.861 1.00 85.81 514 GLU A N 1
ATOM 4316 C CA . GLU A 1 514 ? -6.497 -16.491 -11.822 1.00 85.81 514 GLU A CA 1
ATOM 4317 C C . GLU A 1 514 ? -7.002 -17.457 -12.895 1.00 85.81 514 GLU A C 1
ATOM 4319 O O . GLU A 1 514 ? -6.197 -18.073 -13.597 1.00 85.81 514 GLU A O 1
ATOM 4324 N N . GLU A 1 515 ? -8.316 -17.569 -13.100 1.00 86.94 515 GLU A N 1
ATOM 4325 C CA . GLU A 1 515 ? -8.861 -18.379 -14.191 1.00 86.94 515 GLU A CA 1
ATOM 4326 C C . GLU A 1 515 ? -8.423 -17.869 -15.566 1.00 86.94 515 GLU A C 1
ATOM 4328 O O . GLU A 1 515 ? -8.059 -18.654 -16.451 1.00 86.94 515 GLU A O 1
ATOM 4333 N N . ARG A 1 516 ? -8.439 -16.549 -15.777 1.00 84.31 516 ARG A N 1
ATOM 4334 C CA . ARG A 1 516 ? -7.957 -15.944 -17.027 1.00 84.31 516 ARG A CA 1
ATOM 4335 C C . ARG A 1 516 ? -6.459 -16.187 -17.207 1.00 84.31 516 ARG A C 1
ATOM 4337 O O . ARG A 1 516 ? -6.030 -16.460 -18.330 1.00 84.31 516 ARG A O 1
ATOM 4344 N N . ALA A 1 517 ? -5.671 -16.130 -16.136 1.00 84.69 517 ALA A N 1
ATOM 4345 C CA . ALA A 1 517 ? -4.246 -16.437 -16.152 1.00 84.69 517 ALA A CA 1
ATOM 4346 C C . ALA A 1 517 ? -3.992 -17.914 -16.487 1.00 84.69 517 ALA A C 1
ATOM 4348 O O . ALA A 1 517 ? -3.175 -18.196 -17.364 1.00 84.69 517 ALA A O 1
ATOM 4349 N N . ARG A 1 518 ? -4.751 -18.850 -15.899 1.00 87.44 518 ARG A N 1
ATOM 4350 C CA . ARG A 1 518 ? -4.697 -20.286 -16.233 1.00 87.44 518 ARG A CA 1
ATOM 4351 C C . ARG A 1 518 ? -5.023 -20.529 -17.704 1.00 87.44 518 ARG A C 1
ATOM 4353 O O . ARG A 1 518 ? -4.230 -21.152 -18.401 1.00 87.44 518 ARG A O 1
ATOM 4360 N N . LYS A 1 519 ? -6.100 -19.930 -18.225 1.00 87.88 519 LYS A N 1
ATOM 4361 C CA . LYS A 1 519 ? -6.465 -20.015 -19.654 1.00 87.88 519 LYS A CA 1
ATOM 4362 C C . LYS A 1 519 ? -5.368 -19.461 -20.573 1.00 87.88 519 LYS A C 1
ATOM 4364 O O . LYS A 1 519 ? -5.096 -20.030 -21.630 1.00 87.88 519 LYS A O 1
ATOM 4369 N N . ARG A 1 520 ? -4.701 -18.365 -20.188 1.00 87.00 520 ARG A N 1
ATOM 4370 C CA . ARG A 1 520 ? -3.553 -17.811 -20.936 1.00 87.00 520 ARG A CA 1
ATOM 4371 C C . ARG A 1 520 ? -2.339 -18.738 -20.887 1.00 87.00 520 ARG A C 1
ATOM 4373 O O . ARG A 1 520 ? -1.708 -18.938 -21.923 1.00 87.00 520 ARG A O 1
ATOM 4380 N N . ALA A 1 521 ? -2.030 -19.305 -19.723 1.00 83.69 521 ALA A N 1
ATOM 4381 C CA . ALA A 1 521 ? -0.929 -20.245 -19.545 1.00 83.69 521 ALA A CA 1
ATOM 4382 C C . ALA A 1 521 ? -1.155 -21.530 -20.356 1.00 83.69 521 ALA A C 1
ATOM 4384 O O . ALA A 1 521 ? -0.257 -21.969 -21.070 1.00 83.69 521 ALA A O 1
ATOM 4385 N N . GLU A 1 522 ? -2.372 -22.076 -20.345 1.00 86.19 522 GLU A N 1
ATOM 4386 C CA . GLU A 1 522 ? -2.764 -23.216 -21.179 1.00 86.19 522 GLU A CA 1
ATOM 4387 C C . GLU A 1 522 ? -2.641 -22.894 -22.674 1.00 86.19 522 GLU A C 1
ATOM 4389 O O . GLU A 1 522 ? -2.052 -23.667 -23.431 1.00 86.19 522 GLU A O 1
ATOM 4394 N N . ALA A 1 523 ? -3.110 -21.723 -23.113 1.00 85.88 523 ALA A N 1
ATOM 4395 C CA . ALA A 1 523 ? -2.969 -21.294 -24.503 1.00 85.88 523 ALA A CA 1
ATOM 4396 C C . ALA A 1 523 ? -1.495 -21.116 -24.919 1.00 85.88 523 ALA A C 1
ATOM 4398 O O . ALA A 1 523 ? -1.122 -21.444 -26.049 1.00 85.88 523 ALA A O 1
ATOM 4399 N N . GLN A 1 524 ? -0.637 -20.618 -24.023 1.00 84.44 524 GLN A N 1
ATOM 4400 C CA . GLN A 1 524 ? 0.807 -20.535 -24.259 1.00 84.44 524 GLN A CA 1
ATOM 4401 C C . GLN A 1 524 ? 1.451 -21.923 -24.317 1.00 84.44 524 GLN A C 1
ATOM 4403 O O . GLN A 1 524 ? 2.224 -22.187 -25.238 1.00 84.44 524 GLN A O 1
ATOM 4408 N N . ALA A 1 525 ? 1.089 -22.832 -23.410 1.00 84.44 525 ALA A N 1
ATOM 4409 C CA . ALA A 1 525 ? 1.569 -24.210 -23.416 1.00 84.44 525 ALA A CA 1
ATOM 4410 C C . ALA A 1 525 ? 1.192 -24.931 -24.721 1.00 84.44 525 ALA A C 1
ATOM 4412 O O . ALA A 1 525 ? 2.041 -25.578 -25.332 1.00 84.44 525 ALA A O 1
ATOM 4413 N N . GLN A 1 526 ? -0.035 -24.738 -25.218 1.00 87.94 526 GLN A N 1
ATOM 4414 C CA . GLN A 1 526 ? -0.468 -25.277 -26.511 1.00 87.94 526 GLN A CA 1
ATOM 4415 C C . GLN A 1 526 ? 0.330 -24.703 -27.691 1.00 87.94 526 GLN A C 1
ATOM 4417 O O . GLN A 1 526 ? 0.652 -25.433 -28.628 1.00 87.94 526 GLN A O 1
ATOM 4422 N N . ARG A 1 527 ? 0.687 -23.411 -27.667 1.00 86.12 527 ARG A N 1
ATOM 4423 C CA . ARG A 1 527 ? 1.543 -22.804 -28.705 1.00 86.12 527 ARG A CA 1
ATOM 4424 C C . ARG A 1 527 ? 2.950 -23.389 -28.690 1.00 86.12 527 ARG A C 1
ATOM 4426 O O . ARG A 1 527 ? 3.455 -23.750 -29.748 1.00 86.12 527 ARG A O 1
ATOM 4433 N N . VAL A 1 528 ? 3.550 -23.527 -27.508 1.00 86.88 528 VAL A N 1
ATOM 4434 C CA . VAL A 1 528 ? 4.881 -24.132 -27.350 1.00 86.88 528 VAL A CA 1
ATOM 4435 C C . VAL A 1 528 ? 4.867 -25.599 -27.785 1.00 86.88 528 VAL A C 1
ATOM 4437 O O . VAL A 1 528 ? 5.801 -26.038 -28.451 1.00 86.88 528 VAL A O 1
ATOM 4440 N N . ALA A 1 529 ? 3.807 -26.349 -27.470 1.00 85.06 529 ALA A N 1
ATOM 4441 C CA . ALA A 1 529 ? 3.645 -27.731 -27.920 1.00 85.06 529 ALA A CA 1
ATOM 4442 C C . ALA A 1 529 ? 3.593 -27.831 -29.455 1.00 85.06 529 ALA A C 1
ATOM 4444 O O . ALA A 1 529 ? 4.366 -28.585 -30.040 1.00 85.06 529 ALA A O 1
ATOM 4445 N N . ARG A 1 530 ? 2.779 -26.997 -30.120 1.00 87.94 530 ARG A N 1
ATOM 4446 C CA . ARG A 1 530 ? 2.713 -26.945 -31.593 1.00 87.94 530 ARG A CA 1
ATOM 4447 C C . ARG A 1 530 ? 4.044 -26.546 -32.230 1.00 87.94 530 ARG A C 1
ATOM 4449 O O . ARG A 1 530 ? 4.431 -27.106 -33.250 1.00 87.94 530 ARG A O 1
ATOM 4456 N N . GLU A 1 531 ? 4.765 -25.599 -31.630 1.00 85.75 531 GLU A N 1
ATOM 4457 C CA . GLU A 1 531 ? 6.082 -25.190 -32.125 1.00 85.75 531 GLU A CA 1
ATOM 4458 C C . GLU A 1 531 ? 7.118 -26.316 -31.984 1.00 85.75 531 GLU A C 1
ATOM 4460 O O . GLU A 1 531 ? 7.946 -26.510 -32.876 1.00 85.75 531 GLU A O 1
ATOM 4465 N N . ARG A 1 532 ? 7.064 -27.095 -30.893 1.00 88.50 532 ARG A N 1
ATOM 4466 C CA . ARG A 1 532 ? 7.903 -28.291 -30.720 1.00 88.50 532 ARG A CA 1
ATOM 4467 C C . ARG A 1 532 ? 7.591 -29.351 -31.773 1.00 88.50 532 ARG A C 1
ATOM 4469 O O . ARG A 1 532 ? 8.521 -29.823 -32.418 1.00 88.50 532 ARG A O 1
ATOM 4476 N N . GLU A 1 533 ? 6.318 -29.651 -32.018 1.00 86.31 533 GLU A N 1
ATOM 4477 C CA . GLU A 1 533 ? 5.905 -30.595 -33.067 1.00 86.31 533 GLU A CA 1
ATOM 4478 C C . GLU A 1 533 ? 6.356 -30.144 -34.466 1.00 86.31 533 GLU A C 1
ATOM 4480 O O . GLU A 1 533 ? 6.854 -30.945 -35.258 1.00 86.31 533 GLU A O 1
ATOM 4485 N N . GLU A 1 534 ? 6.246 -28.848 -34.779 1.00 88.88 534 GLU A N 1
ATOM 4486 C CA . GLU A 1 534 ? 6.705 -28.307 -36.062 1.00 88.88 534 GLU A CA 1
ATOM 4487 C C . GLU A 1 534 ? 8.234 -28.390 -36.206 1.00 88.88 534 GLU A C 1
ATOM 4489 O O . GLU A 1 534 ? 8.747 -28.704 -37.286 1.00 88.88 534 GLU A O 1
ATOM 4494 N N . ARG A 1 535 ? 8.980 -28.136 -35.122 1.00 88.50 535 ARG A N 1
ATOM 4495 C CA . ARG A 1 535 ? 10.441 -28.295 -35.095 1.00 88.50 535 ARG A CA 1
ATOM 4496 C C . ARG A 1 535 ? 10.844 -29.752 -35.290 1.00 88.50 535 ARG A C 1
ATOM 4498 O O . ARG A 1 535 ? 11.688 -30.011 -36.145 1.00 88.50 535 ARG A O 1
ATOM 4505 N N . GLU A 1 536 ? 10.205 -30.686 -34.591 1.00 87.94 536 GLU A N 1
ATOM 4506 C CA . GLU A 1 536 ? 10.446 -32.121 -34.766 1.00 87.94 536 GLU A CA 1
ATOM 4507 C C . GLU A 1 536 ? 10.131 -32.578 -36.191 1.00 87.94 536 GLU A C 1
ATOM 4509 O O . GLU A 1 536 ? 10.907 -33.321 -36.789 1.00 87.94 536 GLU A O 1
ATOM 4514 N N . ARG A 1 537 ? 9.034 -32.098 -36.789 1.00 89.81 537 ARG A N 1
ATOM 4515 C CA . ARG A 1 537 ? 8.702 -32.402 -38.186 1.00 89.81 537 ARG A CA 1
ATOM 4516 C C . ARG A 1 537 ? 9.785 -31.903 -39.144 1.00 89.81 537 ARG A C 1
ATOM 4518 O O . ARG A 1 537 ? 10.235 -32.659 -40.001 1.00 89.81 537 ARG A O 1
ATOM 4525 N N . LYS A 1 538 ? 10.249 -30.660 -38.977 1.00 89.12 538 LYS A N 1
ATOM 4526 C CA . LYS A 1 538 ? 11.343 -30.094 -39.789 1.00 89.12 538 LYS A CA 1
ATOM 4527 C C . LYS A 1 538 ? 12.656 -30.852 -39.593 1.00 89.12 538 LYS A C 1
ATOM 4529 O O . LYS A 1 538 ? 13.427 -30.987 -40.540 1.00 89.12 538 LYS A O 1
ATOM 4534 N N . GLU A 1 539 ? 12.930 -31.330 -38.385 1.00 87.31 539 GLU A N 1
ATOM 4535 C CA . GLU A 1 539 ? 14.119 -32.124 -38.084 1.00 87.31 539 GLU A CA 1
ATOM 4536 C C . GLU A 1 539 ? 14.049 -33.514 -38.725 1.00 87.31 539 GLU A C 1
ATOM 4538 O O . GLU A 1 539 ? 15.010 -33.924 -39.376 1.00 87.31 539 GLU A O 1
ATOM 4543 N N . ARG A 1 540 ? 12.888 -34.181 -38.668 1.00 89.19 540 ARG A N 1
ATOM 4544 C CA . ARG A 1 540 ? 12.635 -35.444 -39.382 1.00 89.19 540 ARG A CA 1
ATOM 4545 C C . ARG A 1 540 ? 12.790 -35.280 -40.893 1.00 89.19 540 ARG A C 1
ATOM 4547 O O . ARG A 1 540 ? 13.501 -36.066 -41.509 1.00 89.19 540 ARG A O 1
ATOM 4554 N N . GLU A 1 541 ? 12.234 -34.222 -41.483 1.00 87.25 541 GLU A N 1
ATOM 4555 C CA . GLU A 1 541 ? 12.401 -33.931 -42.917 1.00 87.25 541 GLU A CA 1
ATOM 4556 C C . GLU A 1 541 ? 13.871 -33.668 -43.294 1.00 87.25 541 GLU A C 1
ATOM 4558 O O . GLU A 1 541 ? 14.338 -34.087 -44.356 1.00 87.25 541 GLU A O 1
ATOM 4563 N N . ARG A 1 542 ? 14.641 -32.982 -42.435 1.00 89.69 542 ARG A N 1
ATOM 4564 C CA . ARG A 1 542 ? 16.087 -32.782 -42.645 1.00 89.69 542 ARG A CA 1
ATOM 4565 C C . ARG A 1 542 ? 16.857 -34.096 -42.547 1.00 89.69 542 ARG A C 1
ATOM 4567 O O . ARG A 1 542 ? 17.725 -34.336 -43.386 1.00 89.69 542 ARG A O 1
ATOM 4574 N N . ALA A 1 543 ? 16.533 -34.935 -41.566 1.00 84.44 543 ALA A N 1
ATOM 4575 C CA . ALA A 1 543 ? 17.135 -36.251 -41.391 1.00 84.44 543 ALA A CA 1
ATOM 4576 C C . ALA A 1 543 ? 16.833 -37.168 -42.587 1.00 84.44 543 ALA A C 1
ATOM 4578 O O . ALA A 1 543 ? 17.742 -37.807 -43.112 1.00 84.44 543 ALA A O 1
ATOM 4579 N N . GLU A 1 544 ? 15.599 -37.158 -43.090 1.00 87.75 544 GLU A N 1
ATOM 4580 C CA . GLU A 1 544 ? 15.190 -37.923 -44.269 1.00 87.75 544 GLU A CA 1
ATOM 4581 C C . GLU A 1 544 ? 15.923 -37.455 -45.535 1.00 87.75 544 GLU A C 1
ATOM 4583 O O . GLU A 1 544 ? 16.462 -38.270 -46.285 1.00 87.75 544 GLU A O 1
ATOM 4588 N N . ARG A 1 545 ? 16.054 -36.138 -45.747 1.00 88.25 545 ARG A N 1
ATOM 4589 C CA . ARG A 1 545 ? 16.848 -35.588 -46.863 1.00 88.25 545 ARG A CA 1
ATOM 4590 C C . ARG A 1 545 ? 18.324 -35.965 -46.762 1.00 88.25 545 ARG A C 1
ATOM 4592 O O . ARG A 1 545 ? 18.942 -36.280 -47.782 1.00 88.25 545 ARG A O 1
ATOM 4599 N N . ALA A 1 546 ? 18.894 -35.942 -45.558 1.00 86.19 546 ALA A N 1
ATOM 4600 C CA . ALA A 1 546 ? 20.271 -36.364 -45.324 1.00 86.19 546 ALA A CA 1
ATOM 4601 C C . ALA A 1 546 ? 20.453 -37.867 -45.603 1.00 86.19 546 ALA A C 1
ATOM 4603 O O . ALA A 1 546 ? 21.395 -38.249 -46.300 1.00 86.19 546 ALA A O 1
ATOM 4604 N N . ALA A 1 547 ? 19.519 -38.707 -45.150 1.00 84.00 547 ALA A N 1
ATOM 4605 C CA . ALA A 1 547 ? 19.508 -40.141 -45.427 1.00 84.00 547 ALA A CA 1
ATOM 4606 C C . ALA A 1 547 ? 19.376 -40.432 -46.933 1.00 84.00 547 ALA A C 1
ATOM 4608 O O . ALA A 1 547 ? 20.158 -41.210 -47.481 1.00 84.00 547 ALA A O 1
ATOM 4609 N N . ALA A 1 548 ? 18.476 -39.740 -47.638 1.00 84.19 548 ALA A N 1
ATOM 4610 C CA . ALA A 1 548 ? 18.319 -39.856 -49.088 1.00 84.19 548 ALA A CA 1
ATOM 4611 C C . ALA A 1 548 ? 19.586 -39.421 -49.851 1.00 84.19 548 ALA A C 1
ATOM 4613 O O . ALA A 1 548 ? 19.969 -40.045 -50.844 1.00 84.19 548 ALA A O 1
ATOM 4614 N N . ALA A 1 549 ? 20.283 -38.379 -49.385 1.00 83.88 549 ALA A N 1
ATOM 4615 C CA . ALA A 1 549 ? 21.556 -37.951 -49.967 1.00 83.88 549 ALA A CA 1
ATOM 4616 C C . ALA A 1 549 ? 22.672 -38.993 -49.760 1.00 83.88 549 ALA A C 1
ATOM 4618 O O . ALA A 1 549 ? 23.469 -39.234 -50.671 1.00 83.88 549 ALA A O 1
ATOM 4619 N N . LEU A 1 550 ? 22.718 -39.640 -48.591 1.00 84.88 550 LEU A N 1
ATOM 4620 C CA . LEU A 1 550 ? 23.645 -40.741 -48.320 1.00 84.88 550 LEU A CA 1
ATOM 4621 C C . LEU A 1 550 ? 23.327 -41.978 -49.170 1.00 84.88 550 LEU A C 1
ATOM 4623 O O . LEU A 1 550 ? 24.251 -42.566 -49.735 1.00 84.88 550 LEU A O 1
ATOM 4627 N N . ALA A 1 551 ? 22.048 -42.322 -49.345 1.00 83.69 551 ALA A N 1
ATOM 4628 C CA . ALA A 1 551 ? 21.614 -43.419 -50.210 1.00 83.69 551 ALA A CA 1
ATOM 4629 C C . ALA A 1 551 ? 22.032 -43.190 -51.674 1.00 83.69 551 ALA A C 1
ATOM 4631 O O . ALA A 1 551 ? 22.669 -44.056 -52.272 1.00 83.69 551 ALA A O 1
ATOM 4632 N N . LYS A 1 552 ? 21.814 -41.982 -52.217 1.00 86.44 552 LYS A N 1
ATOM 4633 C CA . LYS A 1 552 ? 22.282 -41.614 -53.568 1.00 86.44 552 LYS A CA 1
ATOM 4634 C C . LYS A 1 552 ? 23.802 -41.720 -53.709 1.00 86.44 552 LYS A C 1
ATOM 4636 O O . LYS A 1 552 ? 24.301 -42.203 -54.723 1.00 86.44 552 LYS A O 1
ATOM 4641 N N . ARG A 1 553 ? 24.568 -41.303 -52.692 1.00 84.62 553 ARG A N 1
ATOM 4642 C CA . ARG A 1 553 ? 26.034 -41.469 -52.686 1.00 84.62 553 ARG A CA 1
ATOM 4643 C C . ARG A 1 553 ? 26.444 -42.943 -52.670 1.00 84.62 553 ARG A C 1
ATOM 4645 O O . ARG A 1 553 ? 27.417 -43.297 -53.334 1.00 84.62 553 ARG A O 1
ATOM 4652 N N . ALA A 1 554 ? 25.727 -43.794 -51.940 1.00 84.06 554 ALA A N 1
ATOM 4653 C CA . ALA A 1 554 ? 25.980 -45.232 -51.911 1.00 84.06 554 ALA A CA 1
ATOM 4654 C C . ALA A 1 554 ? 25.669 -45.897 -53.263 1.00 84.06 554 ALA A C 1
ATOM 4656 O O . ALA A 1 554 ? 26.477 -46.689 -53.744 1.00 84.06 554 ALA A O 1
ATOM 4657 N N . GLU A 1 555 ? 24.566 -45.529 -53.920 1.00 85.56 555 GLU A N 1
ATOM 4658 C CA . GLU A 1 555 ? 24.235 -46.005 -55.270 1.00 85.56 555 GLU A CA 1
ATOM 4659 C C . GLU A 1 555 ? 25.278 -45.585 -56.306 1.00 85.56 555 GLU A C 1
ATOM 4661 O O . GLU A 1 555 ? 25.728 -46.413 -57.094 1.00 85.56 555 GLU A O 1
ATOM 4666 N N . MET A 1 556 ? 25.729 -44.327 -56.274 1.00 82.88 556 MET A N 1
ATOM 4667 C CA . MET A 1 556 ? 26.795 -43.850 -57.163 1.00 82.88 556 MET A CA 1
ATOM 4668 C C . MET A 1 556 ? 28.108 -44.613 -56.942 1.00 82.88 556 MET A C 1
ATOM 4670 O O . MET A 1 556 ? 28.790 -44.951 -57.906 1.00 82.88 556 MET A O 1
ATOM 4674 N N . LYS A 1 557 ? 28.453 -44.943 -55.687 1.00 86.31 557 LYS A N 1
ATOM 4675 C CA . LYS A 1 557 ? 29.614 -45.796 -55.382 1.00 86.31 557 LYS A CA 1
ATOM 4676 C C . LYS A 1 557 ? 29.445 -47.217 -55.924 1.00 86.31 557 LYS A C 1
ATOM 4678 O O . LYS A 1 557 ? 30.399 -47.743 -56.485 1.00 86.31 557 LYS A O 1
ATOM 4683 N N . LYS A 1 558 ? 28.256 -47.820 -55.795 1.00 86.94 558 LYS A N 1
ATOM 4684 C CA . LYS A 1 558 ? 27.963 -49.149 -56.361 1.00 86.94 558 LYS A CA 1
ATOM 4685 C C . LYS A 1 558 ? 28.079 -49.149 -57.884 1.00 86.94 558 LYS A C 1
ATOM 4687 O O . LYS A 1 558 ? 28.779 -49.996 -58.422 1.00 86.94 558 LYS A O 1
ATOM 4692 N N . LYS A 1 559 ? 27.488 -48.160 -58.564 1.00 86.50 559 LYS A N 1
ATOM 4693 C CA . LYS A 1 559 ? 27.604 -48.004 -60.025 1.00 86.50 559 LYS A CA 1
ATOM 4694 C C . LYS A 1 559 ? 29.057 -47.862 -60.466 1.00 86.50 559 LYS A C 1
ATOM 4696 O O . LYS A 1 559 ? 29.483 -48.564 -61.371 1.00 86.50 559 LYS A O 1
ATOM 4701 N N . LYS A 1 560 ? 29.843 -47.040 -59.764 1.00 87.62 560 LYS A N 1
ATOM 4702 C CA . LYS A 1 560 ? 31.275 -46.893 -60.045 1.00 87.62 560 LYS A CA 1
ATOM 4703 C C . LYS A 1 560 ? 32.044 -48.209 -59.860 1.00 87.62 560 LYS A C 1
ATOM 4705 O O . LYS A 1 560 ? 32.870 -48.550 -60.695 1.00 87.62 560 LYS A O 1
ATOM 4710 N N . GLN A 1 561 ? 31.747 -48.981 -58.811 1.00 85.56 561 GLN A N 1
ATOM 4711 C CA . GLN A 1 561 ? 32.349 -50.306 -58.606 1.00 85.56 561 GLN A CA 1
ATOM 4712 C C . GLN A 1 561 ? 31.928 -51.318 -59.681 1.00 85.56 561 GLN A C 1
ATOM 4714 O O . GLN A 1 561 ? 32.737 -52.147 -60.092 1.00 85.56 561 GLN A O 1
ATOM 4719 N N . GLU A 1 562 ? 30.680 -51.276 -60.146 1.00 85.94 562 GLU A N 1
ATOM 4720 C CA . GLU A 1 562 ? 30.209 -52.113 -61.255 1.00 85.94 562 GLU A CA 1
ATOM 4721 C C . GLU A 1 562 ? 30.877 -51.736 -62.580 1.00 85.94 562 GLU A C 1
ATOM 4723 O O . GLU A 1 562 ? 31.275 -52.626 -63.328 1.00 85.94 562 GLU A O 1
ATOM 4728 N N . GLU A 1 563 ? 31.055 -50.444 -62.858 1.00 87.06 563 GLU A N 1
ATOM 4729 C CA . GLU A 1 563 ? 31.807 -49.946 -64.014 1.00 87.06 563 GLU A CA 1
ATOM 4730 C C . GLU A 1 563 ? 33.282 -50.361 -63.947 1.00 87.06 563 GLU 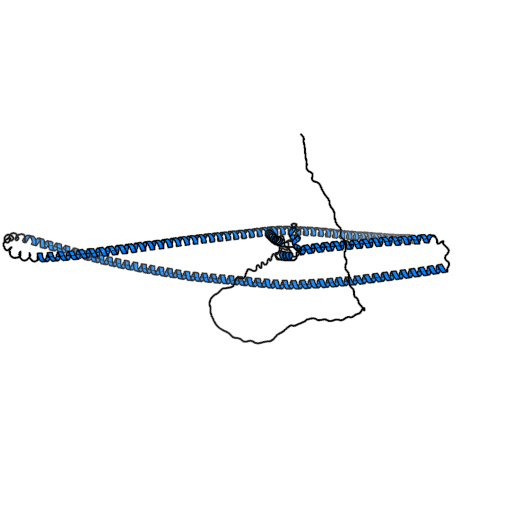A C 1
ATOM 4732 O O . GLU A 1 563 ? 33.819 -50.868 -64.929 1.00 87.06 563 GLU A O 1
ATOM 4737 N N . GLU A 1 564 ? 33.923 -50.243 -62.781 1.00 87.12 564 GLU A N 1
ATOM 4738 C CA . GLU A 1 564 ? 35.297 -50.711 -62.559 1.00 87.12 564 GLU A CA 1
ATOM 4739 C C . GLU A 1 564 ? 35.419 -52.233 -62.753 1.00 87.12 564 GLU A C 1
ATOM 4741 O O . GLU A 1 564 ? 36.363 -52.698 -63.394 1.00 87.12 564 GLU A O 1
ATOM 4746 N N . ARG A 1 565 ? 34.444 -53.021 -62.276 1.00 88.75 565 ARG A N 1
ATOM 4747 C CA . ARG A 1 565 ? 34.387 -54.477 -62.508 1.00 88.75 565 ARG A CA 1
ATOM 4748 C C . ARG A 1 565 ? 34.174 -54.819 -63.982 1.00 88.75 565 ARG A C 1
ATOM 4750 O O . ARG A 1 565 ? 34.841 -55.720 -64.485 1.00 88.75 565 ARG A O 1
ATOM 4757 N N . LYS A 1 566 ? 33.288 -54.108 -64.688 1.00 88.00 566 LYS A N 1
ATOM 4758 C CA . LYS A 1 566 ? 33.083 -54.280 -66.137 1.00 88.00 566 LYS A CA 1
ATOM 4759 C C . LYS A 1 566 ? 34.357 -53.957 -66.913 1.00 88.00 566 LYS A C 1
ATOM 4761 O O . LYS A 1 566 ? 34.783 -54.775 -67.722 1.00 88.00 566 LYS A O 1
ATOM 4766 N N . ALA A 1 567 ? 35.014 -52.842 -66.600 1.00 83.75 567 ALA A N 1
ATOM 4767 C CA . ALA A 1 567 ? 36.284 -52.462 -67.212 1.00 83.75 567 ALA A CA 1
ATOM 4768 C C . ALA A 1 567 ? 37.401 -53.482 -66.913 1.00 83.75 567 ALA A C 1
ATOM 4770 O O . ALA A 1 567 ? 38.217 -53.783 -67.783 1.00 83.75 567 ALA A O 1
ATOM 4771 N N . ALA A 1 568 ? 37.441 -54.053 -65.704 1.00 84.50 568 ALA A N 1
ATOM 4772 C CA . ALA A 1 568 ? 38.384 -55.117 -65.359 1.00 84.50 568 ALA A CA 1
ATOM 4773 C C . ALA A 1 568 ? 38.124 -56.406 -66.159 1.00 84.50 568 ALA A C 1
ATOM 4775 O O . ALA A 1 568 ? 39.070 -57.004 -66.670 1.00 84.50 568 ALA A O 1
ATOM 4776 N N . LEU A 1 569 ? 36.857 -56.803 -66.325 1.00 85.88 569 LEU A N 1
ATOM 4777 C CA . LEU A 1 569 ? 36.475 -57.950 -67.154 1.00 85.88 569 LEU A CA 1
ATOM 4778 C C . LEU A 1 569 ? 36.793 -57.721 -68.638 1.00 85.88 569 LEU A C 1
ATOM 4780 O O . LEU A 1 569 ? 37.265 -58.640 -69.299 1.00 85.88 569 LEU A O 1
ATOM 4784 N N . GLU A 1 570 ? 36.585 -56.514 -69.168 1.00 88.19 570 GLU A N 1
ATOM 4785 C CA . GLU A 1 570 ? 36.991 -56.163 -70.537 1.00 88.19 570 GLU A CA 1
ATOM 4786 C C . GLU A 1 570 ? 38.508 -56.239 -70.722 1.00 88.19 570 GLU A C 1
ATOM 4788 O O . GLU A 1 570 ? 38.973 -56.787 -71.719 1.00 88.19 570 GLU A O 1
ATOM 4793 N N . ARG A 1 571 ? 39.296 -55.770 -69.745 1.00 88.19 571 ARG A N 1
ATOM 4794 C CA . ARG A 1 571 ? 40.761 -55.923 -69.765 1.00 88.19 571 ARG A CA 1
ATOM 4795 C C . ARG A 1 571 ? 41.178 -57.390 -69.747 1.00 88.19 571 ARG A C 1
ATOM 4797 O O . ARG A 1 571 ? 42.047 -57.766 -70.527 1.00 88.19 571 ARG A O 1
ATOM 4804 N N . GLN A 1 572 ? 40.542 -58.216 -68.914 1.00 84.06 572 GLN A N 1
ATOM 4805 C CA . GLN A 1 572 ? 40.803 -59.657 -68.880 1.00 84.06 572 GLN A CA 1
ATOM 4806 C C . GLN A 1 572 ? 40.433 -60.334 -70.202 1.00 84.06 572 GLN A C 1
ATOM 4808 O O . GLN A 1 572 ? 41.225 -61.122 -70.704 1.00 84.06 572 GLN A O 1
ATOM 4813 N N . LYS A 1 573 ? 39.284 -59.998 -70.804 1.00 89.31 573 LYS A N 1
ATOM 4814 C CA . LYS A 1 573 ? 38.892 -60.500 -72.132 1.00 89.31 573 LYS A CA 1
ATOM 4815 C C . LYS A 1 573 ? 39.876 -60.073 -73.220 1.00 89.31 573 LYS A C 1
ATOM 4817 O O . LYS A 1 573 ? 40.284 -60.892 -74.032 1.00 89.31 573 LYS A O 1
ATOM 4822 N N . ALA A 1 574 ? 40.310 -58.816 -73.214 1.00 85.25 574 ALA A N 1
ATOM 4823 C CA . ALA A 1 574 ? 41.318 -58.335 -74.153 1.00 85.25 574 ALA A CA 1
ATOM 4824 C C . ALA A 1 574 ? 42.668 -59.050 -73.957 1.00 85.25 574 ALA A C 1
ATOM 4826 O O . ALA A 1 574 ? 43.374 -59.323 -74.927 1.00 85.25 574 ALA A O 1
ATOM 4827 N N . GLU A 1 575 ? 43.040 -59.376 -72.717 1.00 86.19 575 GLU A N 1
ATOM 4828 C CA . GLU A 1 575 ? 44.246 -60.147 -72.417 1.00 86.19 575 GLU A CA 1
ATOM 4829 C C . GLU A 1 575 ? 44.118 -61.614 -72.852 1.00 86.19 575 GLU A C 1
ATOM 4831 O O . GLU A 1 575 ? 45.045 -62.144 -73.466 1.00 86.19 575 GLU A O 1
ATOM 4836 N N . THR A 1 576 ? 42.978 -62.270 -72.609 1.00 85.62 576 THR A N 1
ATOM 4837 C CA . THR A 1 576 ? 42.745 -63.643 -73.078 1.00 85.62 576 THR A CA 1
ATOM 4838 C C . THR A 1 576 ? 42.680 -63.708 -74.598 1.00 85.62 576 THR A C 1
ATOM 4840 O O . THR A 1 576 ? 43.294 -64.597 -75.172 1.00 85.62 576 THR A O 1
ATOM 4843 N N . GLU A 1 577 ? 42.052 -62.745 -75.275 1.00 87.81 577 GLU A N 1
ATOM 4844 C CA . GLU A 1 577 ? 42.091 -62.633 -76.737 1.00 87.81 577 GLU A CA 1
ATOM 4845 C C . GLU A 1 577 ? 43.518 -62.445 -77.259 1.00 87.81 577 GLU A C 1
ATOM 4847 O O . GLU A 1 577 ? 43.897 -63.073 -78.247 1.00 87.81 577 GLU A O 1
ATOM 4852 N N . ARG A 1 578 ? 44.345 -61.627 -76.591 1.00 85.31 578 ARG A N 1
ATOM 4853 C CA . ARG A 1 578 ? 45.773 -61.503 -76.928 1.00 85.31 578 ARG A CA 1
ATOM 4854 C C . ARG A 1 578 ? 46.507 -62.831 -76.753 1.00 85.31 578 ARG A C 1
ATOM 4856 O O . ARG A 1 578 ? 47.280 -63.191 -77.636 1.00 85.31 578 ARG A O 1
ATOM 4863 N N . ARG A 1 579 ? 46.252 -63.571 -75.668 1.00 81.31 579 ARG A N 1
ATOM 4864 C CA . ARG A 1 579 ? 46.826 -64.911 -75.441 1.00 81.31 579 ARG A CA 1
ATOM 4865 C C . ARG A 1 579 ? 46.352 -65.918 -76.490 1.00 81.31 579 ARG A C 1
ATOM 4867 O O . ARG A 1 579 ? 47.179 -66.647 -77.017 1.00 81.31 579 ARG A O 1
ATOM 4874 N N . ILE A 1 580 ? 45.069 -65.915 -76.856 1.00 83.56 580 ILE A N 1
ATOM 4875 C CA . ILE A 1 580 ? 44.514 -66.764 -77.922 1.00 83.56 580 ILE A CA 1
ATOM 4876 C C . ILE A 1 580 ? 45.181 -66.438 -79.259 1.00 83.56 580 ILE A C 1
ATOM 4878 O O . ILE A 1 580 ? 45.647 -67.349 -79.933 1.00 83.56 580 ILE A O 1
ATOM 4882 N N . ARG A 1 581 ? 45.298 -65.154 -79.630 1.00 83.25 581 ARG A N 1
ATOM 4883 C CA . ARG A 1 581 ? 46.002 -64.741 -80.859 1.00 83.25 581 ARG A CA 1
ATOM 4884 C C . ARG A 1 581 ? 47.476 -65.137 -80.838 1.00 83.25 581 ARG A C 1
ATOM 4886 O O . ARG A 1 581 ? 48.016 -65.507 -81.873 1.00 83.25 581 ARG A O 1
ATOM 4893 N N . TYR A 1 582 ? 48.127 -65.053 -79.680 1.00 81.44 582 TYR A N 1
ATOM 4894 C CA . TYR A 1 582 ? 49.510 -65.489 -79.513 1.00 81.44 582 TYR A CA 1
ATOM 4895 C C . TYR A 1 582 ? 49.646 -67.004 -79.720 1.00 81.44 582 TYR A C 1
ATOM 4897 O O . TYR A 1 582 ? 50.446 -67.421 -80.550 1.00 81.44 582 TYR A O 1
ATOM 4905 N N . ILE A 1 583 ? 48.805 -67.813 -79.067 1.00 82.06 583 ILE A N 1
ATOM 4906 C CA . ILE A 1 583 ? 48.769 -69.276 -79.237 1.00 82.06 583 ILE A CA 1
ATOM 4907 C C . ILE A 1 583 ? 48.428 -69.655 -80.686 1.00 82.06 583 ILE A C 1
ATOM 4909 O O . ILE A 1 583 ? 49.059 -70.536 -81.251 1.00 82.06 583 ILE A O 1
ATOM 4913 N N . GLN A 1 584 ? 47.485 -68.969 -81.337 1.00 80.12 584 GLN A N 1
ATOM 4914 C CA . GLN A 1 584 ? 47.169 -69.204 -82.753 1.00 80.12 584 GLN A CA 1
ATOM 4915 C C . GLN A 1 584 ? 48.344 -68.890 -83.685 1.00 80.12 584 GLN A C 1
ATOM 4917 O O . GLN A 1 584 ? 48.501 -69.543 -84.712 1.00 80.12 584 GLN A O 1
ATOM 4922 N N . LYS A 1 585 ? 49.152 -67.878 -83.353 1.00 80.56 585 LYS A N 1
ATOM 4923 C CA . LYS A 1 585 ? 50.282 -67.447 -84.182 1.00 80.56 585 LYS A CA 1
ATOM 4924 C C . LYS A 1 585 ? 51.537 -68.297 -83.970 1.00 80.56 585 LYS A C 1
ATOM 4926 O O . LYS A 1 585 ? 52.332 -68.408 -84.898 1.00 80.56 585 LYS A O 1
ATOM 4931 N N . TYR A 1 586 ? 51.723 -68.857 -82.777 1.00 75.38 586 TYR A N 1
ATOM 4932 C CA . TYR A 1 586 ? 52.967 -69.528 -82.392 1.00 75.38 586 TYR A CA 1
ATOM 4933 C C . TYR A 1 586 ? 52.802 -71.000 -81.978 1.00 75.38 586 TYR A C 1
ATOM 4935 O O . TYR A 1 586 ? 53.814 -71.657 -81.774 1.00 75.38 586 TYR A O 1
ATOM 4943 N N . GLY A 1 587 ? 51.573 -71.530 -81.940 1.00 65.69 587 GLY A N 1
ATOM 4944 C CA . GLY A 1 587 ? 51.269 -72.902 -81.515 1.00 65.69 587 GLY A CA 1
ATOM 4945 C C . GLY A 1 587 ? 51.536 -73.149 -80.021 1.00 65.69 587 GLY A C 1
ATOM 4946 O O . GLY A 1 587 ? 52.107 -72.282 -79.356 1.00 65.69 587 GLY A O 1
ATOM 4947 N N . PRO A 1 588 ? 51.068 -74.279 -79.456 1.00 57.66 588 PRO A N 1
ATOM 4948 C CA . PRO A 1 588 ? 51.590 -74.777 -78.185 1.00 57.66 588 PRO A CA 1
ATOM 4949 C C . PRO A 1 588 ? 53.079 -75.131 -78.274 1.00 57.66 588 PRO A C 1
ATOM 4951 O O . PRO A 1 588 ? 53.508 -75.619 -79.347 1.00 57.66 588 PRO A O 1
#

pLDDT: mean 70.32, std 19.64, range [30.84, 94.31]

Foldseek 3Di:
DDDDDDDDDDDDDDDDDDDDDDDDDDDDDDDDDDDDDDDDDDDDDDDDDDDDDDDDDDDDDDDDDDDDDDDDDDDDDDDDDDDDPPPPPPPPPPPPPPPPPPDPVPPPVLVVVQCVPPVSVVVCVVVQQADPVGHGDPDPCPPVVVVVSVVVVVPDDDDPPVVVVVVVVVVVVVVVVVVVVVVVVVVVVVVVVVVVVVVVVVVVVVVVVPDPDDPDDPVRVVVVVVVVVVVVVVVVVVVVVVVVVVVVVVVVVVVVVVVVVVVVVVVVVVVVVVVVVVVVVVVVVVVVVVVVVVVVVVVVVVVVVVVVVVVVVVVVVVVVVVVVVVVVVVVVVVVVVVVVVVVVVVVVVVVVVVVVVVVVVVVVVVVVVVVVVVVVVVVVVVVVVVVPPVPPPPPPPDDDDDDDDDPDPVPPVVVVVVVVVVVVVVVVVVVVVVVVVVVVVVVVVVVVVVVVVVVVVVVVVVVVVVVVVVVVVVVVVVVVVVVVVVVVVVVVVVVVVVVVVVVVVVVVVVVVVVVVVVVVVVVVVVVVVVVVVVVVVVVVVVVVVVVVVVVVVVVVVVVVVVVVVVVVVVVVVVVVVVVVVVCVVPPD

Mean predicted aligned error: 24.88 Å

Solvent-accessible surface area (backbone atoms only — not comparable to full-atom values): 35475 Å² total; per-residue (Å²): 135,84,81,89,81,92,87,82,90,89,78,90,86,89,84,88,88,85,88,87,82,91,84,94,80,92,86,79,91,81,91,82,91,81,90,84,87,88,85,89,87,92,84,94,82,92,83,85,91,83,84,83,89,82,87,86,80,89,87,84,81,89,85,89,83,87,82,90,78,91,86,87,83,83,90,82,93,80,80,79,91,73,78,87,77,86,76,76,81,79,81,69,83,72,60,86,81,63,58,91,77,69,79,70,87,81,66,55,71,69,59,63,62,45,58,76,36,70,69,54,38,51,52,37,39,74,69,62,47,24,45,97,90,67,49,70,46,90,64,95,52,65,65,60,56,52,50,53,49,54,55,59,60,73,61,74,70,80,65,65,65,60,57,50,53,54,51,51,51,55,53,50,54,51,52,50,53,51,52,54,52,51,53,50,53,54,53,54,51,53,52,53,52,50,52,52,50,53,51,50,52,54,51,52,58,61,65,60,76,74,70,75,92,66,85,71,50,71,68,54,49,52,52,52,50,54,51,48,50,55,51,51,52,50,49,51,50,52,50,50,54,49,51,52,52,50,54,51,49,53,51,52,50,54,52,50,53,50,51,52,50,52,55,49,49,55,49,49,53,52,50,51,52,51,48,54,52,50,51,54,50,52,53,52,52,50,52,54,51,52,52,52,49,52,55,50,52,51,52,50,51,52,53,52,50,51,50,50,50,51,51,51,50,54,54,50,49,54,50,51,53,48,50,53,50,52,50,54,51,48,50,52,49,51,54,51,49,50,52,49,51,53,52,51,50,52,52,51,53,50,52,50,50,51,51,52,51,49,53,49,51,51,51,52,52,50,52,51,51,50,50,49,55,51,47,55,53,46,50,64,53,48,63,67,51,60,77,68,61,75,78,70,78,86,78,83,85,88,87,82,82,87,80,88,85,92,82,83,68,80,78,67,58,66,71,57,54,62,64,53,53,63,56,53,56,56,54,48,53,56,54,52,50,54,49,50,57,50,49,53,52,49,50,51,51,50,50,53,52,49,52,53,48,49,55,53,49,52,50,50,50,53,52,50,50,53,50,51,51,53,51,48,52,52,50,53,51,53,52,51,49,53,49,51,52,49,51,51,52,50,49,52,49,53,51,51,50,50,55,50,50,55,50,52,51,52,49,52,53,49,53,54,48,50,50,52,49,50,54,50,50,51,54,48,51,52,51,54,50,52,52,50,53,51,50,51,50,53,48,50,54,50,51,50,53,51,49,53,52,51,50,52,52,52,50,52,51,51,51,51,52,51,51,51,50,51,52,51,52,51,51,50,51,53,48,48,52,50,50,49,53,48,40,72,74,67,51,134

Secondary structure (DSSP, 8-state):
-----------------------------------------------------------------------------------------------TTS-TTS------HHHHHHTTSHHHHHHHHHTTSB-TTSPBP--S-HHHHHHHHHHHHHT-S--HHHHHHHHHHHHHHHHHHHHHHHHHHHHHHHHHHHHHHHHHHHHHHHHGGG-------HHHHHHHHHHHHHHHHHHHHHHHHHHHHHHHHHHHHHHHHHHHHHHHHHHHHHHHHHHHHHHHHHHHHHHHHHHHHHHHHHHHHHHHHHHHHHHHHHHHHHHHHHHHHHHHHHHHHHHHHHHHHHHHHHHHHHHHHHHHHHHHHHHHHHHHHHHHHHHHHHHHHHTTTTTTGGGTTTSS-SS-------SSSTTTSHHHHHHHHHHHHHHHHHHHHHHHHHHHHHHHHHHHHHHHHHHHHHHHHHHHHHHHHHHHHHHHHHHHHHHHHHHHHHHHHHHHHHHHHHHHHHHHHHHHHHHHHHHHHHHHHHHHHHHHHHHHHHHHHHHHHHHHHHHHHHHHHHHHHHHHHHHHHHHHHHHHHHHHHHHHHH--

Radius of gyration: 74.18 Å; Cα contacts (8 Å, |Δi|>4): 31; chains: 1; bounding box: 145×148×215 Å

Sequence (588 aa):
MSTAQISKTEMVPLQRAGSVKKRRASQGLLLHHATSSPQTARRMSRTSISFPSILNSSSLQSLDASSTSIASSASEGASPRRAPEHHTDFDARVDPDTNPLAYNPLLDPHVQRHLRRPGVKKTLKRTGTITDDGQLLATANERALKTFHTELTRGQKNDAYEQRVARMKKQHESLQREREAALRRVKTRRKKEKQARDNYIKRLSRNRKSVVDYALTERERIFLEEQKEKVDIRKQEDELRHRELMARKTLQDAVKDKRVKEDSAARQEAVEHAHRAAEQQLQRVRLDIEERKRRQDDLRRQIEEEKRRKQQHAMEEAKKDRMVLEHAIQEQQEEQEELNKQRAARRQEELEKQKAAAAAREREMEELRRRQAEFERQQRVQARRLEVEAEQERKARELAEKEARRKAREEHERQQEEKRRRFKEMAERERAEQRRIRQEREEAARREVHEKRKRAAEEKARREEKRKQLQKQRREQLQEELRKEQEVLEEMKREQERALMDQLERLRMIEEEEERARKRAEAQAQRVAREREERERKERERAERAAAALAKRAEMKKKKQEEERKAALERQKAETERRIRYIQKYGP

Organism: Salpingoeca rosetta (strain ATCC 50818 / BSB-021) (NCBI:txid946362)